Protein AF-A0A2C1L2A1-F1 (afdb_monomer)

Structure (mmCIF, N/CA/C/O backbone):
data_AF-A0A2C1L2A1-F1
#
_entry.id   AF-A0A2C1L2A1-F1
#
loop_
_atom_site.group_PDB
_atom_site.id
_atom_site.type_symbol
_atom_site.label_atom_id
_atom_site.label_alt_id
_atom_site.label_comp_id
_atom_site.label_asym_id
_atom_site.label_entity_id
_atom_site.label_seq_id
_atom_site.pdbx_PDB_ins_code
_atom_site.Cartn_x
_atom_site.Cartn_y
_atom_site.Cartn_z
_atom_site.occupancy
_atom_site.B_iso_or_equiv
_atom_site.auth_seq_id
_atom_site.auth_comp_id
_atom_site.auth_asym_id
_atom_site.auth_atom_id
_atom_site.pdbx_PDB_model_num
ATOM 1 N N . MET A 1 1 ? -58.075 -55.765 -33.669 1.00 41.03 1 MET A N 1
ATOM 2 C CA . MET A 1 1 ? -57.066 -55.955 -34.735 1.00 41.03 1 MET A CA 1
ATOM 3 C C . MET A 1 1 ? -56.556 -54.574 -35.142 1.00 41.03 1 MET A C 1
ATOM 5 O O . MET A 1 1 ? -57.381 -53.690 -35.295 1.00 41.03 1 MET A O 1
ATOM 9 N N . ARG A 1 2 ? -55.232 -54.427 -35.298 1.00 40.50 2 ARG A N 1
ATOM 10 C CA . ARG A 1 2 ? -54.460 -53.235 -35.724 1.00 40.50 2 ARG A CA 1
ATOM 11 C C . ARG A 1 2 ? -54.213 -52.116 -34.696 1.00 40.50 2 ARG A C 1
ATOM 13 O O . ARG A 1 2 ? -55.070 -51.312 -34.365 1.00 40.50 2 ARG A O 1
ATOM 20 N N . ARG A 1 3 ? -52.948 -52.111 -34.258 1.00 46.50 3 ARG A N 1
ATOM 21 C CA . ARG A 1 3 ? -52.195 -51.047 -33.589 1.00 46.50 3 ARG A CA 1
ATOM 22 C C . ARG A 1 3 ? -52.046 -49.844 -34.526 1.00 46.50 3 ARG A C 1
ATOM 24 O O . ARG A 1 3 ? -51.810 -50.060 -35.712 1.00 46.50 3 ARG A O 1
ATOM 31 N N . PHE A 1 4 ? -52.038 -48.631 -33.981 1.00 46.09 4 PHE A N 1
ATOM 32 C CA . PHE A 1 4 ? -51.316 -47.515 -34.588 1.00 46.09 4 PHE A CA 1
ATOM 33 C C . PHE A 1 4 ? -50.561 -46.731 -33.514 1.00 46.09 4 PHE A C 1
ATOM 35 O O . PHE A 1 4 ? -51.122 -46.309 -32.508 1.00 46.09 4 PHE A O 1
ATOM 42 N N . PHE A 1 5 ? -49.255 -46.633 -33.748 1.00 44.38 5 PHE A N 1
ATOM 43 C CA . PHE A 1 5 ? -48.274 -45.831 -33.033 1.00 44.38 5 PHE A CA 1
ATOM 44 C C . PHE A 1 5 ? -48.596 -44.341 -33.217 1.00 44.38 5 PHE A C 1
ATOM 46 O O . PHE A 1 5 ? -48.711 -43.882 -34.351 1.00 44.38 5 PHE A O 1
ATOM 53 N N . GLY A 1 6 ? -48.690 -43.595 -32.117 1.00 41.44 6 GLY A N 1
ATOM 54 C CA . GLY A 1 6 ? -48.701 -42.133 -32.109 1.00 41.44 6 GLY A CA 1
ATOM 55 C C . GLY A 1 6 ? -47.455 -41.629 -31.391 1.00 41.44 6 GLY A C 1
ATOM 56 O O . GLY A 1 6 ? -47.326 -41.798 -30.183 1.00 41.44 6 GLY A O 1
ATOM 57 N N . VAL A 1 7 ? -46.521 -41.078 -32.161 1.00 40.66 7 VAL A N 1
ATOM 58 C CA . VAL A 1 7 ? -45.236 -40.525 -31.721 1.00 40.66 7 VAL A CA 1
ATOM 59 C C . VAL A 1 7 ? -45.470 -39.268 -30.877 1.00 40.66 7 VAL A C 1
ATOM 61 O O . VAL A 1 7 ? -46.083 -38.311 -31.343 1.00 40.66 7 VAL A O 1
ATOM 64 N N . LEU A 1 8 ? -44.961 -39.265 -29.644 1.00 39.84 8 LEU A N 1
ATOM 65 C CA . LEU A 1 8 ? -44.928 -38.102 -28.758 1.00 39.84 8 LEU A CA 1
ATOM 66 C C . LEU A 1 8 ? -43.704 -37.241 -29.123 1.00 39.84 8 LEU A C 1
ATOM 68 O O . LEU A 1 8 ? -42.576 -37.585 -28.777 1.00 39.84 8 LEU A O 1
ATOM 72 N N . VAL A 1 9 ? -43.914 -36.140 -29.848 1.00 39.84 9 VAL A N 1
ATOM 73 C CA . VAL A 1 9 ? -42.874 -35.131 -30.111 1.00 39.84 9 VAL A CA 1
ATOM 74 C C . VAL A 1 9 ? -42.928 -34.088 -28.995 1.00 39.84 9 VAL A C 1
ATOM 76 O O . VAL A 1 9 ? -43.839 -33.265 -28.943 1.00 39.84 9 VAL A O 1
ATOM 79 N N . LEU A 1 10 ? -41.958 -34.145 -28.084 1.00 38.62 10 LEU A N 1
ATOM 80 C CA . LEU A 1 10 ? -41.779 -33.182 -27.000 1.00 38.62 10 LEU A CA 1
ATOM 81 C C . LEU A 1 10 ? -40.955 -31.988 -27.522 1.00 38.62 10 LEU A C 1
ATOM 83 O O . LEU A 1 10 ? -39.739 -32.085 -27.667 1.00 38.62 10 LEU A O 1
ATOM 87 N N . PHE A 1 11 ? -41.607 -30.862 -27.823 1.00 34.59 11 PHE A N 1
ATOM 88 C CA . PHE A 1 11 ? -40.923 -29.593 -28.099 1.00 34.59 11 PHE A CA 1
ATOM 89 C C . PHE A 1 11 ? -40.504 -28.940 -26.772 1.00 34.59 11 PHE A C 1
ATOM 91 O O . PHE A 1 11 ? -41.303 -28.283 -26.107 1.00 34.59 11 PHE A O 1
ATOM 98 N N . LEU A 1 12 ? -39.240 -29.117 -26.381 1.00 35.16 12 LEU A N 1
ATOM 99 C CA . LEU A 1 12 ? -38.591 -28.317 -25.338 1.00 35.16 12 LEU A CA 1
ATOM 100 C C . LEU A 1 12 ? -38.186 -26.961 -25.935 1.00 35.16 12 LEU A C 1
ATOM 102 O O . LEU A 1 12 ? -37.118 -26.816 -26.526 1.00 35.16 12 LEU A O 1
ATOM 106 N N . LEU A 1 13 ? -39.059 -25.963 -25.790 1.00 35.38 13 LEU A N 1
ATOM 107 C CA . LEU A 1 13 ? -38.718 -24.553 -25.983 1.00 35.38 13 LEU A CA 1
ATOM 108 C C . LEU A 1 13 ? -37.916 -24.078 -24.764 1.00 35.38 13 LEU A C 1
ATOM 110 O O . LEU A 1 13 ? -38.485 -23.668 -23.757 1.00 35.38 13 LEU A O 1
ATOM 114 N N . ILE A 1 14 ? -36.588 -24.156 -24.849 1.00 40.41 14 ILE A N 1
ATOM 115 C CA . ILE A 1 14 ? -35.696 -23.446 -23.927 1.00 40.41 14 ILE A CA 1
ATOM 116 C C . ILE A 1 14 ? -35.527 -22.028 -24.487 1.00 40.41 14 ILE A C 1
ATOM 118 O O . ILE A 1 14 ? -34.952 -21.888 -25.571 1.00 40.41 14 ILE A O 1
ATOM 122 N N . PRO A 1 15 ? -35.998 -20.964 -23.812 1.00 38.78 15 PRO A N 1
ATOM 123 C CA . PRO A 1 15 ? -35.600 -19.619 -24.186 1.00 38.78 15 PRO A CA 1
ATOM 124 C C . PRO A 1 15 ? -34.098 -19.469 -23.921 1.00 38.78 15 PRO A C 1
ATOM 126 O O . PRO A 1 15 ? -33.636 -19.521 -22.781 1.00 38.78 15 PRO A O 1
ATOM 129 N N . PHE A 1 16 ? -33.334 -19.296 -24.999 1.00 38.00 16 PHE A N 1
ATOM 130 C CA . PHE A 1 16 ? -31.969 -18.787 -24.956 1.00 38.00 16 PHE A CA 1
ATOM 131 C C . PHE A 1 16 ? -32.019 -17.375 -24.360 1.00 38.00 16 PHE A C 1
ATOM 133 O O . PHE A 1 16 ? -32.266 -16.398 -25.065 1.00 38.00 16 PHE A O 1
ATOM 140 N N . ILE A 1 17 ? -31.789 -17.256 -23.053 1.00 38.69 17 ILE A N 1
ATOM 141 C CA . ILE A 1 17 ? -31.357 -15.989 -22.471 1.00 38.69 17 ILE A CA 1
ATOM 142 C C . ILE A 1 17 ? -29.905 -15.822 -22.918 1.00 38.69 17 ILE A C 1
ATOM 144 O O . ILE A 1 17 ? -28.978 -16.343 -22.304 1.00 38.69 17 ILE A O 1
ATOM 148 N N . GLN A 1 18 ? -29.714 -15.141 -24.046 1.00 34.56 18 GLN A N 1
ATOM 149 C CA . GLN A 1 18 ? -28.438 -14.510 -24.346 1.00 34.56 18 GLN A CA 1
ATOM 150 C C . GLN A 1 18 ? -28.259 -13.384 -23.326 1.00 34.56 18 GLN A C 1
ATOM 152 O O . GLN A 1 18 ? -28.785 -12.286 -23.499 1.00 34.56 18 GLN A O 1
ATOM 157 N N . THR A 1 19 ? -27.545 -13.655 -22.234 1.00 38.12 19 THR A N 1
ATOM 158 C CA . THR A 1 19 ? -26.959 -12.579 -21.442 1.00 38.12 19 THR A CA 1
ATOM 159 C C . THR A 1 19 ? -25.885 -11.936 -22.309 1.00 38.12 19 THR A C 1
ATOM 161 O O . THR A 1 19 ? -24.806 -12.484 -22.529 1.00 38.12 19 THR A O 1
ATOM 164 N N . ASN A 1 20 ? -26.215 -10.771 -22.857 1.00 36.69 20 ASN A N 1
ATOM 165 C CA . ASN A 1 20 ? -25.234 -9.833 -23.374 1.00 36.69 20 ASN A CA 1
ATOM 166 C C . ASN A 1 20 ? -24.372 -9.351 -22.195 1.00 36.69 20 ASN A C 1
ATOM 168 O O . ASN A 1 20 ? -24.589 -8.267 -21.667 1.00 36.69 20 ASN A O 1
ATOM 172 N N . GLU A 1 21 ? -23.391 -10.147 -21.775 1.00 41.75 21 GLU A N 1
ATOM 173 C CA . GLU A 1 21 ? -22.240 -9.634 -21.030 1.00 41.75 21 GLU A CA 1
ATOM 174 C C . GLU A 1 21 ? -21.290 -8.971 -22.031 1.00 41.75 21 GLU A C 1
ATOM 176 O O . GLU A 1 21 ? -20.246 -9.499 -22.410 1.00 41.75 21 GLU A O 1
ATOM 181 N N . ILE A 1 22 ? -21.695 -7.796 -22.509 1.00 40.16 22 ILE A N 1
ATOM 182 C CA . ILE A 1 22 ? -20.770 -6.828 -23.083 1.00 40.16 22 ILE A CA 1
ATOM 183 C C . ILE A 1 22 ? -20.570 -5.762 -22.018 1.00 40.16 22 ILE A C 1
ATOM 185 O O . ILE A 1 22 ? -21.473 -4.986 -21.722 1.00 40.16 22 ILE A O 1
ATOM 189 N N . ALA A 1 23 ? -19.368 -5.805 -21.445 1.00 41.84 23 ALA A N 1
ATOM 190 C CA . ALA A 1 23 ? -18.681 -4.783 -20.674 1.00 41.84 23 ALA A CA 1
ATOM 191 C C . ALA A 1 23 ? -19.353 -3.399 -20.702 1.00 41.84 23 ALA A C 1
ATOM 193 O O . ALA A 1 23 ? -19.080 -2.571 -21.573 1.00 41.84 23 ALA A O 1
ATOM 194 N N . ALA A 1 24 ? -20.166 -3.125 -19.684 1.00 35.53 24 ALA A N 1
ATOM 195 C CA . ALA A 1 24 ? -20.262 -1.771 -19.183 1.00 35.53 24 ALA A CA 1
ATOM 196 C C . ALA A 1 24 ? -18.920 -1.483 -18.503 1.00 35.53 24 ALA A C 1
ATOM 198 O O . ALA A 1 24 ? -18.572 -2.117 -17.508 1.00 35.53 24 ALA A O 1
ATOM 199 N N . ALA A 1 25 ? -18.144 -0.554 -19.058 1.00 40.75 25 ALA A N 1
ATOM 200 C CA . ALA A 1 25 ? -17.244 0.223 -18.228 1.00 40.75 25 ALA A CA 1
ATOM 201 C C . ALA A 1 25 ? -18.138 0.856 -17.155 1.00 40.75 25 ALA A C 1
ATOM 203 O O . ALA A 1 25 ? -18.907 1.766 -17.465 1.00 40.75 25 ALA A O 1
ATOM 204 N N . GLU A 1 26 ? -18.145 0.285 -15.945 1.00 43.38 26 GLU A N 1
ATOM 205 C CA . GLU A 1 26 ? -18.787 0.910 -14.794 1.00 43.38 26 GLU A CA 1
ATOM 206 C C . GLU A 1 26 ? -18.233 2.328 -14.732 1.00 43.38 26 GLU A C 1
ATOM 208 O O . GLU A 1 26 ? -17.023 2.526 -14.606 1.00 43.38 26 GLU A O 1
ATOM 213 N N . ASN A 1 27 ? -19.108 3.310 -14.944 1.00 41.25 27 ASN A N 1
ATOM 214 C CA . ASN A 1 27 ? -18.756 4.709 -14.823 1.00 41.25 27 ASN A CA 1
ATOM 215 C C . ASN A 1 27 ? -18.218 4.895 -13.407 1.00 41.25 27 ASN A C 1
ATOM 217 O O . ASN A 1 27 ? -18.999 4.894 -12.457 1.00 41.25 27 ASN A O 1
ATOM 221 N N . ALA A 1 28 ? -16.897 5.013 -13.263 1.00 51.53 28 ALA A N 1
ATOM 222 C CA . ALA A 1 28 ? -16.310 5.499 -12.032 1.00 51.53 28 ALA A CA 1
ATOM 223 C C . ALA A 1 28 ? -16.967 6.857 -11.783 1.00 51.53 28 ALA A C 1
ATOM 225 O O . ALA A 1 28 ? -16.799 7.790 -12.576 1.00 51.53 28 ALA A O 1
ATOM 226 N N . HIS A 1 29 ? -17.807 6.934 -10.751 1.00 62.72 29 HIS A N 1
ATOM 227 C CA . HIS A 1 29 ? -18.266 8.220 -10.265 1.00 62.72 29 HIS A CA 1
ATOM 228 C C . HIS A 1 29 ? -17.011 9.058 -10.020 1.00 62.72 29 HIS A C 1
ATOM 230 O O . HIS A 1 29 ? -16.034 8.562 -9.463 1.00 62.72 29 HIS A O 1
ATOM 236 N N . GLY A 1 30 ? -17.009 10.300 -10.511 1.00 77.88 30 GLY A N 1
ATOM 237 C CA . GLY A 1 30 ? -15.916 11.219 -10.213 1.00 77.88 30 GLY A CA 1
ATOM 238 C C . GLY A 1 30 ? -15.751 11.401 -8.697 1.00 77.88 30 GLY A C 1
ATOM 239 O O . GLY A 1 30 ? -16.620 10.972 -7.931 1.00 77.88 30 GLY A O 1
ATOM 240 N N . PRO A 1 31 ? -14.677 12.073 -8.256 1.00 91.38 31 PRO A N 1
ATOM 241 C CA . PRO A 1 31 ? -14.387 12.240 -6.838 1.00 91.38 31 PRO A CA 1
ATOM 242 C C . PRO A 1 31 ? -15.598 12.747 -6.042 1.00 91.38 31 PRO A C 1
ATOM 244 O O . PRO A 1 31 ? -16.249 13.730 -6.409 1.00 91.38 31 PRO A O 1
ATOM 247 N N . ILE A 1 32 ? -15.897 12.076 -4.933 1.00 96.00 32 ILE A N 1
ATOM 248 C CA . ILE A 1 32 ? -17.005 12.388 -4.034 1.00 96.00 32 ILE A CA 1
ATOM 249 C C . ILE A 1 32 ? -16.544 13.500 -3.094 1.00 96.00 32 ILE A C 1
ATOM 251 O O . ILE A 1 32 ? -15.656 13.298 -2.266 1.00 96.00 32 ILE A O 1
ATOM 255 N N . TYR A 1 33 ? -17.143 14.685 -3.202 1.00 96.50 33 TYR A N 1
ATOM 256 C CA . TYR A 1 33 ? -16.867 15.782 -2.275 1.00 96.50 33 TYR A CA 1
ATOM 257 C C . TYR A 1 33 ? -17.410 15.457 -0.878 1.00 96.50 33 TYR A C 1
ATOM 259 O O . TYR A 1 33 ? -18.609 15.234 -0.713 1.00 96.50 33 TYR A O 1
ATOM 267 N N . LEU A 1 34 ? -16.532 15.452 0.128 1.00 97.12 34 LEU A N 1
ATOM 268 C CA . LEU A 1 34 ? -16.888 15.064 1.497 1.00 97.12 34 LEU A CA 1
ATOM 269 C C . LEU A 1 34 ? -17.518 16.210 2.293 1.00 97.12 34 LEU A C 1
ATOM 271 O O . LEU A 1 34 ? -18.362 15.978 3.149 1.00 97.12 34 LEU A O 1
ATOM 275 N N . GLY A 1 35 ? -17.118 17.456 2.026 1.00 96.50 35 GLY A N 1
ATOM 276 C CA . GLY A 1 35 ? -17.596 18.621 2.780 1.00 96.50 35 GLY A CA 1
ATOM 277 C C . GLY A 1 35 ? -16.989 18.792 4.179 1.00 96.50 35 GLY A C 1
ATOM 278 O O . GLY A 1 35 ? -17.312 19.767 4.855 1.00 96.50 35 GLY A O 1
ATOM 279 N N . PHE A 1 36 ? -16.101 17.896 4.614 1.00 96.50 36 PHE A N 1
ATOM 280 C CA . PHE A 1 36 ? -15.395 17.962 5.898 1.00 96.50 36 PHE A CA 1
ATOM 281 C C . PHE A 1 36 ? -14.044 17.240 5.826 1.00 96.50 36 PHE A C 1
ATOM 283 O O . PHE A 1 36 ? -13.827 16.433 4.925 1.00 96.50 36 PHE A O 1
ATOM 290 N N . GLU A 1 37 ? -13.156 17.527 6.779 1.00 96.56 37 GLU A N 1
ATOM 291 C CA . GLU A 1 37 ? -11.931 16.758 7.023 1.00 96.56 37 GLU A CA 1
ATOM 292 C C . GLU A 1 37 ? -12.260 15.493 7.823 1.00 96.56 37 GLU A C 1
ATOM 294 O O . GLU A 1 37 ? -12.781 15.611 8.940 1.00 96.56 37 GLU A O 1
ATOM 299 N N . PRO A 1 38 ? -12.015 14.289 7.280 1.00 96.88 38 PRO A N 1
ATOM 300 C CA . PRO A 1 38 ? -12.189 13.065 8.048 1.00 96.88 38 PRO A CA 1
ATOM 301 C C . PRO A 1 38 ? -11.108 12.959 9.126 1.00 96.88 38 PRO A C 1
ATOM 303 O O . PRO A 1 38 ? -9.924 13.020 8.802 1.00 96.88 38 PRO A O 1
ATOM 306 N N . ALA A 1 39 ? -11.510 12.760 10.382 1.00 96.19 39 ALA A N 1
ATOM 307 C CA . ALA A 1 39 ? -10.571 12.445 11.463 1.00 96.19 39 ALA A CA 1
ATOM 308 C C . ALA A 1 39 ? -10.034 11.022 11.317 1.00 96.19 39 ALA A C 1
ATOM 310 O O . ALA A 1 39 ? -8.841 10.767 11.468 1.00 96.19 39 ALA A O 1
ATOM 311 N N . ASP A 1 40 ? -10.929 10.100 10.970 1.00 97.62 40 ASP A N 1
ATOM 312 C CA . ASP A 1 40 ? -10.597 8.698 10.819 1.00 97.62 40 ASP A CA 1
ATOM 313 C C . ASP A 1 40 ? -11.521 8.006 9.812 1.00 97.62 40 ASP A C 1
ATOM 315 O O . ASP A 1 40 ? -12.569 8.540 9.414 1.00 97.62 40 ASP A O 1
ATOM 319 N N . SER A 1 41 ? -11.089 6.836 9.350 1.00 98.06 41 SER A N 1
ATOM 320 C CA . SER A 1 41 ? -11.755 6.094 8.290 1.00 98.06 41 SER A CA 1
ATOM 321 C C . SER A 1 41 ? -11.452 4.603 8.351 1.00 98.06 41 SER A C 1
ATOM 323 O O . SER A 1 41 ? -10.285 4.231 8.448 1.00 98.06 41 SER A O 1
ATOM 325 N N . VAL A 1 42 ? -12.467 3.765 8.140 1.00 98.12 42 VAL A N 1
ATOM 326 C CA . VAL A 1 42 ? -12.299 2.310 8.016 1.00 98.12 42 VAL A CA 1
ATOM 327 C C . VAL A 1 42 ? -13.101 1.767 6.836 1.00 98.12 42 VAL A C 1
ATOM 329 O O . VAL A 1 42 ? -14.203 2.236 6.536 1.00 98.12 42 VAL A O 1
ATOM 332 N N . LEU A 1 43 ? -12.530 0.794 6.128 1.00 97.44 43 LEU A N 1
ATOM 333 C CA . LEU A 1 43 ? -13.170 0.151 4.986 1.00 97.44 43 LEU A CA 1
ATOM 334 C C . LEU A 1 43 ? -14.027 -1.030 5.447 1.00 97.44 43 LEU A C 1
ATOM 336 O O . LEU A 1 43 ? -13.591 -1.843 6.258 1.00 97.44 43 LEU A O 1
ATOM 340 N N . ASP A 1 44 ? -15.216 -1.175 4.869 1.00 97.56 44 ASP A N 1
ATOM 341 C CA . ASP A 1 44 ? -15.995 -2.394 5.034 1.00 97.56 44 ASP A CA 1
ATOM 342 C C . ASP A 1 44 ? -15.301 -3.581 4.330 1.00 97.56 44 ASP A C 1
ATOM 344 O O . ASP A 1 44 ? -14.983 -3.490 3.133 1.00 97.56 44 ASP A O 1
ATOM 348 N N . PRO A 1 45 ? -15.081 -4.720 5.012 1.00 94.06 45 PRO A N 1
ATOM 349 C CA . PRO A 1 45 ? -14.376 -5.854 4.419 1.00 94.06 45 PRO A CA 1
ATOM 350 C C . PRO A 1 45 ? -15.146 -6.492 3.253 1.00 94.06 45 PRO A C 1
ATOM 352 O O . PRO A 1 45 ? -14.529 -7.017 2.326 1.00 94.06 45 PRO A O 1
ATOM 355 N N . ASN A 1 46 ? -16.480 -6.403 3.248 1.00 94.50 46 ASN A N 1
ATOM 356 C CA . ASN A 1 46 ? -17.361 -7.191 2.383 1.00 94.50 46 ASN A CA 1
ATOM 357 C C . ASN A 1 46 ? -18.183 -6.352 1.387 1.00 94.50 46 ASN A C 1
ATOM 359 O O . ASN A 1 46 ? -18.676 -6.884 0.393 1.00 94.50 46 ASN A O 1
ATOM 363 N N . ARG A 1 47 ? -18.358 -5.047 1.622 1.00 96.19 47 ARG A N 1
ATOM 364 C CA . ARG A 1 47 ? -19.237 -4.159 0.830 1.00 96.19 47 ARG A CA 1
ATOM 365 C C . ARG A 1 47 ? -18.499 -2.923 0.346 1.00 96.19 47 ARG A C 1
ATOM 367 O O . ARG A 1 47 ? -17.544 -2.521 0.992 1.00 96.19 47 ARG A O 1
ATOM 374 N N . PRO A 1 48 ? -18.851 -2.310 -0.796 1.00 96.88 48 PRO A N 1
ATOM 375 C CA . PRO A 1 48 ? -18.144 -1.142 -1.335 1.00 96.88 48 PRO A CA 1
ATOM 376 C C . PRO A 1 48 ? -18.408 0.137 -0.529 1.00 96.88 48 PRO A C 1
ATOM 378 O O . PRO A 1 48 ? -18.810 1.149 -1.085 1.00 96.88 48 PRO A O 1
ATOM 381 N N . ILE A 1 49 ? -18.212 0.076 0.786 1.00 98.25 49 ILE A N 1
ATOM 382 C CA . ILE A 1 49 ? -18.523 1.107 1.760 1.00 98.25 49 ILE A CA 1
ATOM 383 C C . ILE A 1 49 ? -17.240 1.473 2.499 1.00 98.25 49 ILE A C 1
ATOM 385 O O . ILE A 1 49 ? -16.492 0.602 2.938 1.00 98.25 49 ILE A O 1
ATOM 389 N N . ILE A 1 50 ? -17.009 2.770 2.648 1.00 98.62 50 ILE A N 1
ATOM 390 C CA . ILE A 1 50 ? -16.058 3.325 3.605 1.00 98.62 50 ILE A CA 1
ATOM 391 C C . ILE A 1 50 ? -16.840 4.087 4.672 1.00 98.62 50 ILE A C 1
ATOM 393 O O . ILE A 1 50 ? -17.812 4.787 4.364 1.00 98.62 50 ILE A O 1
ATOM 397 N N . TYR A 1 51 ? -16.429 3.930 5.923 1.00 98.75 51 TYR A N 1
ATOM 398 C CA . TYR A 1 51 ? -16.989 4.660 7.048 1.00 98.75 51 TYR A CA 1
ATOM 399 C C . TYR A 1 51 ? -16.037 5.770 7.457 1.00 98.75 51 TYR A C 1
ATOM 401 O O . TYR A 1 51 ? -14.834 5.538 7.543 1.00 98.75 51 TYR A O 1
ATOM 409 N N . LEU A 1 52 ? -16.574 6.966 7.690 1.00 98.62 52 LEU A N 1
ATOM 410 C CA . LEU A 1 52 ? -15.814 8.155 8.066 1.00 98.62 52 LEU A CA 1
ATOM 411 C C . LEU A 1 52 ? -16.427 8.808 9.300 1.00 98.62 52 LEU A C 1
ATOM 413 O O . LEU A 1 52 ? -17.647 8.788 9.486 1.00 98.62 52 LEU A O 1
ATOM 417 N N . ILE A 1 53 ? -15.586 9.485 10.070 1.00 98.25 53 ILE A N 1
ATOM 418 C CA . ILE A 1 53 ? -16.004 10.400 11.133 1.00 98.25 53 ILE A CA 1
ATOM 419 C C . ILE A 1 53 ? -15.292 11.739 10.976 1.00 98.25 53 ILE A C 1
ATOM 421 O O . ILE A 1 53 ? -14.247 11.844 10.333 1.00 98.25 53 ILE A O 1
ATOM 425 N N . ARG A 1 54 ? -15.876 12.775 11.571 1.00 95.62 54 ARG A N 1
ATOM 426 C CA . ARG A 1 54 ? -15.275 14.104 11.677 1.00 95.62 54 ARG A CA 1
ATOM 427 C C . ARG A 1 54 ? -14.781 14.298 13.104 1.00 95.62 54 ARG A C 1
ATOM 429 O O . ARG A 1 54 ? -15.479 13.897 14.030 1.00 95.62 54 ARG A O 1
ATOM 436 N N . GLU A 1 55 ? -13.643 14.962 13.264 1.00 88.75 55 GLU A N 1
ATOM 437 C CA . GLU A 1 55 ? -13.092 15.283 14.582 1.00 88.75 55 GLU A CA 1
ATOM 438 C C . GLU A 1 55 ? -14.110 16.044 15.438 1.00 88.75 55 GLU A C 1
ATOM 440 O O . GLU A 1 55 ? -14.720 17.015 14.973 1.00 88.75 55 GLU A O 1
ATOM 445 N N . GLY A 1 56 ? -14.340 15.559 16.662 1.00 84.75 56 GLY A N 1
ATOM 446 C CA . GLY A 1 56 ? -15.312 16.132 17.597 1.00 84.75 56 GLY A CA 1
ATOM 447 C C . GLY A 1 56 ? -16.772 16.036 17.131 1.00 84.75 56 GLY A C 1
ATOM 448 O O . GLY A 1 56 ? -17.649 16.666 17.718 1.00 84.75 56 GLY A O 1
ATOM 449 N N . GLY A 1 57 ? -17.052 15.289 16.061 1.00 93.94 57 GLY A N 1
ATOM 450 C CA . GLY A 1 57 ? -18.390 15.125 15.510 1.00 93.94 57 GLY A CA 1
ATOM 451 C C . GLY A 1 57 ? -19.181 14.016 16.201 1.00 93.94 57 GLY A C 1
ATOM 452 O O . GLY A 1 57 ? -18.626 13.029 16.667 1.00 93.94 57 GLY A O 1
ATOM 453 N N . GLU A 1 58 ? -20.505 14.143 16.184 1.00 97.25 58 GLU A N 1
ATOM 454 C CA . GLU A 1 58 ? -21.457 13.158 16.724 1.00 97.25 58 GLU A CA 1
ATOM 455 C C . GLU A 1 58 ? -22.116 12.346 15.596 1.00 97.25 58 GLU A C 1
ATOM 457 O O . GLU A 1 58 ? -23.290 11.980 15.658 1.00 97.25 58 GLU A O 1
ATOM 462 N N . LYS A 1 59 ? -21.399 12.138 14.485 1.00 98.06 59 LYS A N 1
ATOM 463 C CA . LYS A 1 59 ? -21.928 11.458 13.298 1.00 98.06 59 LYS A CA 1
ATOM 464 C C . LYS A 1 59 ? -20.917 10.508 12.687 1.00 98.06 59 LYS A C 1
ATOM 466 O O . LYS A 1 59 ? -19.762 10.874 12.484 1.00 98.06 59 LYS A O 1
ATOM 471 N N . VAL A 1 60 ? -21.418 9.345 12.286 1.00 98.50 60 VAL A N 1
ATOM 472 C CA . VAL A 1 60 ? -20.727 8.406 11.399 1.00 98.50 60 VAL A CA 1
ATOM 473 C C . VAL A 1 60 ? -21.307 8.544 10.005 1.00 98.50 60 VAL A C 1
ATOM 475 O O . VAL A 1 60 ? -22.527 8.527 9.837 1.00 98.50 60 VAL A O 1
ATOM 478 N N . TYR A 1 61 ? -20.440 8.643 9.009 1.00 98.69 61 TYR A N 1
ATOM 479 C CA . TYR A 1 61 ? -20.803 8.660 7.600 1.00 98.69 61 TYR A CA 1
ATOM 480 C C . TYR A 1 61 ? -20.513 7.285 7.007 1.00 98.69 61 TYR A C 1
ATOM 482 O O . TYR A 1 61 ? -19.435 6.742 7.214 1.00 98.69 61 TYR A O 1
ATOM 490 N N . SER A 1 62 ? -21.461 6.728 6.262 1.00 98.62 62 SER A N 1
ATOM 491 C CA . SER A 1 62 ? -21.257 5.561 5.404 1.00 98.62 62 SER A CA 1
ATOM 492 C C . SER A 1 62 ? -21.317 6.038 3.967 1.00 98.62 62 SER A C 1
ATOM 494 O O . SER A 1 62 ? -22.307 6.655 3.573 1.00 98.62 62 SER A O 1
ATOM 496 N N . ILE A 1 63 ? -20.261 5.789 3.199 1.00 98.50 63 ILE A N 1
ATOM 497 C CA . ILE A 1 63 ? -20.184 6.205 1.802 1.00 98.50 63 ILE A CA 1
ATOM 498 C C . ILE A 1 63 ? -19.947 4.975 0.949 1.00 98.50 63 ILE A C 1
ATOM 500 O O . ILE A 1 63 ? -18.932 4.297 1.104 1.00 98.50 63 ILE A O 1
ATOM 504 N N . ASN A 1 64 ? -20.856 4.708 0.015 1.00 97.81 64 ASN A N 1
ATOM 505 C CA . ASN A 1 64 ? -20.584 3.754 -1.041 1.00 97.81 64 ASN A CA 1
ATOM 506 C C . ASN A 1 64 ? -19.586 4.384 -2.019 1.00 97.81 64 ASN A C 1
ATOM 508 O O . ASN A 1 64 ? -19.944 5.271 -2.793 1.00 97.81 64 ASN A O 1
ATOM 512 N N . TYR A 1 65 ? -18.332 3.940 -1.991 1.00 95.56 65 TYR A N 1
ATOM 513 C CA . TYR A 1 65 ? -17.262 4.569 -2.770 1.00 95.56 65 TYR A CA 1
ATOM 514 C C . TYR A 1 65 ? -17.366 4.300 -4.281 1.00 95.56 65 TYR A C 1
ATOM 516 O O . TYR A 1 65 ? -16.641 4.914 -5.056 1.00 95.56 65 TYR A O 1
ATOM 524 N N . LYS A 1 66 ? -18.260 3.398 -4.715 1.00 92.38 66 LYS A N 1
ATOM 525 C CA . LYS A 1 66 ? -18.544 3.153 -6.138 1.00 92.38 66 LYS A CA 1
ATOM 526 C C . LYS A 1 66 ? -19.695 4.009 -6.661 1.00 92.38 66 LYS A C 1
ATOM 528 O O . LYS A 1 66 ? -19.632 4.457 -7.800 1.00 92.38 66 LYS A O 1
ATOM 533 N N . THR A 1 67 ? -20.739 4.228 -5.857 1.00 93.44 67 THR A N 1
ATOM 534 C CA . THR A 1 67 ? -21.958 4.952 -6.283 1.00 93.44 67 THR A CA 1
ATOM 535 C C . THR A 1 67 ? -22.026 6.398 -5.790 1.00 93.44 67 THR A C 1
ATOM 537 O O . THR A 1 67 ? -22.842 7.177 -6.278 1.00 93.44 67 THR A O 1
ATOM 540 N N . GLY A 1 68 ? -21.214 6.762 -4.796 1.00 93.94 68 GLY A N 1
ATOM 541 C CA . GLY A 1 68 ? -21.275 8.054 -4.113 1.00 93.94 68 GLY A CA 1
ATOM 542 C C . GLY A 1 68 ? -22.432 8.205 -3.124 1.00 93.94 68 GLY A C 1
ATOM 543 O O . GLY A 1 68 ? -22.586 9.277 -2.540 1.00 93.94 68 GLY A O 1
ATOM 544 N N . GLU A 1 69 ? -23.247 7.166 -2.909 1.00 96.56 69 GLU A N 1
ATOM 545 C CA . GLU A 1 69 ? -24.334 7.202 -1.925 1.00 96.56 69 GLU A CA 1
ATOM 546 C C . GLU A 1 69 ? -23.770 7.413 -0.514 1.00 96.56 69 GLU A C 1
ATOM 548 O O . GLU A 1 69 ? -22.968 6.610 -0.039 1.00 96.56 69 GLU A O 1
ATOM 553 N N . MET A 1 70 ? -24.215 8.473 0.164 1.00 97.62 70 MET A N 1
ATOM 554 C CA . MET A 1 70 ? -23.796 8.825 1.520 1.00 97.62 70 MET A CA 1
ATOM 555 C C . MET A 1 70 ? -24.975 8.727 2.495 1.00 97.62 70 MET A C 1
ATOM 557 O O . MET A 1 70 ? -26.045 9.286 2.254 1.00 97.62 70 MET A O 1
ATOM 561 N N . LYS A 1 71 ? -24.761 8.045 3.621 1.00 98.31 71 LYS A N 1
ATOM 562 C CA . LYS A 1 71 ? -25.697 7.919 4.749 1.00 98.31 71 LYS A CA 1
ATOM 563 C C . LYS A 1 71 ? -25.030 8.378 6.035 1.00 98.31 71 LYS A C 1
ATOM 565 O O . LYS A 1 71 ? -23.807 8.351 6.139 1.00 98.31 71 LYS A O 1
ATOM 570 N N . THR A 1 72 ? -25.832 8.734 7.037 1.00 98.56 72 THR A N 1
ATOM 571 C CA . THR A 1 72 ? -25.325 9.107 8.364 1.00 98.56 72 THR A CA 1
ATOM 572 C C . THR A 1 72 ? -26.071 8.420 9.500 1.00 98.56 72 THR A C 1
ATOM 574 O O . THR A 1 72 ? -27.289 8.260 9.421 1.00 98.56 72 THR A O 1
ATOM 577 N N . VAL A 1 73 ? -25.354 8.116 10.580 1.00 98.56 73 VAL A N 1
ATOM 578 C CA . VAL A 1 73 ? -25.894 7.731 11.895 1.00 98.56 73 VAL A CA 1
ATOM 579 C C . VAL A 1 73 ? -25.437 8.755 12.927 1.00 98.56 73 VAL A C 1
ATOM 581 O O . VAL A 1 73 ? -24.268 9.137 12.922 1.00 98.56 73 VAL A O 1
ATOM 584 N N . ASN A 1 74 ? -26.347 9.193 13.800 1.00 98.44 74 ASN A N 1
ATOM 585 C CA . ASN A 1 74 ? -26.008 10.060 14.929 1.00 98.44 74 ASN A CA 1
ATOM 586 C C . ASN A 1 74 ? -25.501 9.221 16.109 1.00 98.44 74 ASN A C 1
ATOM 588 O O . ASN A 1 74 ? -26.031 8.142 16.385 1.00 98.44 74 ASN A O 1
ATOM 592 N N . LEU A 1 75 ? -24.508 9.754 16.807 1.00 98.50 75 LEU A N 1
ATOM 593 C CA . LEU A 1 75 ? -23.930 9.218 18.030 1.00 98.50 75 LEU A CA 1
ATOM 594 C C . LEU A 1 75 ? -24.375 10.074 19.227 1.00 98.50 75 LEU A C 1
ATOM 596 O O . LEU A 1 75 ? -24.671 11.253 19.036 1.00 98.50 75 LEU A O 1
ATOM 600 N N . PRO A 1 76 ? -24.433 9.522 20.451 1.00 98.06 76 PRO A N 1
ATOM 601 C CA . PRO A 1 76 ? -24.778 10.318 21.630 1.00 98.06 76 PRO A CA 1
ATOM 602 C C . PRO A 1 76 ? -23.697 11.311 22.067 1.00 98.06 76 PRO A C 1
ATOM 604 O O . PRO A 1 76 ? -24.029 12.282 22.740 1.00 98.06 76 PRO A O 1
ATOM 607 N N . TYR A 1 77 ? -22.431 11.056 21.720 1.00 98.31 77 TYR A N 1
ATOM 608 C CA . TYR A 1 77 ? -21.289 11.883 22.105 1.00 98.31 77 TYR A CA 1
ATOM 609 C C . TYR A 1 77 ? -20.281 12.041 20.950 1.00 98.31 77 TYR A C 1
ATOM 611 O O . TYR A 1 77 ? -20.296 11.253 19.991 1.00 98.31 77 TYR A O 1
ATOM 619 N N . PRO A 1 78 ? -19.378 13.036 21.025 1.00 98.00 78 PRO A N 1
ATOM 620 C CA . PRO A 1 78 ? -18.312 13.221 20.048 1.00 98.00 78 PRO A CA 1
ATOM 621 C C . PRO A 1 78 ? -17.394 12.002 19.917 1.00 98.00 78 PRO A C 1
ATOM 623 O O . PRO A 1 78 ? -17.132 11.299 20.892 1.00 98.00 78 PRO A O 1
ATOM 626 N N . THR A 1 79 ? -16.863 11.772 18.717 1.00 97.12 79 THR A N 1
ATOM 627 C CA . THR A 1 79 ? -15.916 10.685 18.428 1.00 97.12 79 THR A CA 1
ATOM 628 C C . THR A 1 79 ? -14.711 11.181 17.633 1.00 97.12 79 THR A C 1
ATOM 630 O O . THR A 1 79 ? -14.807 12.157 16.885 1.00 97.12 79 THR A O 1
ATOM 633 N N . THR A 1 80 ? -13.572 10.504 17.781 1.00 96.00 80 THR A N 1
ATOM 634 C CA . THR A 1 80 ? -12.360 10.753 16.978 1.00 96.00 80 THR A CA 1
ATOM 635 C C . THR A 1 80 ? -11.745 9.489 16.387 1.00 96.00 80 THR A C 1
ATOM 637 O O . THR A 1 80 ? -10.900 9.618 15.506 1.00 96.00 80 THR A O 1
ATOM 640 N N . LYS A 1 81 ? -12.200 8.290 16.785 1.00 97.25 81 LYS A N 1
ATOM 641 C CA . LYS A 1 81 ? -11.705 7.003 16.275 1.00 97.25 81 LYS A CA 1
ATOM 642 C C . LYS A 1 81 ? -12.817 5.991 16.044 1.00 97.25 81 LYS A C 1
ATOM 644 O O . LYS A 1 81 ? -13.770 5.916 16.829 1.00 97.25 81 LYS A O 1
ATOM 649 N N . LEU A 1 82 ? -12.669 5.208 14.976 1.00 97.81 82 LEU A N 1
ATOM 650 C CA . LEU A 1 82 ? -13.520 4.058 14.700 1.00 97.81 82 LEU A CA 1
ATOM 651 C C . LEU A 1 82 ? -12.711 2.855 14.229 1.00 97.81 82 LEU A C 1
ATOM 653 O O . LEU A 1 82 ? -11.763 2.986 13.468 1.00 97.81 82 LEU A O 1
ATOM 657 N N . GLU A 1 83 ? -13.189 1.677 14.600 1.00 98.06 83 GLU A N 1
ATOM 658 C CA . GLU A 1 83 ? -12.702 0.402 14.097 1.00 98.06 83 GLU A CA 1
ATOM 659 C C . GLU A 1 83 ? -13.849 -0.449 13.561 1.00 98.06 83 GLU A C 1
ATOM 661 O O . GLU A 1 83 ? -15.023 -0.225 13.884 1.00 98.06 83 GLU A O 1
ATOM 666 N N . ILE A 1 84 ? -13.508 -1.440 12.737 1.00 97.38 84 ILE A N 1
ATOM 667 C CA . ILE A 1 84 ? -14.468 -2.432 12.254 1.00 97.38 84 ILE A CA 1
ATOM 668 C C . ILE A 1 84 ? -14.162 -3.806 12.838 1.00 97.38 84 ILE A C 1
ATOM 670 O O . ILE A 1 84 ? -13.053 -4.323 12.739 1.00 97.38 84 ILE A O 1
ATOM 674 N N . TYR A 1 85 ? -15.182 -4.428 13.418 1.00 97.25 85 TYR A N 1
ATOM 675 C CA . TYR A 1 85 ? -15.121 -5.804 13.884 1.00 97.25 85 TYR A CA 1
ATOM 676 C C . TYR A 1 85 ? -16.349 -6.552 13.383 1.00 97.25 85 TYR A C 1
ATOM 678 O O . TYR A 1 85 ? -17.483 -6.244 13.758 1.00 97.25 85 TYR A O 1
ATOM 686 N N . GLN A 1 86 ? -16.125 -7.541 12.514 1.00 95.12 86 GLN A N 1
ATOM 687 C CA . GLN A 1 86 ? -17.197 -8.256 11.819 1.00 95.12 86 GLN A CA 1
ATOM 688 C C . GLN A 1 86 ? -18.145 -7.261 11.115 1.00 95.12 86 GLN A C 1
ATOM 690 O O . GLN A 1 86 ? -17.692 -6.419 10.345 1.00 95.12 86 GLN A O 1
ATOM 695 N N . ASN A 1 87 ? -19.450 -7.324 11.398 1.00 96.25 87 ASN A N 1
ATOM 696 C CA . ASN A 1 87 ? -20.455 -6.413 10.846 1.00 96.25 87 ASN A CA 1
ATOM 697 C C . ASN A 1 87 ? -20.774 -5.245 11.800 1.00 96.25 87 ASN A C 1
ATOM 699 O O . ASN A 1 87 ? -21.879 -4.693 11.743 1.00 96.25 87 ASN A O 1
ATOM 703 N N . LYS A 1 88 ? -19.850 -4.853 12.682 1.00 98.19 88 LYS A N 1
ATOM 704 C CA . LYS A 1 88 ? -20.037 -3.757 13.642 1.00 98.19 88 LYS A CA 1
ATOM 705 C C . LYS A 1 88 ? -18.934 -2.711 13.499 1.00 98.19 88 LYS A C 1
ATOM 707 O O . LYS A 1 88 ? -17.763 -3.062 13.384 1.00 98.19 88 LYS A O 1
ATOM 712 N N . LEU A 1 89 ? -19.310 -1.436 13.565 1.00 98.69 89 LEU A N 1
ATOM 713 C CA . LEU A 1 89 ? -18.361 -0.368 13.874 1.00 98.69 89 LEU A CA 1
ATOM 714 C C . LEU A 1 89 ? -18.280 -0.209 15.381 1.00 98.69 89 LEU A C 1
ATOM 716 O O . LEU A 1 89 ? -19.313 -0.198 16.055 1.00 98.69 89 LEU A O 1
ATOM 720 N N . VAL A 1 90 ? -17.064 -0.042 15.874 1.00 98.75 90 VAL A N 1
ATOM 721 C CA . VAL A 1 90 ? -16.747 0.222 17.272 1.00 98.75 90 VAL A CA 1
ATOM 722 C C . VAL A 1 90 ? -16.147 1.616 17.325 1.00 98.75 90 VAL A C 1
ATOM 724 O O . VAL A 1 90 ? -15.166 1.880 16.641 1.00 98.75 90 VAL A O 1
ATOM 727 N N . LEU A 1 91 ? -16.759 2.524 18.079 1.00 98.50 91 LEU A N 1
ATOM 728 C CA . LEU A 1 91 ? -16.355 3.927 18.118 1.00 98.50 91 LEU A CA 1
ATOM 729 C C . LEU A 1 91 ? -16.149 4.386 19.548 1.00 98.50 91 LEU A C 1
ATOM 731 O O . LEU A 1 91 ? -16.966 4.083 20.420 1.00 98.50 91 LEU A O 1
ATOM 735 N N . ILE A 1 92 ? -15.117 5.192 19.765 1.00 97.88 92 ILE A N 1
ATOM 736 C CA . ILE A 1 92 ? -14.947 5.889 21.040 1.00 97.88 92 ILE A CA 1
ATOM 737 C C . ILE A 1 92 ? -15.939 7.045 21.163 1.00 97.88 92 ILE A C 1
ATOM 739 O O . ILE A 1 92 ? -16.358 7.645 20.166 1.00 97.88 92 ILE A O 1
ATOM 743 N N . GLN A 1 93 ? -16.331 7.351 22.392 1.00 98.12 93 GLN A N 1
ATOM 744 C CA . GLN A 1 93 ? -17.261 8.418 22.732 1.00 98.12 93 GLN A CA 1
ATOM 745 C C . GLN A 1 93 ? -16.679 9.254 23.872 1.00 98.12 93 GLN A C 1
ATOM 747 O O . GLN A 1 93 ? -16.510 8.765 24.992 1.00 98.12 93 GLN A O 1
ATOM 752 N N . HIS A 1 94 ? -16.393 10.519 23.571 1.00 97.62 94 HIS A N 1
ATOM 753 C CA . HIS A 1 94 ? -15.760 11.463 24.489 1.00 97.62 94 HIS A CA 1
ATOM 754 C C . HIS A 1 94 ? -16.783 12.045 25.461 1.00 97.62 94 HIS A C 1
ATOM 756 O O . HIS A 1 94 ? -17.718 12.734 25.050 1.00 97.62 94 HIS A O 1
ATOM 762 N N . LYS A 1 95 ? -16.597 11.785 26.760 1.00 97.81 95 LYS A N 1
ATOM 763 C CA . LYS A 1 95 ? -17.397 12.386 27.847 1.00 97.81 95 LYS A CA 1
ATOM 764 C C . LYS A 1 95 ? -16.628 13.425 28.661 1.00 97.81 95 LYS A C 1
ATOM 766 O O . LYS A 1 95 ? -17.195 14.051 29.554 1.00 97.81 95 LYS A O 1
ATOM 771 N N . MET A 1 96 ? -15.354 13.607 28.349 1.00 96.81 96 MET A N 1
ATOM 772 C CA . MET A 1 96 ? -14.457 14.575 28.959 1.00 96.81 96 MET A CA 1
ATOM 773 C C . MET A 1 96 ? -13.402 15.011 27.940 1.00 96.81 96 MET A C 1
ATOM 775 O O . MET A 1 96 ? -13.311 14.438 26.857 1.00 96.81 96 MET A O 1
ATOM 779 N N . SER A 1 97 ? -12.640 16.047 28.280 1.00 95.69 97 SER A N 1
ATOM 780 C CA . SER A 1 97 ? -11.475 16.471 27.501 1.00 95.69 97 SER A CA 1
ATOM 781 C C . SER A 1 97 ? -10.218 15.757 27.987 1.00 95.69 97 SER A C 1
ATOM 783 O O . SER A 1 97 ? -10.071 15.524 29.187 1.00 95.69 97 SER A O 1
ATOM 785 N N . HIS A 1 98 ? -9.287 15.519 27.067 1.00 95.62 98 HIS A N 1
ATOM 786 C CA . HIS A 1 98 ? -7.965 14.984 27.369 1.00 95.62 98 HIS A CA 1
ATOM 787 C C . HIS A 1 98 ? -7.109 15.985 28.160 1.00 95.62 98 HIS A C 1
ATOM 789 O O . HIS A 1 98 ? -6.977 17.146 27.763 1.00 95.62 98 HIS A O 1
ATOM 795 N N . ASP A 1 99 ? -6.505 15.536 29.261 1.00 96.12 99 ASP A N 1
ATOM 796 C CA . ASP A 1 99 ? -5.560 16.312 30.065 1.00 96.12 99 ASP A CA 1
ATOM 797 C C . ASP A 1 99 ? -4.465 15.408 30.651 1.00 96.12 99 ASP A C 1
ATOM 799 O O . ASP A 1 99 ? -4.701 14.539 31.496 1.00 96.12 99 ASP A O 1
ATOM 803 N N . ARG A 1 100 ? -3.220 15.669 30.246 1.00 95.88 100 ARG A N 1
ATOM 804 C CA . ARG A 1 100 ? -2.033 14.936 30.705 1.00 95.88 100 ARG A CA 1
ATOM 805 C C . ARG A 1 100 ? -1.792 15.001 32.215 1.00 95.88 100 ARG A C 1
ATOM 807 O O . ARG A 1 100 ? -1.063 14.170 32.752 1.00 95.88 100 ARG A O 1
ATOM 814 N N . PHE A 1 101 ? -2.337 16.018 32.883 1.00 96.25 101 PHE A N 1
ATOM 815 C CA . PHE A 1 101 ? -2.198 16.244 34.322 1.00 96.25 101 PHE A CA 1
ATOM 816 C C . PHE A 1 101 ? -3.450 15.852 35.115 1.00 96.25 101 PHE A C 1
ATOM 818 O O . PHE A 1 101 ? -3.472 16.006 36.338 1.00 96.25 101 PHE A O 1
ATOM 825 N N . ASN A 1 102 ? -4.476 15.329 34.445 1.00 96.25 102 ASN A N 1
ATOM 826 C CA . ASN A 1 102 ? -5.617 14.720 35.101 1.00 96.25 102 ASN A CA 1
ATOM 827 C C . ASN A 1 102 ? -5.312 13.244 35.387 1.00 96.25 102 ASN A C 1
ATOM 829 O O . ASN A 1 102 ? -5.215 12.445 34.461 1.00 96.25 102 ASN A O 1
ATOM 833 N N . PHE A 1 103 ? -5.189 12.887 36.666 1.00 94.25 103 PHE A N 1
ATOM 834 C CA . PHE A 1 103 ? -4.894 11.526 37.140 1.00 94.25 103 PHE A CA 1
ATOM 835 C C . PHE A 1 103 ? -6.142 10.792 37.684 1.00 94.25 103 PHE A C 1
ATOM 837 O O . PHE A 1 103 ? -6.024 9.891 38.512 1.00 94.25 103 PHE A O 1
ATOM 844 N N . GLY A 1 104 ? -7.345 11.207 37.260 1.00 84.69 104 GLY A N 1
ATOM 845 C CA . GLY A 1 104 ? -8.618 10.520 37.521 1.00 84.69 104 GLY A CA 1
ATOM 846 C C . GLY A 1 104 ? -9.674 11.374 38.245 1.00 84.69 104 GLY A C 1
ATOM 847 O O . GLY A 1 104 ? -9.374 12.423 38.811 1.00 84.69 104 GLY A O 1
ATOM 848 N N . SER A 1 105 ? -10.947 10.961 38.287 1.00 93.31 105 SER A N 1
ATOM 849 C CA . SER A 1 105 ? -11.566 9.791 37.633 1.00 93.31 105 SER A CA 1
ATOM 850 C C . SER A 1 105 ? -11.805 10.013 36.135 1.00 93.31 105 SER A C 1
ATOM 852 O O . SER A 1 105 ? -12.188 11.110 35.729 1.00 93.31 105 SER A O 1
ATOM 854 N N . TYR A 1 106 ? -11.625 8.966 35.327 1.00 97.00 106 TYR A N 1
ATOM 855 C CA . TYR A 1 106 ? -11.856 9.015 33.881 1.00 97.00 106 TYR A CA 1
ATOM 856 C C . TYR A 1 106 ? -13.246 8.518 33.498 1.00 97.00 106 TYR A C 1
ATOM 858 O O . TYR A 1 106 ? -13.762 7.572 34.093 1.00 97.00 106 TYR A O 1
ATOM 866 N N . VAL A 1 107 ? -13.844 9.157 32.493 1.00 97.81 107 VAL A N 1
ATOM 867 C CA . VAL A 1 107 ? -15.170 8.815 31.979 1.00 97.81 107 VAL A CA 1
ATOM 868 C C . VAL A 1 107 ? -15.187 8.853 30.455 1.00 97.81 107 VAL A C 1
ATOM 870 O O . VAL A 1 107 ? -14.784 9.830 29.828 1.00 97.81 107 VAL A O 1
ATOM 873 N N . GLY A 1 108 ? -15.748 7.808 29.860 1.00 98.25 108 GLY A N 1
ATOM 874 C CA . GLY A 1 108 ? -15.902 7.677 28.417 1.00 98.25 108 GLY A CA 1
ATOM 875 C C . GLY A 1 108 ? -17.014 6.697 28.076 1.00 98.25 108 GLY A C 1
ATOM 876 O O . GLY A 1 108 ? -17.709 6.179 28.954 1.00 98.25 108 GLY A O 1
ATOM 877 N N . ALA A 1 109 ? -17.212 6.446 26.787 1.00 98.56 109 ALA A N 1
ATOM 878 C CA . ALA A 1 109 ? -18.100 5.388 26.323 1.00 98.56 109 ALA A CA 1
ATOM 879 C C . ALA A 1 109 ? -17.608 4.767 25.012 1.00 98.56 109 ALA A C 1
ATOM 881 O O . ALA A 1 109 ? -16.754 5.321 24.318 1.00 98.56 109 ALA A O 1
ATOM 882 N N . ILE A 1 110 ? -18.195 3.625 24.661 1.00 98.69 110 ILE A N 1
ATOM 883 C CA . ILE A 1 110 ? -18.045 2.969 23.364 1.00 98.69 110 ILE A CA 1
ATOM 884 C C . ILE A 1 110 ? -19.416 2.876 22.704 1.00 98.69 110 ILE A C 1
ATOM 886 O O . ILE A 1 110 ? -20.370 2.363 23.295 1.00 98.69 110 ILE A O 1
ATOM 890 N N . ALA A 1 111 ? -19.514 3.347 21.463 1.00 98.62 111 ALA A N 1
ATOM 891 C CA . ALA A 1 111 ? -20.688 3.176 20.621 1.00 98.62 111 ALA A CA 1
ATOM 892 C C . ALA A 1 111 ? -20.474 2.033 19.627 1.00 98.62 111 ALA A C 1
ATOM 894 O O . ALA A 1 111 ? -19.421 1.919 19.003 1.00 98.62 111 ALA A O 1
ATOM 895 N N . ILE A 1 112 ? -21.501 1.202 19.461 1.00 98.62 112 ILE A N 1
ATOM 896 C CA . ILE A 1 112 ? -21.534 0.114 18.489 1.00 98.62 112 ILE A CA 1
ATOM 897 C C . ILE A 1 112 ? -22.590 0.441 17.439 1.00 98.62 112 ILE A C 1
ATOM 899 O O . ILE A 1 112 ? -23.765 0.608 17.770 1.00 98.62 112 ILE A O 1
ATOM 903 N N . VAL A 1 113 ? -22.185 0.512 16.174 1.00 98.75 113 VAL A N 1
ATOM 904 C CA . VAL A 1 113 ? -23.097 0.707 15.038 1.00 98.75 113 VAL A CA 1
ATOM 905 C C . VAL A 1 113 ? -23.156 -0.584 14.235 1.00 98.75 113 VAL A C 1
ATOM 907 O O . VAL A 1 113 ? -22.136 -1.106 13.791 1.00 98.75 113 VAL A O 1
ATOM 910 N N . ASP A 1 114 ? -24.362 -1.101 14.035 1.00 98.44 114 ASP A N 1
ATOM 911 C CA . ASP A 1 114 ? -24.602 -2.239 13.161 1.00 98.44 114 ASP A CA 1
ATOM 912 C C . ASP A 1 114 ? -24.431 -1.815 11.705 1.00 98.44 114 ASP A C 1
ATOM 914 O O . ASP A 1 114 ? -25.112 -0.909 11.230 1.00 98.44 114 ASP A O 1
ATOM 918 N N . THR A 1 115 ? -23.509 -2.449 10.991 1.00 98.00 115 THR A N 1
ATOM 919 C CA . THR A 1 115 ? -23.152 -2.026 9.636 1.00 98.00 115 THR A CA 1
ATOM 920 C C . THR A 1 115 ? -24.139 -2.531 8.575 1.00 98.00 115 THR A C 1
ATOM 922 O O . THR A 1 115 ? -24.204 -1.961 7.487 1.00 98.00 115 THR A O 1
ATOM 925 N N . ASP A 1 116 ? -24.919 -3.579 8.856 1.00 96.94 116 ASP A N 1
ATOM 926 C CA . ASP A 1 116 ? -25.926 -4.144 7.943 1.00 96.94 116 ASP A CA 1
ATOM 927 C C . ASP A 1 116 ? -27.169 -3.273 7.857 1.00 96.94 116 ASP A C 1
ATOM 929 O O . ASP A 1 116 ? -27.666 -2.971 6.771 1.00 96.94 116 ASP A O 1
ATOM 933 N N . THR A 1 117 ? -27.631 -2.803 9.005 1.00 97.75 117 THR A N 1
ATOM 934 C CA . THR A 1 117 ? -28.763 -1.883 9.106 1.00 97.75 117 THR A CA 1
ATOM 935 C C . THR A 1 117 ? -28.340 -0.417 9.080 1.00 97.75 117 THR A C 1
ATOM 937 O O . THR A 1 117 ? -29.190 0.449 8.866 1.00 97.75 117 THR A O 1
ATOM 940 N N . PHE A 1 118 ? -27.046 -0.148 9.287 1.00 98.12 118 PHE A N 1
ATOM 941 C CA . PHE A 1 118 ? -26.460 1.171 9.521 1.00 98.12 118 PHE A CA 1
ATOM 942 C C . PHE A 1 118 ? -27.241 1.956 10.581 1.00 98.12 118 PHE A C 1
ATOM 944 O O . PHE A 1 118 ? -27.782 3.032 10.325 1.00 98.12 118 PHE A O 1
ATOM 951 N N . LYS A 1 119 ? -27.345 1.366 11.778 1.00 98.44 119 LYS A N 1
ATOM 952 C CA . LYS A 1 119 ? -28.035 1.929 12.948 1.00 98.44 119 LYS A CA 1
ATOM 953 C C . LYS A 1 119 ? -27.189 1.770 14.202 1.00 98.44 119 LYS A C 1
ATOM 955 O O . LYS A 1 119 ? -26.469 0.785 14.345 1.00 98.44 119 LYS A O 1
ATOM 960 N N . LEU A 1 120 ? -27.308 2.729 15.118 1.00 98.69 120 LEU A N 1
ATOM 961 C CA . LEU A 1 120 ? -26.746 2.603 16.460 1.00 98.69 120 LEU A CA 1
ATOM 962 C C . LEU A 1 120 ? -27.392 1.395 17.155 1.00 98.69 120 LEU A C 1
ATOM 964 O O . LEU A 1 120 ? -28.611 1.353 17.307 1.00 98.69 120 LEU A O 1
ATOM 968 N N . ASP A 1 121 ? -26.569 0.420 17.523 1.00 98.12 121 ASP A N 1
ATOM 969 C CA . ASP A 1 121 ? -26.982 -0.831 18.161 1.00 98.12 121 ASP A CA 1
ATOM 970 C C . ASP A 1 121 ? -27.007 -0.657 19.682 1.00 98.12 121 ASP A C 1
ATOM 972 O O . ASP A 1 121 ? -28.032 -0.851 20.334 1.00 98.12 121 ASP A O 1
ATOM 976 N N . ARG A 1 122 ? -25.885 -0.199 20.250 1.00 97.75 122 ARG A N 1
ATOM 977 C CA . ARG A 1 122 ? -25.760 0.060 21.688 1.00 97.75 122 ARG A CA 1
ATOM 978 C C . ARG A 1 122 ? -24.646 1.048 22.010 1.00 97.75 122 ARG A C 1
ATOM 980 O O . ARG A 1 122 ? -23.731 1.245 21.213 1.00 97.75 122 ARG A O 1
ATOM 987 N N . VAL A 1 123 ? -24.705 1.597 23.219 1.00 98.56 123 VAL A N 1
ATOM 988 C CA . VAL A 1 123 ? -23.639 2.389 23.842 1.00 98.56 123 VAL A CA 1
ATOM 989 C C . VAL A 1 123 ? -23.449 1.889 25.266 1.00 98.56 123 VAL A C 1
ATOM 991 O O . VAL A 1 123 ? -24.436 1.582 25.936 1.00 98.56 123 VAL A O 1
ATOM 994 N N . PHE A 1 124 ? -22.204 1.780 25.714 1.00 98.50 124 PHE A N 1
ATOM 995 C CA . PHE A 1 124 ? -21.882 1.453 27.100 1.00 98.50 124 PHE A CA 1
ATOM 996 C C . PHE A 1 124 ? -20.739 2.327 27.603 1.00 98.50 124 PHE A C 1
ATOM 998 O O . PHE A 1 124 ? -19.866 2.730 26.832 1.00 98.50 124 PHE A O 1
ATOM 1005 N N . ASP A 1 125 ? -20.786 2.631 28.893 1.00 98.44 125 ASP A N 1
ATOM 1006 C CA . ASP A 1 125 ? -19.805 3.479 29.559 1.00 98.44 125 ASP A CA 1
ATOM 1007 C C . ASP A 1 125 ? -18.552 2.678 29.901 1.00 98.44 125 ASP A C 1
ATOM 1009 O O . ASP A 1 125 ? -18.626 1.476 30.163 1.00 98.44 125 ASP A O 1
ATOM 1013 N N . ILE A 1 126 ? -17.408 3.358 29.893 1.00 98.00 126 ILE A N 1
ATOM 1014 C CA . ILE A 1 126 ? -16.113 2.792 30.268 1.00 98.00 126 ILE A CA 1
ATOM 1015 C C . ILE A 1 126 ? -15.412 3.709 31.271 1.00 98.00 126 ILE A C 1
ATOM 1017 O O . ILE A 1 126 ? -15.542 4.935 31.210 1.00 98.00 126 ILE A O 1
ATOM 1021 N N . GLU A 1 127 ? -14.637 3.112 32.174 1.00 96.38 127 GLU A N 1
ATOM 1022 C CA . GLU A 1 127 ? -13.809 3.817 33.161 1.00 96.38 127 GLU A CA 1
ATOM 1023 C C . GLU A 1 127 ? -12.448 4.186 32.545 1.00 96.38 127 GLU A C 1
ATOM 1025 O O . GLU A 1 127 ? -11.378 3.759 32.982 1.00 96.38 127 GLU A O 1
ATOM 1030 N N . ALA A 1 128 ? -12.504 4.932 31.444 1.00 96.50 128 ALA A N 1
ATOM 1031 C CA . ALA A 1 128 ? -11.354 5.398 30.682 1.00 96.50 128 ALA A CA 1
ATOM 1032 C C . ALA A 1 128 ? -11.692 6.723 29.992 1.00 96.50 128 ALA A C 1
ATOM 1034 O O . ALA A 1 128 ? -12.857 6.985 29.699 1.00 96.50 128 ALA A O 1
ATOM 1035 N N . ASP A 1 129 ? -10.672 7.527 29.708 1.00 97.81 129 ASP A N 1
ATOM 1036 C CA . ASP A 1 129 ? -10.749 8.668 28.799 1.00 97.81 129 ASP A CA 1
ATOM 1037 C C . ASP A 1 129 ? -10.199 8.184 27.449 1.00 97.81 129 ASP A C 1
ATOM 1039 O O . ASP A 1 129 ? -8.983 8.170 27.269 1.00 97.81 129 ASP A O 1
ATOM 1043 N N . PRO A 1 130 ? -11.033 7.649 26.541 1.00 97.69 130 PRO A N 1
ATOM 1044 C CA . PRO A 1 130 ? -10.541 6.912 25.384 1.00 97.69 130 PRO A CA 1
ATOM 1045 C C . PRO A 1 130 ? -9.870 7.837 24.364 1.00 97.69 130 PRO A C 1
ATOM 1047 O O . PRO A 1 130 ? -10.487 8.792 23.902 1.00 97.69 130 PRO A O 1
ATOM 1050 N N . PHE A 1 131 ? -8.649 7.508 23.942 1.00 97.44 131 PHE A N 1
ATOM 1051 C CA . PHE A 1 131 ? -7.944 8.228 22.877 1.00 97.44 131 PHE A CA 1
ATOM 1052 C C . PHE A 1 131 ? -7.943 7.475 21.547 1.00 97.44 131 PHE A C 1
ATOM 1054 O O . PHE A 1 131 ? -8.379 8.008 20.526 1.00 97.44 131 PHE A O 1
ATOM 1061 N N . ASP A 1 132 ? -7.473 6.227 21.560 1.00 97.94 132 ASP A N 1
ATOM 1062 C CA . ASP A 1 132 ? -7.409 5.358 20.388 1.00 97.94 132 ASP A CA 1
ATOM 1063 C C . ASP A 1 132 ? -7.838 3.931 20.738 1.00 97.94 132 ASP A C 1
ATOM 1065 O O . ASP A 1 132 ? -7.872 3.545 21.914 1.00 97.94 132 ASP A O 1
ATOM 1069 N N . ILE A 1 133 ? -8.211 3.156 19.718 1.00 98.38 133 ILE A N 1
ATOM 1070 C CA . ILE A 1 133 ? -8.747 1.805 19.891 1.00 98.38 133 ILE A CA 1
ATOM 1071 C C . ILE A 1 133 ? -8.205 0.805 18.880 1.00 98.38 133 ILE A C 1
ATOM 1073 O O . ILE A 1 133 ? -7.960 1.131 17.728 1.00 98.38 133 ILE A O 1
ATOM 1077 N N . ALA A 1 134 ? -8.089 -0.446 19.318 1.00 98.38 134 ALA A N 1
ATOM 1078 C CA . ALA A 1 134 ? -7.882 -1.596 18.447 1.00 98.38 134 ALA A CA 1
ATOM 1079 C C . ALA A 1 134 ? -8.781 -2.749 18.903 1.00 98.38 134 ALA A C 1
ATOM 1081 O O . ALA A 1 134 ? -9.055 -2.893 20.094 1.00 98.38 134 ALA A O 1
ATOM 1082 N N . VAL A 1 135 ? -9.235 -3.586 17.972 1.00 98.44 135 VAL A N 1
ATOM 1083 C CA . VAL A 1 135 ? -10.067 -4.757 18.285 1.00 98.44 135 VAL A CA 1
ATOM 1084 C C . VAL A 1 135 ? -9.346 -6.020 17.832 1.00 98.44 135 VAL A C 1
ATOM 1086 O O . VAL A 1 135 ? -8.896 -6.092 16.690 1.00 98.44 135 VAL A O 1
ATOM 1089 N N . ASP A 1 136 ? -9.231 -7.015 18.714 1.00 97.75 136 ASP A N 1
ATOM 1090 C CA . ASP A 1 136 ? -8.671 -8.308 18.325 1.00 97.75 136 ASP A CA 1
ATOM 1091 C C . ASP A 1 136 ? -9.669 -9.179 17.547 1.00 97.75 136 ASP A C 1
ATOM 1093 O O . ASP A 1 136 ? -10.879 -8.940 17.497 1.00 97.75 136 ASP A O 1
ATOM 1097 N N . LYS A 1 137 ? -9.156 -10.257 16.952 1.00 96.44 137 LYS A N 1
ATOM 1098 C CA . LYS A 1 137 ? -9.969 -11.238 16.218 1.00 96.44 137 LYS A CA 1
ATOM 1099 C C . LYS A 1 137 ? -11.039 -11.929 17.082 1.00 96.44 137 LYS A C 1
ATOM 1101 O O . LYS A 1 137 ? -12.024 -12.441 16.547 1.00 96.44 137 LYS A O 1
ATOM 1106 N N . ASP A 1 138 ? -10.865 -11.949 18.403 1.00 97.56 138 ASP A N 1
ATOM 1107 C CA . ASP A 1 138 ? -11.751 -12.617 19.360 1.00 97.56 138 ASP A CA 1
ATOM 1108 C C . ASP A 1 138 ? -12.829 -11.667 19.933 1.00 97.56 138 ASP A C 1
ATOM 1110 O O . ASP A 1 138 ? -13.696 -12.110 20.689 1.00 97.56 138 ASP A O 1
ATOM 1114 N N . GLY A 1 139 ? -12.836 -10.393 19.518 1.00 98.00 139 GLY A N 1
ATOM 1115 C CA . GLY A 1 139 ? -13.844 -9.402 19.895 1.00 98.00 139 GLY A CA 1
ATOM 1116 C C . GLY A 1 139 ? -13.543 -8.678 21.204 1.00 98.00 139 GLY A C 1
ATOM 1117 O O . GLY A 1 139 ? -14.472 -8.233 21.884 1.00 98.00 139 GLY A O 1
ATOM 1118 N N . TYR A 1 140 ? -12.270 -8.556 21.572 1.00 98.62 140 TYR A N 1
ATOM 1119 C CA . TYR A 1 140 ? -11.833 -7.714 22.679 1.00 98.62 140 TYR A CA 1
ATOM 1120 C C . TYR A 1 140 ? -11.306 -6.384 22.158 1.00 98.62 140 TYR A C 1
ATOM 1122 O O . TYR A 1 140 ? -10.479 -6.322 21.251 1.00 98.62 140 TYR A O 1
ATOM 1130 N N . LEU A 1 141 ? -11.825 -5.316 22.747 1.00 98.69 141 LEU A N 1
ATOM 1131 C CA . LEU A 1 141 ? -11.458 -3.939 22.479 1.00 98.69 141 LEU A CA 1
ATOM 1132 C C . LEU A 1 141 ? -10.341 -3.523 23.426 1.00 98.69 141 LEU A C 1
ATOM 1134 O O . LEU A 1 141 ? -10.494 -3.656 24.636 1.00 98.69 141 LEU A O 1
ATOM 1138 N N . TYR A 1 142 ? -9.282 -2.945 22.883 1.00 98.56 142 TYR A N 1
ATOM 1139 C CA . TYR A 1 142 ? -8.196 -2.325 23.625 1.00 98.56 142 TYR A CA 1
ATOM 1140 C C . TYR A 1 142 ? -8.271 -0.817 23.451 1.00 98.56 142 TYR A C 1
ATOM 1142 O O . TYR A 1 142 ? -8.472 -0.338 22.337 1.00 98.56 142 TYR A O 1
ATOM 1150 N N . VAL A 1 143 ? -8.131 -0.087 24.551 1.00 98.44 143 VAL A N 1
ATOM 1151 C CA . VAL A 1 143 ? -8.339 1.360 24.623 1.00 98.44 143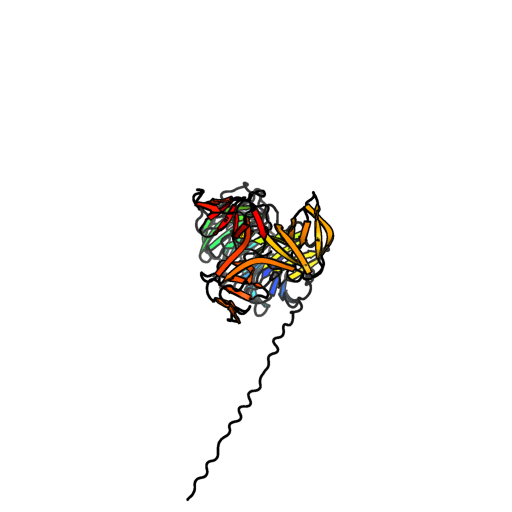 VAL A CA 1
ATOM 1152 C C . VAL A 1 143 ? -7.095 2.006 25.219 1.00 98.44 143 VAL A C 1
ATOM 1154 O O . VAL A 1 143 ? -6.674 1.642 26.323 1.00 98.44 143 VAL A O 1
ATOM 1157 N N . THR A 1 144 ? -6.518 2.970 24.503 1.00 97.56 144 THR A N 1
ATOM 1158 C CA . THR A 1 144 ? -5.475 3.849 25.047 1.00 97.56 144 THR A CA 1
ATOM 1159 C C . THR A 1 144 ? -6.101 5.063 25.723 1.00 97.56 144 THR A C 1
ATOM 1161 O O . THR A 1 144 ? -7.192 5.499 25.352 1.00 97.56 144 THR A O 1
ATOM 1164 N N . GLN A 1 145 ? -5.429 5.591 26.745 1.00 95.88 145 GLN A N 1
ATOM 1165 C CA . GLN A 1 145 ? -5.931 6.719 27.529 1.00 95.88 145 GLN A CA 1
ATOM 1166 C C . GLN A 1 145 ? -5.513 8.057 26.907 1.00 95.88 145 GLN A C 1
ATOM 1168 O O . GLN A 1 145 ? -4.388 8.209 26.427 1.00 95.88 145 GLN A O 1
ATOM 1173 N N . GLY A 1 146 ? -6.413 9.035 26.947 1.00 96.44 146 GLY A N 1
ATOM 1174 C CA . GLY A 1 146 ? -6.185 10.413 26.520 1.00 96.44 146 GLY A CA 1
ATOM 1175 C C . GLY A 1 146 ? -5.734 11.343 27.644 1.00 96.44 146 GLY A C 1
ATOM 1176 O O . GLY A 1 146 ? -5.149 12.388 27.366 1.00 96.44 146 GLY A O 1
ATOM 1177 N N . SER A 1 147 ? -5.939 10.945 28.899 1.00 97.12 147 SER A N 1
ATOM 1178 C CA . SER A 1 147 ? -5.532 11.674 30.105 1.00 97.12 147 SER A CA 1
ATOM 1179 C C . SER A 1 147 ? -4.574 10.842 30.955 1.00 97.12 147 SER A C 1
ATOM 1181 O O . SER A 1 147 ? -4.534 9.624 30.813 1.00 97.12 147 SER A O 1
ATOM 1183 N N . GLY A 1 148 ? -3.838 11.506 31.851 1.00 95.25 148 GLY A N 1
ATOM 1184 C CA . GLY A 1 148 ? -2.892 10.865 32.774 1.00 95.25 148 GLY A CA 1
ATOM 1185 C C . GLY A 1 148 ? -1.575 10.473 32.111 1.00 95.25 148 GLY A C 1
ATOM 1186 O O . GLY A 1 148 ? -1.546 9.707 31.162 1.00 95.25 148 GLY A O 1
ATOM 1187 N N . GLN A 1 149 ? -0.450 10.996 32.601 1.00 93.44 149 GLN A N 1
ATOM 1188 C CA . GLN A 1 149 ? 0.835 10.896 31.897 1.00 93.44 149 GLN A CA 1
ATOM 1189 C C . GLN A 1 149 ? 1.266 9.462 31.524 1.00 93.44 149 GLN A C 1
ATOM 1191 O O . GLN A 1 149 ? 1.807 9.263 30.436 1.00 93.44 149 GLN A O 1
ATOM 1196 N N . TRP A 1 150 ? 1.061 8.496 32.422 1.00 93.31 150 TRP A N 1
ATOM 1197 C CA . TRP A 1 150 ? 1.470 7.102 32.260 1.00 93.31 150 TRP A CA 1
ATOM 1198 C C . TRP A 1 150 ? 0.344 6.186 32.709 1.00 93.31 150 TRP A C 1
ATOM 1200 O O . TRP A 1 150 ? 0.149 5.988 33.905 1.00 93.31 150 TRP A O 1
ATOM 1210 N N . GLU A 1 151 ? -0.362 5.607 31.748 1.00 93.00 151 GLU A N 1
ATOM 1211 C CA . GLU A 1 151 ? -1.548 4.803 32.014 1.00 93.00 151 GLU A CA 1
ATOM 1212 C C . GLU A 1 151 ? -1.446 3.419 31.385 1.00 93.00 151 GLU A C 1
ATOM 1214 O O . GLU A 1 151 ? -0.691 3.194 30.442 1.00 93.00 151 GLU A O 1
ATOM 1219 N N . THR A 1 152 ? -2.222 2.471 31.904 1.00 93.19 152 THR A N 1
ATOM 1220 C CA . THR A 1 152 ? -2.283 1.115 31.343 1.00 93.19 152 THR A CA 1
ATOM 1221 C C . THR A 1 152 ? -3.364 1.030 30.265 1.00 93.19 152 THR A C 1
ATOM 1223 O O . THR A 1 152 ? -4.467 1.554 30.441 1.00 93.19 152 THR A O 1
ATOM 1226 N N . ILE A 1 153 ? -3.069 0.329 29.164 1.00 96.75 153 ILE A N 1
ATOM 1227 C CA . ILE A 1 153 ? -4.078 -0.035 28.156 1.00 96.75 153 ILE A CA 1
ATOM 1228 C C . ILE A 1 153 ? -5.241 -0.762 28.845 1.00 96.75 153 ILE A C 1
ATOM 1230 O O . ILE A 1 153 ? -5.043 -1.748 29.556 1.00 96.75 153 ILE A O 1
ATOM 1234 N N . LYS A 1 154 ? -6.469 -0.298 28.614 1.00 97.06 154 LYS A N 1
ATOM 1235 C CA . LYS A 1 154 ? -7.683 -0.949 29.123 1.00 97.06 154 LYS A CA 1
ATOM 1236 C C . LYS A 1 154 ? -8.227 -1.923 28.085 1.00 97.06 154 LYS A C 1
ATOM 1238 O O . LYS A 1 154 ? -8.131 -1.657 26.890 1.00 97.06 154 LYS A O 1
ATOM 1243 N N . ALA A 1 155 ? -8.822 -3.028 28.529 1.00 98.12 155 ALA A N 1
ATOM 1244 C CA . ALA A 1 155 ? -9.425 -4.018 27.642 1.00 98.12 155 ALA A CA 1
ATOM 1245 C C . ALA A 1 155 ? -10.885 -4.282 28.017 1.00 98.12 155 ALA A C 1
ATOM 1247 O O . ALA A 1 155 ? -11.206 -4.408 29.194 1.00 98.12 155 ALA A O 1
ATOM 1248 N N . TYR A 1 156 ? -11.761 -4.411 27.025 1.00 98.56 156 TYR A N 1
ATOM 1249 C CA . TYR A 1 156 ? -13.193 -4.641 27.213 1.00 98.56 156 TYR A CA 1
ATOM 1250 C C . TYR A 1 156 ? -13.686 -5.734 26.271 1.00 98.56 156 TYR A C 1
ATOM 1252 O O . TYR A 1 156 ? -13.269 -5.823 25.117 1.00 98.56 156 TYR A O 1
ATOM 1260 N N . SER A 1 157 ? -14.617 -6.558 26.735 1.00 98.12 157 SER A N 1
ATOM 1261 C CA . SER A 1 157 ? -15.297 -7.533 25.884 1.00 98.12 157 SER A CA 1
ATOM 1262 C C . SER A 1 157 ? -16.385 -6.840 25.061 1.00 98.12 157 SER A C 1
ATOM 1264 O O . SER A 1 157 ? -17.344 -6.287 25.604 1.00 98.12 157 SER A O 1
ATOM 1266 N N . LEU A 1 158 ? -16.315 -6.925 23.728 1.00 97.81 158 LEU A N 1
ATOM 1267 C CA . LEU A 1 158 ? -17.396 -6.445 22.860 1.00 97.81 158 LEU A CA 1
ATOM 1268 C C . LEU A 1 158 ? -18.628 -7.354 22.894 1.00 97.81 158 LEU A C 1
ATOM 1270 O O . LEU A 1 158 ? -19.606 -7.085 22.202 1.00 97.81 158 LEU A O 1
ATOM 1274 N N . LYS A 1 159 ? -18.657 -8.418 23.692 1.00 96.44 159 LYS A N 1
ATOM 1275 C CA . LYS A 1 159 ? -19.877 -9.208 23.868 1.00 96.44 159 LYS A CA 1
ATOM 1276 C C . LYS A 1 159 ? -20.842 -8.521 24.833 1.00 96.44 159 LYS A C 1
ATOM 1278 O O . LYS A 1 159 ? -22.014 -8.340 24.505 1.00 96.44 159 LYS A O 1
ATOM 1283 N N . ASP A 1 160 ? -20.341 -8.095 25.983 1.00 96.38 160 ASP A N 1
ATOM 1284 C CA . ASP A 1 160 ? -21.116 -7.632 27.143 1.00 96.38 160 ASP A CA 1
ATOM 1285 C C . ASP A 1 160 ? -20.684 -6.255 27.675 1.00 96.38 160 ASP A C 1
ATOM 1287 O O . ASP A 1 160 ? -21.327 -5.732 28.583 1.00 96.38 160 ASP A O 1
ATOM 1291 N N . GLY A 1 161 ? -19.644 -5.648 27.096 1.00 96.94 161 GLY A N 1
ATOM 1292 C CA . GLY A 1 161 ? -19.140 -4.325 27.472 1.00 96.94 161 GLY A CA 1
ATOM 1293 C C . GLY A 1 161 ? -18.358 -4.305 28.786 1.00 96.94 161 GLY A C 1
ATOM 1294 O O . GLY A 1 161 ? -18.033 -3.227 29.270 1.00 96.94 161 GLY A O 1
ATOM 1295 N N . GLN A 1 162 ? -18.070 -5.468 29.378 1.00 97.69 162 GLN A N 1
ATOM 1296 C CA . GLN A 1 162 ? -17.361 -5.551 30.654 1.00 97.69 162 GLN A CA 1
ATOM 1297 C C . GLN A 1 162 ? -15.851 -5.386 30.461 1.00 97.69 162 GLN A C 1
ATOM 1299 O O . GLN A 1 162 ? -15.286 -5.915 29.496 1.00 97.69 162 GLN A O 1
ATOM 1304 N N . GLU A 1 163 ? -15.200 -4.678 31.389 1.00 97.69 163 GLU A N 1
ATOM 1305 C CA . GLU A 1 163 ? -13.736 -4.606 31.449 1.00 97.69 163 GLU A CA 1
ATOM 1306 C C . GLU A 1 163 ? -13.167 -6.007 31.711 1.00 97.69 163 GLU A C 1
ATOM 1308 O O . GLU A 1 163 ? -13.660 -6.751 32.562 1.00 97.69 163 GLU A O 1
ATOM 1313 N N . VAL A 1 164 ? -12.119 -6.372 30.974 1.00 97.56 164 VAL A N 1
ATOM 1314 C CA . VAL A 1 164 ? -11.295 -7.541 31.271 1.00 97.56 164 VAL A CA 1
ATOM 1315 C C . VAL A 1 164 ? -10.216 -7.091 32.255 1.00 97.56 164 VAL A C 1
ATOM 1317 O O . VAL A 1 164 ? -9.358 -6.289 31.871 1.00 97.56 164 VAL A O 1
ATOM 1320 N N . PRO A 1 165 ? -10.222 -7.590 33.506 1.00 94.38 165 PRO A N 1
ATOM 1321 C CA . PRO A 1 165 ? -9.242 -7.173 34.495 1.00 94.38 165 PRO A CA 1
ATOM 1322 C C . PRO A 1 165 ? -7.827 -7.516 34.034 1.00 94.38 165 PRO A C 1
ATOM 1324 O O . PRO A 1 165 ? -7.534 -8.661 33.683 1.00 94.38 165 PRO A O 1
ATOM 1327 N N . ASN A 1 166 ? -6.949 -6.522 34.068 1.00 93.31 166 ASN A N 1
ATOM 1328 C CA . ASN A 1 166 ? -5.534 -6.661 33.763 1.00 93.31 166 ASN A CA 1
ATOM 1329 C C . ASN A 1 166 ? -4.710 -6.107 34.924 1.00 93.31 166 ASN A C 1
ATOM 1331 O O . ASN A 1 166 ? -5.140 -5.174 35.600 1.00 93.31 166 ASN A O 1
ATOM 1335 N N . ALA A 1 167 ? -3.541 -6.696 35.182 1.00 85.94 167 ALA A N 1
ATOM 1336 C CA . ALA A 1 167 ? -2.673 -6.191 36.237 1.00 85.94 167 ALA A CA 1
ATOM 1337 C C . ALA A 1 167 ? -2.091 -4.828 35.837 1.00 85.94 167 ALA A C 1
ATOM 1339 O O . ALA A 1 167 ? -1.634 -4.642 34.706 1.00 85.94 167 ALA A O 1
ATOM 1340 N N . GLU A 1 168 ? -2.098 -3.890 36.783 1.00 83.06 168 GLU A N 1
ATOM 1341 C CA . GLU A 1 168 ? -1.506 -2.567 36.600 1.00 83.06 168 GLU A CA 1
ATOM 1342 C C . GLU A 1 168 ? -0.022 -2.682 36.217 1.00 83.06 168 GLU A C 1
ATOM 1344 O O . GLU A 1 168 ? 0.709 -3.537 36.723 1.00 83.06 168 GLU A O 1
ATOM 1349 N N . GLY A 1 169 ? 0.431 -1.820 35.304 1.00 81.06 169 GLY A N 1
ATOM 1350 C CA . GLY A 1 169 ? 1.841 -1.722 34.925 1.00 81.06 169 GLY A CA 1
ATOM 1351 C C . GLY A 1 169 ? 2.319 -2.685 33.830 1.00 81.06 169 GLY A C 1
ATOM 1352 O O . GLY A 1 169 ? 3.435 -2.521 33.341 1.00 81.06 169 GLY A O 1
ATOM 1353 N N . LEU A 1 170 ? 1.514 -3.670 33.407 1.00 82.50 170 LEU A N 1
ATOM 1354 C CA . LEU A 1 170 ? 1.917 -4.631 32.361 1.00 82.50 170 LEU A CA 1
ATOM 1355 C C . LEU A 1 170 ? 1.970 -4.025 30.950 1.00 82.50 170 LEU A C 1
ATOM 1357 O O . LEU A 1 170 ? 2.744 -4.479 30.106 1.00 82.50 170 LEU A O 1
ATOM 1361 N N . ALA A 1 171 ? 1.144 -3.014 30.692 1.00 89.62 171 ALA A N 1
ATOM 1362 C CA . ALA A 1 171 ? 1.068 -2.322 29.410 1.00 89.62 171 ALA A CA 1
ATOM 1363 C C . ALA A 1 171 ? 0.960 -0.810 29.617 1.00 89.62 171 ALA A C 1
ATOM 1365 O O . ALA A 1 171 ? 0.029 -0.170 29.128 1.00 89.62 171 ALA A O 1
ATOM 1366 N N . THR A 1 172 ? 1.886 -0.261 30.406 1.00 92.88 172 THR A N 1
ATOM 1367 C CA . THR A 1 172 ? 1.986 1.183 30.607 1.00 92.88 172 THR A CA 1
ATOM 1368 C C . THR A 1 172 ? 2.415 1.854 29.313 1.00 92.88 172 THR A C 1
ATOM 1370 O O . THR A 1 172 ? 3.438 1.500 28.726 1.00 92.88 172 THR A O 1
ATOM 1373 N N . ILE A 1 173 ? 1.643 2.847 28.906 1.00 94.38 173 ILE A N 1
ATOM 1374 C CA . ILE A 1 173 ? 1.869 3.682 27.736 1.00 94.38 173 ILE A CA 1
ATOM 1375 C C . ILE A 1 173 ? 1.798 5.150 28.150 1.00 94.38 173 ILE A C 1
ATOM 1377 O O . ILE A 1 173 ? 1.232 5.499 29.189 1.00 94.38 173 ILE A O 1
ATOM 1381 N N . TYR A 1 174 ? 2.382 6.020 27.335 1.00 95.31 174 TYR A N 1
ATOM 1382 C CA . TYR A 1 174 ? 2.198 7.456 27.506 1.00 95.31 174 TYR A CA 1
ATOM 1383 C C . TYR A 1 174 ? 0.783 7.855 27.067 1.00 95.31 174 TYR A C 1
ATOM 1385 O O . TYR A 1 174 ? 0.242 7.232 26.143 1.00 95.31 174 TYR A O 1
ATOM 1393 N N . TYR A 1 175 ? 0.193 8.886 27.683 1.00 94.38 175 TYR A N 1
ATOM 1394 C CA . TYR A 1 175 ? -1.108 9.400 27.228 1.00 94.38 175 TYR A CA 1
ATOM 1395 C C . TYR A 1 175 ? -1.087 9.718 25.733 1.00 94.38 175 TYR A C 1
ATOM 1397 O O . TYR A 1 175 ? -0.055 10.086 25.165 1.00 94.38 175 TYR A O 1
ATOM 1405 N N . GLN A 1 176 ? -2.243 9.545 25.100 1.00 95.75 176 GLN A N 1
ATOM 1406 C CA . GLN A 1 176 ? -2.434 9.761 23.670 1.00 95.75 176 GLN A CA 1
ATOM 1407 C C . GLN A 1 176 ? -1.516 8.915 22.776 1.00 95.75 176 GLN A C 1
ATOM 1409 O O . GLN A 1 176 ? -1.180 9.299 21.661 1.00 95.75 176 GLN A O 1
ATOM 1414 N N . SER A 1 177 ? -1.090 7.735 23.234 1.00 96.62 177 SER A N 1
ATOM 1415 C CA . SER A 1 177 ? -0.441 6.788 22.326 1.00 96.62 177 SER A CA 1
ATOM 1416 C C . SER A 1 177 ? -1.470 6.205 21.352 1.00 96.62 177 SER A C 1
ATOM 1418 O O . SER A 1 177 ? -2.567 5.810 21.763 1.00 96.62 177 SER A O 1
ATOM 1420 N N . THR A 1 178 ? -1.115 6.118 20.069 1.00 97.38 178 THR A N 1
ATOM 1421 C CA . THR A 1 178 ? -1.941 5.406 19.076 1.00 97.38 178 THR A CA 1
ATOM 1422 C C . THR A 1 178 ? -1.713 3.904 19.180 1.00 97.38 178 THR A C 1
ATOM 1424 O O . THR A 1 178 ? -0.681 3.477 19.702 1.00 97.38 178 THR A O 1
ATOM 1427 N N . ILE A 1 179 ? -2.674 3.098 18.725 1.00 98.12 179 ILE A N 1
ATOM 1428 C CA . ILE A 1 179 ? -2.708 1.646 18.958 1.00 98.12 179 ILE A CA 1
ATOM 1429 C C . ILE A 1 179 ? -3.038 0.868 17.684 1.00 98.12 179 ILE A C 1
ATOM 1431 O O . ILE A 1 179 ? -3.886 1.271 16.896 1.00 98.12 179 ILE A O 1
ATOM 1435 N N . TYR A 1 180 ? -2.369 -0.269 17.485 1.00 98.25 180 TYR A N 1
ATOM 1436 C CA . TYR A 1 180 ? -2.540 -1.126 16.311 1.00 98.25 180 TYR A CA 1
ATOM 1437 C C . TYR A 1 180 ? -2.507 -2.596 16.721 1.00 98.25 180 TYR A C 1
ATOM 1439 O O . TYR A 1 180 ? -1.573 -3.032 17.395 1.00 98.25 180 TYR A O 1
ATOM 1447 N N . TYR A 1 181 ? -3.487 -3.383 16.281 1.00 98.31 181 TYR A N 1
ATOM 1448 C CA . TYR A 1 181 ? -3.507 -4.827 16.515 1.00 98.31 181 TYR A CA 1
ATOM 1449 C C . TYR A 1 181 ? -2.892 -5.596 15.340 1.00 98.31 181 TYR A C 1
ATOM 1451 O O . TYR A 1 181 ? -3.195 -5.353 14.173 1.00 98.31 181 TYR A O 1
ATOM 1459 N N . ASN A 1 182 ? -2.033 -6.559 15.662 1.00 98.25 182 ASN A N 1
ATOM 1460 C CA . ASN A 1 182 ? -1.462 -7.520 14.734 1.00 98.25 182 ASN A CA 1
ATOM 1461 C C . ASN A 1 182 ? -2.082 -8.897 14.978 1.00 98.25 182 ASN A C 1
ATOM 1463 O O . ASN A 1 182 ? -1.746 -9.590 15.944 1.00 98.25 182 ASN A O 1
ATOM 1467 N N . GLU A 1 183 ? -2.955 -9.303 14.060 1.00 96.31 183 GLU A N 1
ATOM 1468 C CA . GLU A 1 183 ? -3.654 -10.586 14.128 1.00 96.31 183 GLU A CA 1
ATOM 1469 C C . GLU A 1 183 ? -2.708 -11.788 14.014 1.00 96.31 183 GLU A C 1
ATOM 1471 O O . GLU A 1 183 ? -2.910 -12.801 14.684 1.00 96.31 183 GLU A O 1
ATOM 1476 N N . MET A 1 184 ? -1.644 -11.679 13.210 1.00 96.69 184 MET A N 1
ATOM 1477 C CA . MET A 1 184 ? -0.722 -12.791 12.965 1.00 96.69 184 MET A CA 1
ATOM 1478 C C . MET A 1 184 ? 0.005 -13.237 14.238 1.00 96.69 184 MET A C 1
ATOM 1480 O O . MET A 1 184 ? 0.241 -14.434 14.422 1.00 96.69 184 MET A O 1
ATOM 1484 N N . TYR A 1 185 ? 0.344 -12.296 15.121 1.00 96.88 185 TYR A N 1
ATOM 1485 C CA . TYR A 1 185 ? 1.111 -12.579 16.337 1.00 96.88 185 TYR A CA 1
ATOM 1486 C C . TYR A 1 185 ? 0.332 -12.387 17.641 1.00 96.88 185 TYR A C 1
ATOM 1488 O O . TYR A 1 185 ? 0.889 -12.668 18.698 1.00 96.88 185 TYR A O 1
ATOM 1496 N N . ASN A 1 186 ? -0.936 -11.959 17.585 1.00 96.75 186 ASN A N 1
ATOM 1497 C CA . ASN A 1 186 ? -1.723 -11.545 18.754 1.00 96.75 186 ASN A CA 1
ATOM 1498 C C . ASN A 1 186 ? -0.970 -10.514 19.603 1.00 96.75 186 ASN A C 1
ATOM 1500 O O . ASN A 1 186 ? -0.752 -10.692 20.804 1.00 96.75 186 ASN A O 1
ATOM 1504 N N . LYS A 1 187 ? -0.535 -9.442 18.942 1.00 97.75 187 LYS A N 1
ATOM 1505 C CA . LYS A 1 187 ? 0.196 -8.348 19.577 1.00 97.75 187 LYS A CA 1
ATOM 1506 C C . LYS A 1 187 ? -0.473 -7.023 19.311 1.00 97.75 187 LYS A C 1
ATOM 1508 O O . LYS A 1 187 ? -1.071 -6.814 18.260 1.00 97.75 187 LYS A O 1
ATOM 1513 N N . ILE A 1 188 ? -0.315 -6.129 20.265 1.00 98.19 188 ILE A N 1
ATOM 1514 C CA . ILE A 1 188 ? -0.660 -4.727 20.138 1.00 98.19 188 ILE A CA 1
ATOM 1515 C C . ILE A 1 188 ? 0.634 -3.944 20.038 1.00 98.19 188 ILE A C 1
ATOM 1517 O O . ILE A 1 188 ? 1.554 -4.179 20.814 1.00 98.19 188 ILE A O 1
ATOM 1521 N N . TYR A 1 189 ? 0.684 -3.005 19.109 1.00 98.25 189 TYR A N 1
ATOM 1522 C CA . TYR A 1 189 ? 1.762 -2.040 19.000 1.00 98.25 189 TYR A CA 1
ATOM 1523 C C . TYR A 1 189 ? 1.211 -0.662 19.329 1.00 98.25 189 TYR A C 1
ATOM 1525 O O . TYR A 1 189 ? 0.135 -0.304 18.846 1.00 98.25 189 TYR A O 1
ATOM 1533 N N . THR A 1 190 ? 1.940 0.108 20.128 1.00 97.75 190 THR A N 1
ATOM 1534 C CA . THR A 1 190 ? 1.594 1.501 20.415 1.00 97.75 190 THR A CA 1
ATOM 1535 C C . THR A 1 190 ? 2.749 2.426 20.112 1.00 97.75 190 THR A C 1
ATOM 1537 O O . THR A 1 190 ? 3.899 2.023 20.259 1.00 97.75 190 THR A O 1
ATOM 1540 N N . ILE A 1 191 ? 2.453 3.661 19.708 1.00 96.69 191 ILE A N 1
ATOM 1541 C CA . ILE A 1 191 ? 3.464 4.695 19.470 1.00 96.69 191 ILE A CA 1
ATOM 1542 C C . ILE A 1 191 ? 3.090 6.001 20.159 1.00 96.69 191 ILE A C 1
ATOM 1544 O O . ILE A 1 191 ? 1.934 6.426 20.113 1.00 96.69 191 ILE A O 1
ATOM 1548 N N . THR A 1 192 ? 4.075 6.638 20.790 1.00 94.62 192 THR A N 1
ATOM 1549 C CA . THR A 1 192 ? 3.865 7.888 21.527 1.00 94.62 192 THR A CA 1
ATOM 1550 C C . THR A 1 192 ? 3.617 9.070 20.585 1.00 94.62 192 THR A C 1
ATOM 1552 O O . THR A 1 192 ? 4.259 9.219 19.539 1.00 94.62 192 THR A O 1
ATOM 1555 N N . GLU A 1 193 ? 2.674 9.942 20.951 1.00 89.81 193 GLU A N 1
ATOM 1556 C CA . GLU A 1 193 ? 2.296 11.094 20.127 1.00 89.81 193 GLU A CA 1
ATOM 1557 C C . GLU A 1 193 ? 3.069 12.371 20.490 1.00 89.81 193 GLU A C 1
ATOM 1559 O O . GLU A 1 193 ? 3.713 12.970 19.616 1.00 89.81 193 GLU A O 1
ATOM 1564 N N . GLU A 1 194 ? 3.056 12.747 21.774 1.00 85.50 194 GLU A N 1
ATOM 1565 C CA . GLU A 1 194 ? 3.527 14.052 22.270 1.00 85.50 194 GLU A CA 1
ATOM 1566 C C . GLU A 1 194 ? 4.958 14.057 22.854 1.00 85.50 194 GLU A C 1
ATOM 1568 O O . GLU A 1 194 ? 5.410 15.074 23.385 1.00 85.50 194 GLU A O 1
ATOM 1573 N N . VAL A 1 195 ? 5.705 12.952 22.744 1.00 86.69 195 VAL A N 1
ATOM 1574 C CA . VAL A 1 195 ? 7.080 12.833 23.276 1.00 86.69 195 VAL A CA 1
ATOM 1575 C C . VAL A 1 195 ? 8.100 12.696 22.149 1.00 86.69 195 VAL A C 1
ATOM 1577 O O . VAL A 1 195 ? 7.829 12.106 21.104 1.00 86.69 195 VAL A O 1
ATOM 1580 N N . SER A 1 196 ? 9.288 13.268 22.361 1.00 87.62 196 SER A N 1
ATOM 1581 C CA . SER A 1 196 ? 10.452 13.104 21.493 1.00 87.62 196 SER A CA 1
ATOM 1582 C C . SER A 1 196 ? 11.678 12.704 22.332 1.00 87.62 196 SER A C 1
ATOM 1584 O O . SER A 1 196 ? 11.974 13.415 23.295 1.00 87.62 196 SER A O 1
ATOM 1586 N N . PRO A 1 197 ? 12.435 11.657 21.950 1.00 90.31 197 PRO A N 1
ATOM 1587 C CA . PRO A 1 197 ? 12.174 10.764 20.815 1.00 90.31 197 PRO A CA 1
ATOM 1588 C C . PRO A 1 197 ? 10.870 9.966 20.987 1.00 90.31 197 PRO A C 1
ATOM 1590 O O . PRO A 1 197 ? 10.378 9.802 22.100 1.00 90.31 197 PRO A O 1
ATOM 1593 N N . ARG A 1 198 ? 10.272 9.560 19.860 1.00 92.44 198 ARG A N 1
ATOM 1594 C CA . ARG A 1 198 ? 9.062 8.730 19.860 1.00 92.44 198 ARG A CA 1
ATOM 1595 C C . ARG A 1 198 ? 9.439 7.272 20.041 1.00 92.44 198 ARG A C 1
ATOM 1597 O O . ARG A 1 198 ? 10.379 6.813 19.395 1.00 92.44 198 ARG A O 1
ATOM 1604 N N . ASP A 1 199 ? 8.622 6.567 20.811 1.00 90.94 199 ASP A N 1
ATOM 1605 C CA . ASP A 1 199 ? 8.817 5.158 21.132 1.00 90.94 199 ASP A CA 1
ATOM 1606 C C . ASP A 1 199 ? 7.697 4.310 20.592 1.00 90.94 199 ASP A C 1
ATOM 1608 O O . ASP A 1 199 ? 6.546 4.743 20.554 1.00 90.94 199 ASP A O 1
ATOM 1612 N N . THR A 1 200 ? 8.058 3.095 20.184 1.00 95.12 200 THR A N 1
ATOM 1613 C CA . THR A 1 200 ? 7.095 2.058 19.834 1.00 95.12 200 THR A CA 1
ATOM 1614 C C . THR A 1 200 ? 7.230 0.908 20.815 1.00 95.12 200 THR A C 1
ATOM 1616 O O . THR A 1 200 ? 8.297 0.311 20.927 1.00 95.12 200 THR A O 1
ATOM 1619 N N . THR A 1 201 ? 6.143 0.566 21.492 1.00 96.19 201 THR A N 1
ATOM 1620 C CA . THR A 1 201 ? 6.084 -0.578 22.405 1.00 96.19 201 THR A CA 1
ATOM 1621 C C . THR A 1 201 ? 5.204 -1.668 21.814 1.00 96.19 201 THR A C 1
ATOM 1623 O O . THR A 1 201 ? 4.250 -1.395 21.083 1.00 96.19 201 THR A O 1
ATOM 1626 N N . ALA A 1 202 ? 5.529 -2.918 22.126 1.00 97.56 202 ALA A N 1
ATOM 1627 C CA . ALA A 1 202 ? 4.729 -4.081 21.784 1.00 97.56 202 ALA A CA 1
ATOM 1628 C C . ALA A 1 202 ? 4.169 -4.714 23.057 1.00 97.56 202 ALA A C 1
ATOM 1630 O O . ALA A 1 202 ? 4.866 -4.810 24.068 1.00 97.56 202 ALA A O 1
ATOM 1631 N N . HIS A 1 203 ? 2.929 -5.187 22.985 1.00 97.31 203 HIS A N 1
ATOM 1632 C CA . HIS A 1 203 ? 2.224 -5.847 24.073 1.00 97.31 203 HIS A CA 1
ATOM 1633 C C . HIS A 1 203 ? 1.633 -7.166 23.578 1.00 97.31 203 HIS A C 1
ATOM 1635 O O . HIS A 1 203 ? 0.855 -7.196 22.622 1.00 97.31 203 HIS A O 1
ATOM 1641 N N . GLU A 1 204 ? 2.011 -8.271 24.211 1.00 96.88 204 GLU A N 1
ATOM 1642 C CA . GLU A 1 204 ? 1.451 -9.590 23.916 1.00 96.88 204 GLU A CA 1
ATOM 1643 C C . GLU A 1 204 ? 0.064 -9.710 24.536 1.00 96.88 204 GLU A C 1
ATOM 1645 O O . GLU A 1 204 ? -0.121 -9.388 25.714 1.00 96.88 204 GLU A O 1
ATOM 1650 N N . VAL A 1 205 ? -0.905 -10.194 23.756 1.00 97.19 205 VAL A N 1
ATOM 1651 C CA . VAL A 1 205 ? -2.294 -10.281 24.205 1.00 97.19 205 VAL A CA 1
ATOM 1652 C C . VAL A 1 205 ? -2.933 -11.633 23.927 1.00 97.19 205 VAL A C 1
ATOM 1654 O O . VAL A 1 205 ? -2.594 -12.338 22.978 1.00 97.19 205 VAL A O 1
ATOM 1657 N N . ASN A 1 206 ? -3.897 -11.996 24.767 1.00 96.31 206 ASN A N 1
ATOM 1658 C CA . ASN A 1 206 ? -4.728 -13.178 24.586 1.00 96.31 206 ASN A CA 1
ATOM 1659 C C . ASN A 1 206 ? -6.131 -12.904 25.127 1.00 96.31 206 ASN A C 1
ATOM 1661 O O . ASN A 1 206 ? -6.331 -12.903 26.341 1.00 96.31 206 ASN A O 1
ATOM 1665 N N . LYS A 1 207 ? -7.100 -12.700 24.226 1.00 95.06 207 LYS A N 1
ATOM 1666 C CA . LYS A 1 207 ? -8.527 -12.562 24.557 1.00 95.06 207 LYS A CA 1
ATOM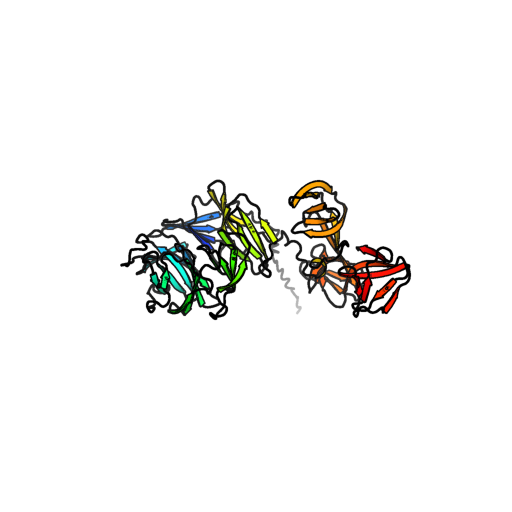 1667 C C . LYS A 1 207 ? -8.794 -11.489 25.621 1.00 95.06 207 LYS A C 1
ATOM 1669 O O . LYS A 1 207 ? -9.355 -11.771 26.679 1.00 95.06 207 LYS A O 1
ATOM 1674 N N . GLY A 1 208 ? -8.317 -10.271 25.368 1.00 95.75 208 GLY A N 1
ATOM 1675 C CA . GLY A 1 208 ? -8.426 -9.140 26.297 1.00 95.75 208 GLY A CA 1
ATOM 1676 C C . GLY A 1 208 ? -7.416 -9.134 27.452 1.00 95.75 208 GLY A C 1
ATOM 1677 O O . GLY A 1 208 ? -7.250 -8.100 28.094 1.00 95.75 208 GLY A O 1
ATOM 1678 N N . THR A 1 209 ? -6.701 -10.234 27.714 1.00 96.94 209 THR A N 1
ATOM 1679 C CA . THR A 1 209 ? -5.626 -10.259 28.718 1.00 96.94 209 THR A CA 1
ATOM 1680 C C . THR A 1 209 ? -4.308 -9.770 28.117 1.00 96.94 209 THR A C 1
ATOM 1682 O O . THR A 1 209 ? -3.851 -10.299 27.105 1.00 96.94 209 THR A O 1
ATOM 1685 N N . LEU A 1 210 ? -3.690 -8.785 28.765 1.00 95.62 210 LEU A N 1
ATOM 1686 C CA . LEU A 1 210 ? -2.340 -8.283 28.532 1.00 95.62 210 LEU A CA 1
ATOM 1687 C C . LEU A 1 210 ? -1.347 -9.211 29.244 1.00 95.62 210 LEU A C 1
ATOM 1689 O O . LEU A 1 210 ? -1.426 -9.407 30.456 1.00 95.62 210 LEU A O 1
ATOM 1693 N N . ILE A 1 211 ? -0.432 -9.812 28.490 1.00 94.25 211 ILE A N 1
ATOM 1694 C CA . ILE A 1 211 ? 0.502 -10.827 28.997 1.00 94.25 211 ILE A CA 1
ATOM 1695 C C . ILE A 1 211 ? 1.836 -10.189 29.371 1.00 94.25 211 ILE A C 1
ATOM 1697 O O . ILE A 1 211 ? 2.366 -10.419 30.457 1.00 94.25 211 ILE A O 1
ATOM 1701 N N . SER A 1 212 ? 2.403 -9.421 28.447 1.00 92.62 212 SER A N 1
ATOM 1702 C CA . SER A 1 212 ? 3.719 -8.809 28.591 1.00 92.62 212 SER A CA 1
ATOM 1703 C C . SER A 1 212 ? 3.816 -7.560 27.717 1.00 92.62 212 SER A C 1
ATOM 1705 O O . SER A 1 212 ? 3.030 -7.393 26.784 1.00 92.62 212 SER A O 1
ATOM 1707 N N . GLY A 1 213 ? 4.775 -6.687 28.021 1.00 93.94 213 GLY A N 1
ATOM 1708 C CA . GLY A 1 213 ? 5.081 -5.496 27.238 1.00 93.94 213 GLY A CA 1
ATOM 1709 C C . GLY A 1 213 ? 6.587 -5.284 27.123 1.00 93.94 213 GLY A C 1
ATOM 1710 O O . GLY A 1 213 ? 7.339 -5.621 28.041 1.00 93.94 213 GLY A O 1
ATOM 1711 N N . TYR A 1 214 ? 7.043 -4.745 25.997 1.00 95.12 214 TYR A N 1
ATOM 1712 C CA . TYR A 1 214 ? 8.434 -4.336 25.813 1.00 95.12 214 TYR A CA 1
ATOM 1713 C C . TYR A 1 214 ? 8.563 -3.189 24.814 1.00 95.12 214 TYR A C 1
ATOM 1715 O O . TYR A 1 214 ? 7.761 -3.046 23.896 1.00 95.12 214 TYR A O 1
ATOM 1723 N N . ASP A 1 215 ? 9.612 -2.396 24.996 1.00 93.94 215 ASP A N 1
ATOM 1724 C CA . ASP A 1 215 ? 9.980 -1.313 24.089 1.00 93.94 215 ASP A CA 1
ATOM 1725 C C . ASP A 1 215 ? 10.783 -1.833 22.888 1.00 93.94 215 ASP A C 1
ATOM 1727 O O . ASP A 1 215 ? 11.445 -2.882 22.951 1.00 93.94 215 ASP A O 1
ATOM 1731 N N . SER A 1 216 ? 10.721 -1.079 21.797 1.00 91.25 216 SER A N 1
ATOM 1732 C CA . SER A 1 216 ? 11.644 -1.176 20.677 1.00 91.25 216 SER A CA 1
ATOM 1733 C C . SER A 1 216 ? 13.093 -1.009 21.147 1.00 91.25 216 SER A C 1
ATOM 1735 O O . SER A 1 216 ? 13.390 -0.340 22.134 1.00 91.25 216 SER A O 1
ATOM 1737 N N . SER A 1 217 ? 14.036 -1.613 20.423 1.00 89.94 217 SER A N 1
ATOM 1738 C CA . SER A 1 217 ? 15.463 -1.507 20.775 1.00 89.94 217 SER A CA 1
ATOM 1739 C C . SER A 1 217 ? 16.103 -0.180 20.336 1.00 89.94 217 SER A C 1
ATOM 1741 O O . SER A 1 217 ? 17.312 -0.029 20.473 1.00 89.94 217 SER A O 1
ATOM 1743 N N . TYR A 1 218 ? 15.317 0.753 19.787 1.00 85.00 218 TYR A N 1
ATOM 1744 C CA . TYR A 1 218 ? 15.786 1.848 18.930 1.00 85.00 218 TYR A CA 1
ATOM 1745 C C . TYR A 1 218 ? 15.360 3.239 19.425 1.00 85.00 218 TYR A C 1
ATOM 1747 O O . TYR A 1 218 ? 15.041 4.112 18.616 1.00 85.00 218 TYR A O 1
ATOM 1755 N N . HIS A 1 219 ? 15.336 3.453 20.741 1.00 85.62 219 HIS A N 1
ATOM 1756 C CA . HIS A 1 219 ? 14.907 4.711 21.363 1.00 85.62 219 HIS A CA 1
ATOM 1757 C C . HIS A 1 219 ? 15.690 5.927 20.825 1.00 85.62 219 HIS A C 1
ATOM 1759 O O . HIS A 1 219 ? 16.807 6.215 21.255 1.00 85.62 219 HIS A O 1
ATOM 1765 N N . GLY A 1 220 ? 15.092 6.652 19.875 1.00 87.38 220 GLY A N 1
ATOM 1766 C CA . GLY A 1 220 ? 15.696 7.815 19.216 1.00 87.38 220 GLY A CA 1
ATOM 1767 C C . GLY A 1 220 ? 16.666 7.522 18.065 1.00 87.38 220 GLY A C 1
ATOM 1768 O O . GLY A 1 220 ? 17.153 8.476 17.457 1.00 87.38 220 GLY A O 1
ATOM 1769 N N . ASP A 1 221 ? 16.905 6.257 17.711 1.00 91.38 221 ASP A N 1
ATOM 1770 C CA . ASP A 1 221 ? 17.806 5.893 16.603 1.00 91.38 221 ASP A CA 1
ATOM 1771 C C . ASP A 1 221 ? 17.210 6.256 15.236 1.00 91.38 221 ASP A C 1
ATOM 1773 O O . ASP A 1 221 ? 17.929 6.603 14.295 1.00 91.38 221 ASP A O 1
ATOM 1777 N N . TYR A 1 222 ? 15.880 6.209 15.132 1.00 92.25 222 TYR A N 1
ATOM 1778 C CA . TYR A 1 222 ? 15.141 6.541 13.920 1.00 92.25 222 TYR A CA 1
ATOM 1779 C C . TYR A 1 222 ? 14.160 7.681 14.173 1.00 92.25 222 TYR A C 1
ATOM 1781 O O . TYR A 1 222 ? 13.483 7.746 15.198 1.00 92.25 222 TYR A O 1
ATOM 1789 N N . PHE A 1 223 ? 14.026 8.574 13.192 1.00 92.25 223 PHE A N 1
ATOM 1790 C CA . PHE A 1 223 ? 12.961 9.568 13.221 1.00 92.25 223 PHE A CA 1
ATOM 1791 C C . PHE A 1 223 ? 11.620 8.880 12.941 1.00 92.25 223 PHE A C 1
ATOM 1793 O O . PHE A 1 223 ? 11.360 8.448 11.816 1.00 92.25 223 PHE A O 1
ATOM 1800 N N . LEU A 1 224 ? 10.757 8.808 13.952 1.00 95.31 224 LEU A N 1
ATOM 1801 C CA . LEU A 1 224 ? 9.407 8.262 13.837 1.00 95.31 224 LEU A CA 1
ATOM 1802 C C . LEU A 1 224 ? 8.357 9.376 13.890 1.00 95.31 224 LEU A C 1
ATOM 1804 O O . LEU A 1 224 ? 8.503 10.383 14.586 1.00 95.31 224 LEU A O 1
ATOM 1808 N N . THR A 1 225 ? 7.278 9.192 13.137 1.00 95.44 225 THR A N 1
ATOM 1809 C CA . THR A 1 225 ? 6.012 9.935 13.267 1.00 95.44 225 THR A CA 1
ATOM 1810 C C . THR A 1 225 ? 5.057 9.194 14.207 1.00 95.44 225 THR A C 1
ATOM 1812 O O . THR A 1 225 ? 5.316 8.045 14.538 1.00 95.44 225 THR A O 1
ATOM 1815 N N . ASN A 1 226 ? 3.951 9.815 14.613 1.00 93.94 226 ASN A N 1
ATOM 1816 C CA . ASN A 1 226 ? 2.933 9.241 15.510 1.00 93.94 226 ASN A CA 1
ATOM 1817 C C . ASN A 1 226 ? 1.947 8.274 14.819 1.00 93.94 226 ASN A C 1
ATOM 1819 O O . ASN A 1 226 ? 0.962 7.870 15.430 1.00 93.94 226 ASN A O 1
ATOM 1823 N N . GLN A 1 227 ? 2.162 7.936 13.545 1.00 95.38 227 GLN A N 1
ATOM 1824 C CA . GLN A 1 227 ? 1.246 7.107 12.760 1.00 95.38 227 GLN A CA 1
ATOM 1825 C C . GLN A 1 227 ? 1.989 5.918 12.153 1.00 95.38 227 GLN A C 1
ATOM 1827 O O . GLN A 1 227 ? 3.076 6.059 11.574 1.00 95.38 227 GLN A O 1
ATOM 1832 N N . LEU A 1 228 ? 1.373 4.747 12.282 1.00 96.31 228 LEU A N 1
ATOM 1833 C CA . LEU A 1 228 ? 1.875 3.474 11.791 1.00 96.31 228 LEU A CA 1
ATOM 1834 C C . LEU A 1 228 ? 0.828 2.816 10.888 1.00 96.31 228 LEU A C 1
ATOM 1836 O O . LEU A 1 228 ? -0.355 3.149 10.917 1.00 96.31 228 LEU A O 1
ATOM 1840 N N . LYS A 1 229 ? 1.261 1.830 10.105 1.00 97.88 229 LYS A N 1
ATOM 1841 C CA . LYS A 1 229 ? 0.362 0.891 9.444 1.00 97.88 229 LYS A CA 1
ATOM 1842 C C . LYS A 1 229 ? 0.975 -0.491 9.375 1.00 97.88 229 LYS A C 1
ATOM 1844 O O . LYS A 1 229 ? 2.103 -0.657 8.909 1.00 97.88 229 LYS A O 1
ATOM 1849 N N . ILE A 1 230 ? 0.221 -1.485 9.822 1.00 98.44 230 ILE A N 1
ATOM 1850 C CA . ILE A 1 230 ? 0.624 -2.888 9.754 1.00 98.44 230 ILE A CA 1
ATOM 1851 C C . ILE A 1 230 ? 0.164 -3.461 8.412 1.00 98.44 230 ILE A C 1
ATOM 1853 O O . ILE A 1 230 ? -0.918 -3.140 7.914 1.00 98.44 230 ILE A O 1
ATOM 1857 N N . THR A 1 231 ? 1.007 -4.276 7.781 1.00 98.12 231 THR A N 1
ATOM 1858 C CA . THR A 1 231 ? 0.632 -4.948 6.535 1.00 98.12 231 THR A CA 1
ATOM 1859 C C . THR A 1 231 ? -0.473 -5.980 6.772 1.00 98.12 231 THR A C 1
ATOM 1861 O O . THR A 1 231 ? -0.514 -6.582 7.840 1.00 98.12 231 THR A O 1
ATOM 1864 N N . PRO A 1 232 ? -1.342 -6.263 5.782 1.00 96.25 232 PRO A N 1
ATOM 1865 C CA . PRO A 1 232 ? -2.413 -7.251 5.945 1.00 96.25 232 PRO A CA 1
ATOM 1866 C C . PRO A 1 232 ? -1.944 -8.668 6.302 1.00 96.25 232 PRO A C 1
ATOM 1868 O O . PRO A 1 232 ? -2.717 -9.449 6.837 1.00 96.25 232 PRO A O 1
ATOM 1871 N N . ASP A 1 233 ? -0.694 -9.017 5.989 1.00 97.06 233 ASP A N 1
ATOM 1872 C CA . ASP A 1 233 ? -0.081 -10.286 6.393 1.00 97.06 233 ASP A CA 1
ATOM 1873 C C . ASP A 1 233 ? 0.567 -10.234 7.787 1.00 97.06 233 ASP A C 1
ATOM 1875 O O . ASP A 1 233 ? 1.131 -11.228 8.216 1.00 97.06 233 ASP A O 1
ATOM 1879 N N . GLY A 1 234 ? 0.527 -9.097 8.488 1.00 97.81 234 GLY A N 1
ATOM 1880 C CA . GLY A 1 234 ? 1.073 -8.925 9.835 1.00 97.81 234 GLY A CA 1
ATOM 1881 C C . GLY A 1 234 ? 2.602 -8.940 9.926 1.00 97.81 234 GLY A C 1
ATOM 1882 O O . GLY A 1 234 ? 3.139 -8.919 11.031 1.00 97.81 234 GLY A O 1
ATOM 1883 N N . LEU A 1 235 ? 3.324 -8.977 8.802 1.00 97.81 235 LEU A N 1
ATOM 1884 C CA . LEU A 1 235 ? 4.778 -9.182 8.801 1.00 97.81 235 LEU A CA 1
ATOM 1885 C C . LEU A 1 235 ? 5.600 -7.897 8.924 1.00 97.81 235 LEU A C 1
ATOM 1887 O O . LEU A 1 235 ? 6.796 -7.965 9.210 1.00 97.81 235 LEU A O 1
ATOM 1891 N N . ARG A 1 236 ? 5.007 -6.731 8.647 1.00 98.31 236 ARG A N 1
ATOM 1892 C CA . ARG A 1 236 ? 5.724 -5.451 8.619 1.00 98.31 236 ARG A CA 1
ATOM 1893 C C . ARG A 1 236 ? 4.891 -4.325 9.212 1.00 98.31 236 ARG A C 1
ATOM 1895 O O . ARG A 1 236 ? 3.668 -4.303 9.077 1.00 98.31 236 ARG A O 1
ATOM 1902 N N . MET A 1 237 ? 5.589 -3.350 9.776 1.00 98.44 237 MET A N 1
ATOM 1903 C CA . MET A 1 237 ? 5.029 -2.106 10.290 1.00 98.44 237 MET A CA 1
ATOM 1904 C C . MET A 1 237 ? 5.684 -0.924 9.585 1.00 98.44 237 MET A C 1
ATOM 1906 O O . MET A 1 237 ? 6.901 -0.760 9.634 1.00 98.44 237 MET A O 1
ATOM 1910 N N . TYR A 1 238 ? 4.873 -0.109 8.923 1.00 98.50 238 TYR A N 1
ATOM 1911 C CA . TYR A 1 238 ? 5.303 1.084 8.206 1.00 98.50 238 TYR A CA 1
ATOM 1912 C C . TYR A 1 238 ? 5.027 2.300 9.075 1.00 98.50 238 TYR A C 1
ATOM 1914 O O . TYR A 1 238 ? 3.874 2.559 9.406 1.00 98.50 238 TYR A O 1
ATOM 1922 N N . ASN A 1 239 ? 6.060 3.062 9.418 1.00 98.19 239 ASN A N 1
ATOM 1923 C CA . ASN A 1 239 ? 5.882 4.382 10.002 1.00 98.19 239 ASN A CA 1
ATOM 1924 C C . ASN A 1 239 ? 5.736 5.424 8.892 1.00 98.19 239 ASN A C 1
ATOM 1926 O O . ASN A 1 239 ? 6.390 5.353 7.848 1.00 98.19 239 ASN A O 1
ATOM 1930 N N . ASN A 1 240 ? 4.905 6.434 9.122 1.00 97.94 240 ASN A N 1
ATOM 1931 C CA . ASN A 1 240 ? 4.719 7.539 8.184 1.00 97.94 240 ASN A CA 1
ATOM 1932 C C . ASN A 1 240 ? 5.993 8.389 7.963 1.00 97.94 240 ASN A C 1
ATOM 1934 O O . ASN A 1 240 ? 6.044 9.212 7.050 1.00 97.94 240 ASN A O 1
ATOM 1938 N N . SER A 1 241 ? 7.074 8.162 8.717 1.00 97.56 241 SER A N 1
ATOM 1939 C CA . SER A 1 241 ? 8.401 8.710 8.415 1.00 97.56 241 SER A CA 1
ATOM 1940 C C . SER A 1 241 ? 9.104 8.057 7.220 1.00 97.56 241 SER A C 1
ATOM 1942 O O . SER A 1 241 ? 10.078 8.632 6.744 1.00 97.56 241 SER A O 1
ATOM 1944 N N . GLY A 1 242 ? 8.625 6.899 6.751 1.00 97.94 242 GLY A N 1
ATOM 1945 C CA . GLY A 1 242 ? 9.266 6.081 5.715 1.00 97.94 242 GLY A CA 1
ATOM 1946 C C . GLY A 1 242 ? 10.018 4.865 6.259 1.00 97.94 242 GLY A C 1
ATOM 1947 O O . GLY A 1 242 ? 10.357 3.970 5.483 1.00 97.94 242 GLY A O 1
ATOM 1948 N N . ILE A 1 243 ? 10.233 4.806 7.577 1.00 98.00 243 ILE A N 1
ATOM 1949 C CA . ILE A 1 243 ? 10.901 3.692 8.256 1.00 98.00 243 ILE A CA 1
ATOM 1950 C C . ILE A 1 243 ? 9.969 2.483 8.329 1.00 98.00 243 ILE A C 1
ATOM 1952 O O . ILE A 1 243 ? 8.796 2.605 8.695 1.00 98.00 243 ILE A O 1
ATOM 1956 N N . VAL A 1 244 ? 10.504 1.309 7.998 1.00 98.12 244 VAL A N 1
ATOM 1957 C CA . VAL A 1 244 ? 9.772 0.041 8.004 1.00 98.12 244 VAL A CA 1
ATOM 1958 C C . VAL A 1 244 ? 10.460 -0.948 8.929 1.00 98.12 244 VAL A C 1
ATOM 1960 O O . VAL A 1 244 ? 11.667 -1.173 8.823 1.00 98.12 244 VAL A O 1
ATOM 1963 N N . PHE A 1 245 ? 9.670 -1.579 9.793 1.00 98.31 245 PHE A N 1
ATOM 1964 C CA . PHE A 1 245 ? 10.118 -2.614 10.716 1.00 98.31 245 PHE A CA 1
ATOM 1965 C C . PHE A 1 245 ? 9.571 -3.988 10.319 1.00 98.31 245 PHE A C 1
ATOM 1967 O O . PHE A 1 245 ? 8.443 -4.097 9.824 1.00 98.31 245 PHE A O 1
ATOM 1974 N N . LEU A 1 246 ? 10.360 -5.038 10.549 1.00 97.81 246 LEU A N 1
ATOM 1975 C CA . LEU A 1 246 ? 9.892 -6.421 10.570 1.00 97.81 246 LEU A CA 1
ATOM 1976 C C . LEU A 1 246 ? 9.169 -6.691 11.887 1.00 97.81 246 LEU A C 1
ATOM 1978 O O . LEU A 1 246 ? 9.609 -6.251 12.948 1.00 97.81 246 LEU A O 1
ATOM 1982 N N . LEU A 1 247 ? 8.067 -7.431 11.804 1.00 98.12 247 LEU A N 1
ATOM 1983 C CA . LEU A 1 247 ? 7.320 -7.890 12.966 1.00 98.12 247 LEU A CA 1
ATOM 1984 C C . LEU A 1 247 ? 7.480 -9.401 13.134 1.00 98.12 247 LEU A C 1
ATOM 1986 O O . LEU A 1 247 ? 7.450 -10.158 12.156 1.00 98.12 247 LEU A O 1
ATOM 1990 N N . ALA A 1 248 ? 7.594 -9.845 14.382 1.00 95.38 248 ALA A N 1
ATOM 1991 C CA . ALA A 1 248 ? 7.781 -11.251 14.719 1.00 95.38 248 ALA A CA 1
ATOM 1992 C C . ALA A 1 248 ? 7.016 -11.655 15.980 1.00 95.38 248 ALA A C 1
ATOM 1994 O O . ALA A 1 248 ? 6.701 -10.843 16.851 1.00 95.38 248 ALA A O 1
ATOM 1995 N N . SER A 1 249 ? 6.781 -12.959 16.133 1.00 93.56 249 SER A N 1
ATOM 1996 C CA . SER A 1 249 ? 6.138 -13.506 17.330 1.00 93.56 249 SER A CA 1
ATOM 1997 C C . SER A 1 249 ? 7.003 -13.367 18.585 1.00 93.56 249 SER A C 1
ATOM 1999 O O . SER A 1 249 ? 6.468 -13.183 19.669 1.00 93.56 249 SER A O 1
ATOM 2001 N N . LEU A 1 250 ? 8.333 -13.415 18.462 1.00 91.44 250 LEU A N 1
ATOM 2002 C CA . LEU A 1 250 ? 9.265 -13.335 19.591 1.00 91.44 250 LEU A CA 1
ATOM 2003 C C . LEU A 1 250 ? 9.966 -11.979 19.631 1.00 91.44 250 LEU A C 1
ATOM 2005 O O . LEU A 1 250 ? 10.437 -11.509 18.599 1.00 91.44 250 LEU A O 1
ATOM 2009 N N . ARG A 1 251 ? 10.137 -11.421 20.836 1.00 94.12 251 ARG A N 1
ATOM 2010 C CA . ARG A 1 251 ? 10.808 -10.130 21.074 1.00 94.12 251 ARG A CA 1
ATOM 2011 C C . ARG A 1 251 ? 12.141 -9.964 20.336 1.00 94.12 251 ARG A C 1
ATOM 2013 O O . ARG A 1 251 ? 12.420 -8.883 19.845 1.00 94.12 251 ARG A O 1
ATOM 2020 N N . TYR A 1 252 ? 12.965 -11.013 20.266 1.00 89.69 252 TYR A N 1
ATOM 2021 C CA . TYR A 1 252 ? 14.318 -10.932 19.694 1.00 89.69 252 TYR A CA 1
ATOM 2022 C C . TYR A 1 252 ? 14.357 -10.549 18.201 1.00 89.69 252 TYR A C 1
ATOM 2024 O O . TYR A 1 252 ? 15.377 -10.048 17.748 1.00 89.69 252 TYR A O 1
ATOM 2032 N N . GLY A 1 253 ? 13.276 -10.771 17.448 1.00 90.56 253 GLY A N 1
ATOM 2033 C CA . GLY A 1 253 ? 13.183 -10.385 16.032 1.00 90.56 253 GLY A CA 1
ATOM 2034 C C . GLY A 1 253 ? 12.001 -9.467 15.731 1.00 90.56 253 GLY A C 1
ATOM 2035 O O . GLY A 1 253 ? 11.610 -9.341 14.575 1.00 90.56 253 GLY A O 1
ATOM 2036 N N . ASP A 1 254 ? 11.369 -8.906 16.762 1.00 97.25 254 ASP A N 1
ATOM 2037 C CA . ASP A 1 254 ? 10.197 -8.050 16.608 1.00 97.25 254 ASP A CA 1
ATOM 2038 C C . ASP A 1 254 ? 10.603 -6.576 16.603 1.00 97.25 254 ASP A C 1
ATOM 2040 O O . ASP A 1 254 ? 11.536 -6.179 17.302 1.00 97.25 254 ASP A O 1
ATOM 2044 N N . MET A 1 255 ? 9.890 -5.771 15.817 1.00 96.94 255 MET A N 1
ATOM 2045 C CA . MET A 1 255 ? 10.218 -4.367 15.551 1.00 96.94 255 MET A CA 1
ATOM 2046 C C . MET A 1 255 ? 11.666 -4.156 15.069 1.00 96.94 255 MET A C 1
ATOM 2048 O O . MET A 1 255 ? 12.261 -3.116 15.340 1.00 96.94 255 MET A O 1
ATOM 2052 N N . GLU A 1 256 ? 12.247 -5.124 14.351 1.00 96.25 256 GLU A N 1
ATOM 2053 C CA . GLU A 1 256 ? 13.600 -5.011 13.790 1.00 96.25 256 GLU A CA 1
ATOM 2054 C C . GLU A 1 256 ? 13.586 -4.045 12.602 1.00 96.25 256 GLU A C 1
ATOM 2056 O O . GLU A 1 256 ? 12.728 -4.151 11.722 1.00 96.25 256 GLU A O 1
ATOM 2061 N N . PHE A 1 257 ? 14.524 -3.096 12.550 1.00 96.38 257 PHE A N 1
ATOM 2062 C CA . PHE A 1 257 ? 14.632 -2.206 11.396 1.00 96.38 257 PHE A CA 1
ATOM 2063 C C . PHE A 1 257 ? 14.853 -3.018 10.116 1.00 96.38 257 PHE A C 1
ATOM 2065 O O . PHE A 1 257 ? 15.758 -3.845 10.037 1.00 96.38 257 PHE A O 1
ATOM 2072 N N . HIS A 1 258 ? 14.051 -2.742 9.090 1.00 95.62 258 HIS A N 1
ATOM 2073 C CA . HIS A 1 258 ? 14.152 -3.431 7.812 1.00 95.62 258 HIS A CA 1
ATOM 2074 C C . HIS A 1 258 ? 14.767 -2.534 6.740 1.00 95.62 258 HIS A C 1
ATOM 2076 O O . HIS A 1 258 ? 15.788 -2.877 6.146 1.00 95.62 258 HIS A O 1
ATOM 2082 N N . TYR A 1 259 ? 14.124 -1.401 6.462 1.00 96.00 259 TYR A N 1
ATOM 2083 C CA . TYR A 1 259 ? 14.575 -0.441 5.460 1.00 96.00 259 TYR A CA 1
ATOM 2084 C C . TYR A 1 259 ? 13.899 0.922 5.653 1.00 96.00 259 TYR A C 1
ATOM 2086 O O . TYR A 1 259 ? 12.934 1.066 6.405 1.00 96.00 259 TYR A O 1
ATOM 2094 N N . ASP A 1 260 ? 14.407 1.916 4.925 1.00 96.75 260 ASP A N 1
ATOM 2095 C CA . ASP A 1 260 ? 13.852 3.265 4.834 1.00 96.75 260 ASP A CA 1
ATOM 2096 C C . ASP A 1 260 ? 13.444 3.556 3.381 1.00 96.75 260 ASP A C 1
ATOM 2098 O O . ASP A 1 260 ? 14.221 3.346 2.447 1.00 96.75 260 ASP A O 1
ATOM 2102 N N . LEU A 1 261 ? 12.216 4.038 3.186 1.00 95.50 261 LEU A N 1
ATOM 2103 C CA . LEU A 1 261 ? 11.711 4.501 1.890 1.00 95.50 261 LEU A CA 1
ATOM 2104 C C . LEU A 1 261 ? 12.309 5.855 1.456 1.00 95.50 261 LEU A C 1
ATOM 2106 O O . LEU A 1 261 ? 12.094 6.281 0.319 1.00 95.50 261 LEU A O 1
ATOM 2110 N N . GLY A 1 262 ? 13.020 6.552 2.346 1.00 95.50 262 GLY A N 1
ATOM 2111 C CA . GLY A 1 262 ? 13.737 7.801 2.082 1.00 95.50 262 GLY A CA 1
ATOM 2112 C C . GLY A 1 262 ? 12.840 9.031 1.927 1.00 95.50 262 GLY A C 1
ATOM 2113 O O . GLY A 1 262 ? 13.310 10.084 1.491 1.00 95.50 262 GLY A O 1
ATOM 2114 N N . LYS A 1 263 ? 11.545 8.913 2.243 1.00 96.06 263 LYS A N 1
ATOM 2115 C CA . LYS A 1 263 ? 10.560 10.003 2.211 1.00 96.06 263 LYS A CA 1
ATOM 2116 C C . LYS A 1 263 ? 9.517 9.813 3.304 1.00 96.06 263 LYS A C 1
ATOM 2118 O O . LYS A 1 263 ? 9.337 8.711 3.808 1.00 96.06 263 LYS A O 1
ATOM 2123 N N . LYS A 1 264 ? 8.778 10.884 3.588 1.00 97.44 264 LYS A N 1
ATOM 2124 C CA . LYS A 1 264 ? 7.643 10.881 4.512 1.00 97.44 264 LYS A CA 1
ATOM 2125 C C . LYS A 1 264 ? 6.328 10.683 3.767 1.00 97.44 264 LYS A C 1
ATOM 2127 O O . LYS A 1 264 ? 6.173 11.124 2.625 1.00 97.44 264 LYS A O 1
ATOM 2132 N N . TYR A 1 265 ? 5.371 10.075 4.450 1.00 98.25 265 TYR A N 1
ATOM 2133 C CA . TYR A 1 265 ? 4.064 9.734 3.908 1.00 98.25 265 TYR A CA 1
ATOM 2134 C C .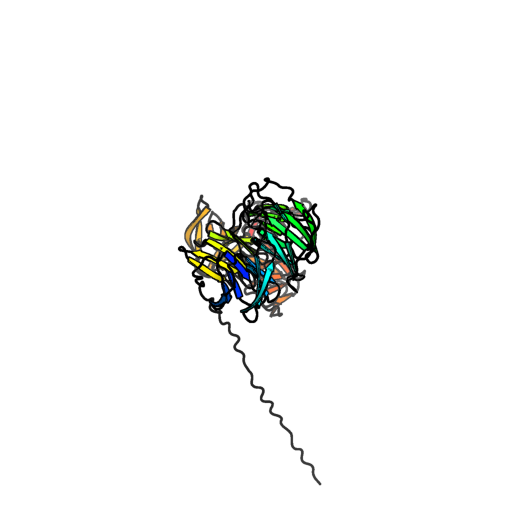 TYR A 1 265 ? 2.955 10.076 4.906 1.00 98.25 265 TYR A C 1
ATOM 2136 O O . TYR A 1 265 ? 3.183 10.125 6.109 1.00 98.25 265 TYR A O 1
ATOM 2144 N N . ASN A 1 266 ? 1.751 10.338 4.402 1.00 98.06 266 ASN A N 1
ATOM 2145 C CA . ASN A 1 266 ? 0.556 10.543 5.221 1.00 98.06 266 ASN A CA 1
ATOM 2146 C C . ASN A 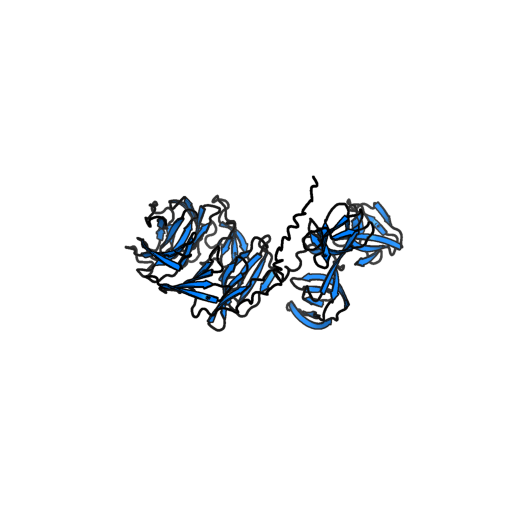1 266 ? -0.138 9.219 5.572 1.00 98.06 266 ASN A C 1
ATOM 2148 O O . ASN A 1 266 ? -0.805 9.139 6.599 1.00 98.06 266 ASN A O 1
ATOM 2152 N N . ASP A 1 267 ? -0.027 8.205 4.709 1.00 98.38 267 ASP A N 1
ATOM 2153 C CA . ASP A 1 267 ? -0.632 6.885 4.900 1.00 98.38 267 ASP A CA 1
ATOM 2154 C C . ASP A 1 267 ? -0.073 5.878 3.877 1.00 98.38 267 ASP A C 1
ATOM 2156 O O . ASP A 1 267 ? 0.548 6.260 2.876 1.00 98.38 267 ASP A O 1
ATOM 2160 N N . TYR A 1 268 ? -0.373 4.597 4.082 1.00 98.50 268 TYR A N 1
ATOM 2161 C CA . TYR A 1 268 ? -0.049 3.501 3.173 1.00 98.50 268 TYR A CA 1
ATOM 2162 C C . TYR A 1 268 ? -1.288 2.677 2.812 1.00 98.50 268 TYR A C 1
ATOM 2164 O O . TYR A 1 268 ? -2.262 2.625 3.551 1.00 98.50 268 TYR A O 1
ATOM 2172 N N . ALA A 1 269 ? -1.261 1.964 1.694 1.00 97.94 269 ALA A N 1
ATOM 2173 C CA . ALA A 1 269 ? -2.187 0.866 1.438 1.00 97.94 269 ALA A CA 1
ATOM 2174 C C . ALA A 1 269 ? -1.486 -0.262 0.686 1.00 97.94 269 ALA A C 1
ATOM 2176 O O . ALA A 1 269 ? -0.487 -0.049 -0.003 1.00 97.94 269 ALA A O 1
ATOM 2177 N N . PHE A 1 270 ? -2.014 -1.476 0.811 1.00 97.38 270 PHE A N 1
ATOM 2178 C CA . PHE A 1 270 ? -1.314 -2.678 0.374 1.00 97.38 270 PHE A CA 1
ATOM 2179 C C . PHE A 1 270 ? -2.184 -3.511 -0.557 1.00 97.38 270 PHE A C 1
ATOM 2181 O O . PHE A 1 270 ? -3.298 -3.895 -0.214 1.00 97.38 270 PHE A O 1
ATOM 2188 N N . ASN A 1 271 ? -1.628 -3.853 -1.714 1.00 95.50 271 ASN A N 1
ATOM 2189 C CA . ASN A 1 271 ? -2.143 -4.909 -2.569 1.00 95.50 271 ASN A CA 1
ATOM 2190 C C . ASN A 1 271 ? -1.094 -6.018 -2.626 1.00 95.50 271 ASN A C 1
ATOM 2192 O O . ASN A 1 271 ? -0.243 -6.055 -3.519 1.00 95.50 271 ASN A O 1
ATOM 2196 N N . ILE A 1 272 ? -1.146 -6.913 -1.640 1.00 92.00 272 ILE A N 1
ATOM 2197 C CA . ILE A 1 272 ? -0.186 -8.016 -1.517 1.00 92.00 272 ILE A CA 1
ATOM 2198 C C . ILE A 1 272 ? -0.285 -8.958 -2.726 1.00 92.00 272 ILE A C 1
ATOM 2200 O O . ILE A 1 272 ? 0.740 -9.414 -3.231 1.00 92.00 272 ILE A O 1
ATOM 2204 N N . LYS A 1 273 ? -1.500 -9.192 -3.245 1.00 89.75 273 LYS A N 1
ATOM 2205 C CA . LYS A 1 273 ? -1.751 -10.096 -4.378 1.00 89.75 273 LYS A CA 1
ATOM 2206 C C . LYS A 1 273 ? -0.986 -9.681 -5.637 1.00 89.75 273 LYS A C 1
ATOM 2208 O O . LYS A 1 273 ? -0.388 -10.537 -6.281 1.00 89.75 273 LYS A O 1
ATOM 2213 N N . ASP A 1 274 ? -0.955 -8.384 -5.942 1.00 89.06 274 ASP A N 1
ATOM 2214 C CA . ASP A 1 274 ? -0.216 -7.855 -7.098 1.00 89.06 274 ASP A CA 1
ATOM 2215 C C . ASP A 1 274 ? 1.169 -7.303 -6.717 1.00 89.06 274 ASP A C 1
ATOM 2217 O O . ASP A 1 274 ? 1.833 -6.633 -7.512 1.00 89.06 274 ASP A O 1
ATOM 2221 N N . SER A 1 275 ? 1.627 -7.589 -5.494 1.00 92.88 275 SER A N 1
ATOM 2222 C CA . SER A 1 275 ? 2.901 -7.133 -4.945 1.00 92.88 275 SER A CA 1
ATOM 2223 C C . SER A 1 275 ? 3.087 -5.611 -5.068 1.00 92.88 275 SER A C 1
ATOM 2225 O O . SER A 1 275 ? 4.074 -5.134 -5.647 1.00 92.88 275 SER A O 1
ATOM 2227 N N . ARG A 1 276 ? 2.142 -4.829 -4.531 1.00 95.50 276 ARG A N 1
ATOM 2228 C CA . ARG A 1 276 ? 2.185 -3.357 -4.514 1.00 95.50 276 ARG A CA 1
ATOM 2229 C C . ARG A 1 276 ? 1.996 -2.770 -3.120 1.00 95.50 276 ARG A C 1
ATOM 2231 O O . ARG A 1 276 ? 1.131 -3.205 -2.362 1.00 95.50 276 ARG A O 1
ATOM 2238 N N . ILE A 1 277 ? 2.769 -1.725 -2.850 1.00 97.62 277 ILE A N 1
ATOM 2239 C CA . ILE A 1 277 ? 2.579 -0.782 -1.747 1.00 97.62 277 ILE A CA 1
ATOM 2240 C C . ILE A 1 277 ? 2.242 0.565 -2.379 1.00 97.62 277 ILE A C 1
ATOM 2242 O O . ILE A 1 277 ? 2.933 1.004 -3.298 1.00 97.62 277 ILE A O 1
ATOM 2246 N N . TYR A 1 278 ? 1.204 1.213 -1.878 1.00 97.81 278 TYR A N 1
ATOM 2247 C CA . TYR A 1 278 ? 0.848 2.586 -2.206 1.00 97.81 278 TYR A CA 1
ATOM 2248 C C . TYR A 1 278 ? 1.187 3.449 -0.998 1.00 97.81 278 TYR A C 1
ATOM 2250 O O . TYR A 1 278 ? 0.786 3.110 0.111 1.00 97.81 278 TYR A O 1
ATOM 2258 N N . ALA A 1 279 ? 1.922 4.535 -1.199 1.00 98.31 279 ALA A N 1
ATOM 2259 C CA . ALA A 1 279 ? 2.374 5.419 -0.135 1.00 98.31 279 ALA A CA 1
ATOM 2260 C C . ALA A 1 279 ? 1.974 6.863 -0.473 1.00 98.31 279 ALA A C 1
ATOM 2262 O O . ALA A 1 279 ? 2.410 7.419 -1.484 1.00 98.31 279 ALA A O 1
ATOM 2263 N N . ALA A 1 280 ? 1.106 7.464 0.340 1.00 98.12 280 ALA A N 1
ATOM 2264 C CA . ALA A 1 280 ? 0.589 8.813 0.124 1.00 98.12 280 ALA A CA 1
ATOM 2265 C C . ALA A 1 280 ? 1.665 9.841 0.469 1.00 98.12 280 ALA A C 1
ATOM 2267 O O . ALA A 1 280 ? 1.916 10.102 1.641 1.00 98.12 280 ALA A O 1
ATOM 2268 N N . ASN A 1 281 ? 2.331 10.402 -0.535 1.00 96.94 281 ASN A N 1
ATOM 2269 C CA . ASN A 1 281 ? 3.460 11.298 -0.314 1.00 96.94 281 ASN A CA 1
ATOM 2270 C C . ASN A 1 281 ? 2.981 12.613 0.329 1.00 96.94 281 ASN A C 1
ATOM 2272 O O . ASN A 1 281 ? 1.982 13.193 -0.109 1.00 96.94 281 ASN A O 1
ATOM 2276 N N . VAL A 1 282 ? 3.687 13.085 1.364 1.00 96.50 282 VAL A N 1
ATOM 2277 C CA . VAL A 1 282 ? 3.347 14.342 2.060 1.00 96.50 282 VAL A CA 1
ATOM 2278 C C . VAL A 1 282 ? 3.375 15.560 1.132 1.00 96.50 282 VAL A C 1
ATOM 2280 O O . VAL A 1 282 ? 2.595 16.488 1.335 1.00 96.50 282 VAL A O 1
ATOM 2283 N N . ASP A 1 283 ? 4.203 15.516 0.085 1.00 93.38 283 ASP A N 1
ATOM 2284 C CA . ASP A 1 283 ? 4.358 16.578 -0.915 1.00 93.38 283 ASP A CA 1
ATOM 2285 C C . ASP A 1 283 ? 3.332 16.480 -2.065 1.00 93.38 283 ASP A C 1
ATOM 2287 O O . ASP A 1 283 ? 3.339 17.303 -2.982 1.00 93.38 283 ASP A O 1
ATOM 2291 N N . GLY A 1 284 ? 2.441 15.483 -2.028 1.00 92.25 284 GLY A N 1
ATOM 2292 C CA . GLY A 1 284 ? 1.387 15.268 -3.017 1.00 92.25 284 GLY A CA 1
ATOM 2293 C C . GLY A 1 284 ? 1.591 14.036 -3.901 1.00 92.25 284 GLY A C 1
ATOM 2294 O O . GLY A 1 284 ? 2.705 13.570 -4.153 1.00 92.25 284 GLY A O 1
ATOM 2295 N N . GLY A 1 285 ? 0.474 13.504 -4.401 1.00 92.69 285 GLY A N 1
ATOM 2296 C CA . GLY A 1 285 ? 0.451 12.255 -5.162 1.00 92.69 285 GLY A CA 1
ATOM 2297 C C . GLY A 1 285 ? 0.675 11.001 -4.309 1.00 92.69 285 GLY A C 1
ATOM 2298 O O . GLY A 1 285 ? 0.619 11.024 -3.079 1.00 92.69 285 GLY A O 1
ATOM 2299 N N . ILE A 1 286 ? 0.873 9.871 -4.989 1.00 97.00 286 ILE A N 1
ATOM 2300 C CA . ILE A 1 286 ? 1.022 8.549 -4.366 1.00 97.00 286 ILE A CA 1
ATOM 2301 C C . ILE A 1 286 ? 2.219 7.844 -5.002 1.00 97.00 286 ILE A C 1
ATOM 2303 O O . ILE A 1 286 ? 2.235 7.614 -6.213 1.00 97.00 286 ILE A O 1
ATOM 2307 N N . ASP A 1 287 ? 3.218 7.497 -4.198 1.00 96.75 287 ASP A N 1
ATOM 2308 C CA . ASP A 1 287 ? 4.348 6.678 -4.629 1.00 96.75 287 ASP A CA 1
ATOM 2309 C C . ASP A 1 287 ? 3.956 5.198 -4.579 1.00 96.75 287 ASP A C 1
ATOM 2311 O O . ASP A 1 287 ? 3.278 4.743 -3.657 1.00 96.75 287 ASP A O 1
ATOM 2315 N N . VAL A 1 288 ? 4.364 4.440 -5.593 1.00 96.19 288 VAL A N 1
ATOM 2316 C CA . VAL A 1 288 ? 4.054 3.018 -5.720 1.00 96.19 288 VAL A CA 1
ATOM 2317 C C . VAL A 1 288 ? 5.347 2.227 -5.670 1.00 96.19 288 VAL A C 1
ATOM 2319 O O . VAL A 1 288 ? 6.239 2.422 -6.498 1.00 96.19 288 VAL A O 1
ATOM 2322 N N . TYR A 1 289 ? 5.416 1.302 -4.722 1.00 96.19 289 TYR A N 1
ATOM 2323 C CA . TYR A 1 289 ? 6.545 0.403 -4.522 1.00 96.19 289 TYR A CA 1
ATOM 2324 C C . TYR A 1 289 ? 6.127 -1.041 -4.774 1.00 96.19 289 TYR A C 1
ATOM 2326 O O . TYR A 1 289 ? 4.949 -1.408 -4.699 1.00 96.19 289 TYR A O 1
ATOM 2334 N N . SER A 1 290 ? 7.102 -1.886 -5.069 1.00 94.44 290 SER A N 1
ATOM 2335 C CA . SER A 1 290 ? 6.903 -3.327 -5.074 1.00 94.44 290 SER A CA 1
ATOM 2336 C C . SER A 1 290 ? 6.845 -3.849 -3.643 1.00 94.44 290 SER A C 1
ATOM 2338 O O . SER A 1 290 ? 7.740 -3.592 -2.849 1.00 94.44 290 SER A O 1
ATOM 2340 N N . TYR A 1 291 ? 5.820 -4.630 -3.310 1.00 94.56 291 TYR A N 1
ATOM 2341 C CA . TYR A 1 291 ? 5.701 -5.223 -1.974 1.00 94.56 291 TYR A CA 1
ATOM 2342 C C . TYR A 1 291 ? 6.831 -6.217 -1.661 1.00 94.56 291 TYR A C 1
ATOM 2344 O O . TYR A 1 291 ? 7.295 -6.299 -0.532 1.00 94.56 291 TYR A O 1
ATOM 2352 N N . LYS A 1 292 ? 7.290 -6.975 -2.666 1.00 89.06 292 LYS A N 1
ATOM 2353 C CA . LYS A 1 292 ? 8.247 -8.074 -2.479 1.00 89.06 292 LYS A CA 1
ATOM 2354 C C . LYS A 1 292 ? 9.685 -7.613 -2.235 1.00 89.06 292 LYS A C 1
ATOM 2356 O O . LYS A 1 292 ? 10.386 -8.227 -1.439 1.00 89.06 292 LYS A O 1
ATOM 2361 N N . ASN A 1 293 ? 10.144 -6.620 -2.991 1.00 88.31 293 ASN A N 1
ATOM 2362 C CA . ASN A 1 293 ? 11.533 -6.152 -2.960 1.00 88.31 293 ASN A CA 1
ATOM 2363 C C . ASN A 1 293 ? 11.667 -4.667 -2.612 1.00 88.31 293 ASN A C 1
ATOM 2365 O O . ASN A 1 293 ? 12.786 -4.184 -2.514 1.00 88.31 293 ASN A O 1
ATOM 2369 N N . HIS A 1 294 ? 10.550 -3.971 -2.383 1.00 91.06 294 HIS A N 1
ATOM 2370 C CA . HIS A 1 294 ? 10.504 -2.582 -1.912 1.00 91.06 294 HIS A CA 1
ATOM 2371 C C . HIS A 1 294 ? 11.054 -1.555 -2.912 1.00 91.06 294 HIS A C 1
ATOM 2373 O O . HIS A 1 294 ? 11.186 -0.379 -2.585 1.00 91.06 294 HIS A O 1
ATOM 2379 N N . ASP A 1 295 ? 11.300 -1.974 -4.156 1.00 90.38 295 ASP A N 1
ATOM 2380 C CA . ASP A 1 295 ? 11.730 -1.078 -5.221 1.00 90.38 295 ASP A CA 1
ATOM 2381 C C . ASP A 1 295 ? 10.643 -0.051 -5.527 1.00 90.38 295 ASP A C 1
ATOM 2383 O O . ASP A 1 295 ? 9.465 -0.393 -5.689 1.00 90.38 295 ASP A O 1
ATOM 2387 N N . PHE A 1 296 ? 11.053 1.207 -5.677 1.00 92.31 296 PHE A N 1
ATOM 2388 C CA . PHE A 1 296 ? 10.206 2.237 -6.260 1.00 92.31 296 PHE A CA 1
ATOM 2389 C C . PHE A 1 296 ? 9.846 1.858 -7.699 1.00 92.31 296 PHE A C 1
ATOM 2391 O O . PHE A 1 296 ? 10.719 1.560 -8.515 1.00 92.31 296 PHE A O 1
ATOM 2398 N N . LEU A 1 297 ? 8.558 1.905 -8.027 1.00 86.31 297 LEU A N 1
ATOM 2399 C CA . LEU A 1 297 ? 8.062 1.565 -9.357 1.00 86.31 297 LEU A CA 1
ATOM 2400 C C . LEU A 1 297 ? 7.722 2.824 -10.147 1.00 86.31 297 LEU A C 1
ATOM 2402 O O . LEU A 1 297 ? 8.230 3.039 -11.248 1.00 86.31 297 LEU A O 1
ATOM 2406 N N . TYR A 1 298 ? 6.834 3.648 -9.598 1.00 87.50 298 TYR A N 1
ATOM 2407 C CA . TYR A 1 298 ? 6.386 4.899 -10.200 1.00 87.50 298 TYR A CA 1
ATOM 2408 C C . TYR A 1 298 ? 5.631 5.746 -9.171 1.00 87.50 298 TYR A C 1
ATOM 2410 O O . TYR A 1 298 ? 5.263 5.262 -8.107 1.00 87.50 298 TYR A O 1
ATOM 2418 N N . SER A 1 299 ? 5.344 7.000 -9.522 1.00 89.06 299 SER A N 1
ATOM 2419 C CA . SER A 1 299 ? 4.441 7.863 -8.753 1.00 89.06 299 SER A CA 1
ATOM 2420 C C . SER A 1 299 ? 3.200 8.194 -9.570 1.00 89.06 299 SER A C 1
ATOM 2422 O O . SER A 1 299 ? 3.290 8.543 -10.753 1.00 89.06 299 SER A O 1
ATOM 2424 N N . ILE A 1 300 ? 2.047 8.159 -8.919 1.00 89.00 300 ILE A N 1
ATOM 2425 C CA . ILE A 1 300 ? 0.798 8.741 -9.398 1.00 89.00 300 ILE A CA 1
ATOM 2426 C C . ILE A 1 300 ? 0.863 10.220 -9.028 1.00 89.00 300 ILE A C 1
ATOM 2428 O O . ILE A 1 300 ? 0.555 10.620 -7.905 1.00 89.00 300 ILE A O 1
ATOM 2432 N N . LYS A 1 301 ? 1.379 11.031 -9.956 1.00 79.25 301 LYS A N 1
ATOM 2433 C CA . LYS A 1 301 ? 1.557 12.467 -9.729 1.00 79.25 301 LYS A CA 1
ATOM 2434 C C . LYS A 1 301 ? 0.201 13.164 -9.675 1.00 79.25 301 LYS A C 1
ATOM 2436 O O . LYS A 1 301 ? -0.590 13.032 -10.604 1.00 79.25 301 LYS A O 1
ATOM 2441 N N . SER A 1 302 ? -0.015 13.945 -8.625 1.00 79.69 302 SER A N 1
ATOM 2442 C CA . SER A 1 302 ? -1.161 14.835 -8.461 1.00 79.69 302 SER A CA 1
ATOM 2443 C C . SER A 1 302 ? -0.740 16.032 -7.611 1.00 79.69 302 SER A C 1
ATOM 2445 O O . SER A 1 302 ? 0.144 15.899 -6.768 1.00 79.69 302 SER A O 1
ATOM 2447 N N . SER A 1 303 ? -1.360 17.192 -7.831 1.00 83.50 303 SER A N 1
ATOM 2448 C CA . SER A 1 303 ? -1.275 18.328 -6.902 1.00 83.50 303 SER A CA 1
ATOM 2449 C C . SER A 1 303 ? -2.080 18.097 -5.622 1.00 83.50 303 SER A C 1
ATOM 2451 O O . SER A 1 303 ? -1.910 18.834 -4.655 1.00 83.50 303 SER A O 1
ATOM 2453 N N . ALA A 1 304 ? -2.961 17.093 -5.610 1.00 91.38 304 ALA A N 1
ATOM 2454 C CA . ALA A 1 304 ? -3.720 16.714 -4.433 1.00 91.38 304 ALA A CA 1
ATOM 2455 C C . ALA A 1 304 ? -2.824 16.061 -3.370 1.00 91.38 304 ALA A C 1
ATOM 2457 O O . ALA A 1 304 ? -2.009 15.177 -3.665 1.00 91.38 304 ALA A O 1
ATOM 2458 N N . ILE A 1 305 ? -3.033 16.458 -2.115 1.00 96.75 305 ILE A N 1
ATOM 2459 C CA . ILE A 1 305 ? -2.361 15.869 -0.955 1.00 96.75 305 ILE A CA 1
ATOM 2460 C C . ILE A 1 305 ? -3.241 14.735 -0.442 1.00 96.75 305 ILE A C 1
ATOM 2462 O O . ILE A 1 305 ? -4.280 14.970 0.176 1.00 96.75 305 ILE A O 1
ATOM 2466 N N . THR A 1 306 ? -2.830 13.498 -0.704 1.00 97.38 306 THR A N 1
ATOM 2467 C CA . THR A 1 306 ? -3.550 12.322 -0.204 1.00 97.38 306 THR A CA 1
ATOM 2468 C C . THR A 1 306 ? -3.289 12.167 1.290 1.00 97.38 306 THR A C 1
ATOM 2470 O O . THR A 1 306 ? -2.134 12.154 1.705 1.00 97.38 306 THR A O 1
ATOM 2473 N N . LYS A 1 307 ? -4.350 12.078 2.097 1.00 97.50 307 LYS A N 1
ATOM 2474 C CA . LYS A 1 307 ? -4.288 11.998 3.564 1.00 97.50 307 LYS A CA 1
ATOM 2475 C C . LYS A 1 307 ? -4.476 10.586 4.099 1.00 97.50 307 LYS A C 1
ATOM 2477 O O . LYS A 1 307 ? -3.822 10.232 5.069 1.00 97.50 307 LYS A O 1
ATOM 2482 N N . LYS A 1 308 ? -5.354 9.799 3.472 1.00 97.81 308 LYS A N 1
ATOM 2483 C CA . LYS A 1 308 ? -5.625 8.405 3.844 1.00 97.81 308 LYS A CA 1
ATOM 2484 C C . LYS A 1 308 ? -5.746 7.537 2.595 1.00 97.81 308 LYS A C 1
ATOM 2486 O O . LYS A 1 308 ? -6.244 7.996 1.560 1.00 97.81 308 LYS A O 1
ATOM 2491 N N . LEU A 1 309 ? -5.306 6.291 2.707 1.00 97.81 309 LEU A N 1
ATOM 2492 C CA . LEU A 1 309 ? -5.339 5.273 1.666 1.00 97.81 309 LEU A CA 1
ATOM 2493 C C . LEU A 1 309 ? -5.948 3.977 2.204 1.00 97.81 309 LEU A C 1
ATOM 2495 O O . LEU A 1 309 ? -5.556 3.466 3.254 1.00 97.81 309 LEU A O 1
ATOM 2499 N N . HIS A 1 310 ? -6.835 3.386 1.409 1.00 97.62 310 HIS A N 1
ATOM 2500 C CA . HIS A 1 310 ? -7.355 2.035 1.615 1.00 97.62 310 HIS A CA 1
ATOM 2501 C C . HIS A 1 310 ? -7.233 1.236 0.321 1.00 97.62 310 HIS A C 1
ATOM 2503 O O . HIS A 1 310 ? -7.241 1.802 -0.773 1.00 97.62 310 HIS A O 1
ATOM 2509 N N . TYR A 1 311 ? -7.124 -0.086 0.426 1.00 95.69 311 TYR A N 1
ATOM 2510 C CA . TYR A 1 311 ? -7.087 -0.961 -0.743 1.00 95.69 311 TYR A CA 1
ATOM 2511 C C . TYR A 1 311 ? -7.956 -2.197 -0.529 1.00 95.69 311 TYR A C 1
ATOM 2513 O O . TYR A 1 311 ? -7.880 -2.831 0.522 1.00 95.69 311 TYR A O 1
ATOM 2521 N N . ARG A 1 312 ? -8.735 -2.570 -1.552 1.00 92.19 312 ARG A N 1
ATOM 2522 C CA . ARG A 1 312 ? -9.465 -3.848 -1.577 1.00 92.19 312 ARG A CA 1
ATOM 2523 C C . ARG A 1 312 ? -9.585 -4.437 -2.977 1.00 92.19 312 ARG A C 1
ATOM 2525 O O . ARG A 1 312 ? -8.939 -5.426 -3.301 1.00 92.19 312 ARG A O 1
ATOM 2532 N N . ASP A 1 313 ? -10.404 -3.808 -3.806 1.00 89.56 313 ASP A N 1
ATOM 2533 C CA . ASP A 1 313 ? -10.667 -4.149 -5.210 1.00 89.56 313 ASP A CA 1
ATOM 2534 C C . ASP A 1 313 ? -10.269 -2.993 -6.142 1.00 89.56 313 ASP A C 1
ATOM 2536 O O . ASP A 1 313 ? -10.794 -2.829 -7.239 1.00 89.56 313 ASP A O 1
ATOM 2540 N N . GLY A 1 314 ? -9.373 -2.150 -5.647 1.00 92.62 314 GLY A N 1
ATOM 2541 C CA . GLY A 1 314 ? -8.968 -0.869 -6.195 1.00 92.62 314 GLY A CA 1
ATOM 2542 C C . GLY A 1 314 ? -8.434 -0.004 -5.060 1.00 92.62 314 GLY A C 1
ATOM 2543 O O . GLY A 1 314 ? -8.563 -0.359 -3.882 1.00 92.62 314 GLY A O 1
ATOM 2544 N N . LEU A 1 315 ? -7.798 1.107 -5.415 1.00 95.19 315 LEU A N 1
ATOM 2545 C CA . LEU A 1 315 ? -7.305 2.059 -4.429 1.00 95.19 315 LEU A CA 1
ATOM 2546 C C . LEU A 1 315 ? -8.419 3.047 -4.092 1.00 95.19 315 LEU A C 1
ATOM 2548 O O . LEU A 1 315 ? -9.012 3.638 -4.992 1.00 95.19 315 LEU A O 1
ATOM 2552 N N . ILE A 1 316 ? -8.665 3.237 -2.804 1.00 97.31 316 ILE A N 1
ATOM 2553 C CA . ILE A 1 316 ? -9.529 4.287 -2.284 1.00 97.31 316 ILE A CA 1
ATOM 2554 C C . ILE A 1 316 ? -8.620 5.339 -1.653 1.00 97.31 316 ILE A C 1
ATOM 2556 O O . ILE A 1 316 ? -7.795 5.014 -0.795 1.00 97.31 316 ILE A O 1
ATOM 2560 N N . SER A 1 317 ? -8.764 6.593 -2.067 1.00 97.12 317 SER A N 1
ATOM 2561 C CA . SER A 1 317 ? -7.971 7.708 -1.547 1.00 97.12 317 SER A CA 1
ATOM 2562 C C . SER A 1 317 ? -8.864 8.811 -1.005 1.00 97.12 317 SER A C 1
ATOM 2564 O O . SER A 1 317 ? -9.804 9.233 -1.676 1.00 97.12 317 SER A O 1
ATOM 2566 N N . ILE A 1 318 ? -8.521 9.313 0.179 1.00 98.19 318 ILE A N 1
ATOM 2567 C CA . ILE A 1 318 ? -9.077 10.549 0.731 1.00 98.19 318 ILE A CA 1
ATOM 2568 C C . ILE A 1 318 ? -8.001 11.617 0.590 1.00 98.19 318 ILE A C 1
ATOM 2570 O O . ILE A 1 318 ? -6.900 11.460 1.128 1.00 98.19 318 ILE A O 1
ATOM 2574 N N . TYR A 1 319 ? -8.294 12.692 -0.135 1.00 97.50 319 TYR A N 1
ATOM 2575 C CA . TYR A 1 319 ? -7.304 13.717 -0.454 1.00 97.50 319 TYR A CA 1
ATOM 2576 C C . TYR A 1 319 ? -7.842 15.137 -0.310 1.00 97.50 319 TYR A C 1
ATOM 2578 O O . TYR A 1 319 ? -9.043 15.390 -0.406 1.00 97.50 319 TYR A O 1
ATOM 2586 N N . LEU A 1 320 ? -6.911 16.063 -0.094 1.00 97.06 320 LEU A N 1
ATOM 2587 C CA . LEU A 1 320 ? -7.138 17.498 -0.046 1.00 97.06 320 LEU A CA 1
ATOM 2588 C C . LEU A 1 320 ? -6.720 18.129 -1.377 1.00 97.06 320 LEU A C 1
ATOM 2590 O O . LEU A 1 320 ? -5.567 18.012 -1.798 1.00 97.06 320 LEU A O 1
ATOM 2594 N N . GLU A 1 321 ? -7.643 18.841 -2.013 1.00 95.25 321 GLU A N 1
ATOM 2595 C CA . GLU A 1 321 ? -7.386 19.627 -3.218 1.00 95.25 321 GLU A CA 1
ATOM 2596 C C . GLU A 1 321 ? -8.181 20.935 -3.156 1.00 95.25 321 GLU A C 1
ATOM 2598 O O . GLU A 1 321 ? -9.376 20.932 -2.868 1.00 95.25 321 GLU A O 1
ATOM 2603 N N . ASN A 1 322 ? -7.528 22.075 -3.405 1.00 95.00 322 ASN A N 1
ATOM 2604 C CA . ASN A 1 322 ? -8.158 23.403 -3.344 1.00 95.00 322 ASN A CA 1
ATOM 2605 C C . ASN A 1 322 ? -8.926 23.658 -2.028 1.00 95.00 322 ASN A C 1
ATOM 2607 O O . ASN A 1 322 ? -10.043 24.176 -2.035 1.00 95.00 322 ASN A O 1
ATOM 2611 N N . ASN A 1 323 ? -8.326 23.262 -0.898 1.00 95.31 323 ASN A N 1
ATOM 2612 C CA . ASN A 1 323 ? -8.909 23.360 0.445 1.00 95.31 323 ASN A CA 1
ATOM 2613 C C . ASN A 1 323 ? -10.243 22.598 0.618 1.00 95.31 323 ASN A C 1
ATOM 2615 O O . ASN A 1 323 ? -11.096 22.974 1.423 1.00 95.31 323 ASN A O 1
ATOM 2619 N N . ARG A 1 324 ? -10.455 21.548 -0.182 1.00 96.88 324 ARG A N 1
ATOM 2620 C CA . ARG A 1 324 ? -11.632 20.678 -0.146 1.00 96.88 324 ARG A CA 1
ATOM 2621 C C . ARG A 1 324 ? -11.209 19.218 -0.088 1.00 96.88 324 ARG A C 1
ATOM 2623 O O . ARG A 1 324 ? -10.276 18.814 -0.776 1.00 96.88 324 ARG A O 1
ATOM 2630 N N . TYR A 1 325 ? -11.922 18.447 0.723 1.00 97.62 325 TYR A N 1
ATOM 2631 C CA . TYR A 1 325 ? -11.699 17.016 0.875 1.00 97.62 325 TYR A CA 1
ATOM 2632 C C . TYR A 1 325 ? -12.571 16.216 -0.084 1.00 97.62 325 TYR A C 1
ATOM 2634 O O . TYR A 1 325 ? -13.779 16.458 -0.190 1.00 97.62 325 TYR A O 1
ATOM 2642 N N . TYR A 1 326 ? -11.948 15.247 -0.743 1.00 97.50 326 TYR A N 1
ATOM 2643 C CA . TYR A 1 326 ? -12.598 14.332 -1.667 1.00 97.50 326 TYR A CA 1
ATOM 2644 C C . TYR A 1 326 ? -12.256 12.889 -1.314 1.00 97.50 326 TYR A C 1
ATOM 2646 O O . TYR A 1 326 ? -11.168 12.600 -0.813 1.00 97.50 326 TYR A O 1
ATOM 2654 N N . LEU A 1 327 ? -13.194 11.998 -1.608 1.00 97.56 327 LEU A N 1
ATOM 2655 C CA . LEU A 1 327 ? -13.011 10.556 -1.646 1.00 97.56 327 LEU A CA 1
ATOM 2656 C C . LEU A 1 327 ? -13.029 10.119 -3.109 1.00 97.56 327 LEU A C 1
ATOM 2658 O O . LEU A 1 327 ? -13.970 10.436 -3.832 1.00 97.56 327 LEU A O 1
ATOM 2662 N N . ASP A 1 328 ? -12.02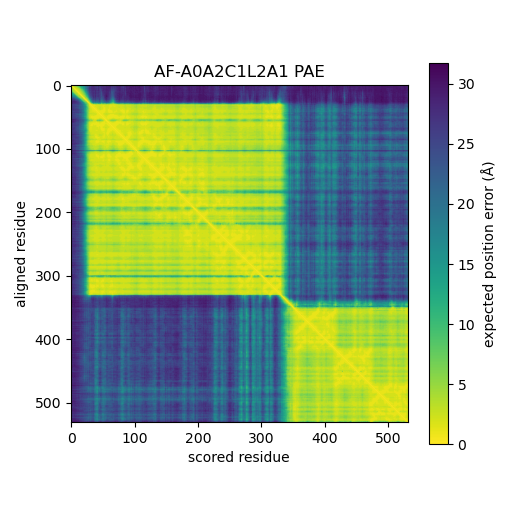1 9.374 -3.532 1.00 94.94 328 ASP A N 1
ATOM 2663 C CA . ASP A 1 328 ? -11.938 8.836 -4.887 1.00 94.94 328 ASP A CA 1
ATOM 2664 C C . ASP A 1 328 ? -11.651 7.336 -4.857 1.00 94.94 328 ASP A C 1
ATOM 2666 O O . ASP A 1 328 ? -10.987 6.830 -3.946 1.00 94.94 328 ASP A O 1
ATOM 2670 N N . TYR A 1 329 ? -12.184 6.634 -5.853 1.00 94.06 329 TYR A N 1
ATOM 2671 C CA . TYR A 1 329 ? -12.006 5.205 -6.046 1.00 94.06 329 TYR A CA 1
ATOM 2672 C C . TYR A 1 329 ? -11.429 4.951 -7.431 1.00 94.06 329 TYR A C 1
ATOM 2674 O O . TYR A 1 329 ? -12.071 5.175 -8.456 1.00 94.06 329 TYR A O 1
ATOM 2682 N N . SER A 1 330 ? -10.222 4.396 -7.446 1.00 90.50 330 SER A N 1
ATOM 2683 C CA . SER A 1 330 ? -9.557 3.937 -8.654 1.00 90.50 330 SER A CA 1
ATOM 2684 C C . SER A 1 330 ? -9.629 2.404 -8.723 1.00 90.50 330 SER A C 1
ATOM 2686 O O . SER A 1 330 ? -8.778 1.726 -8.129 1.00 90.50 330 SER A O 1
ATOM 2688 N N . PRO A 1 331 ? -10.614 1.821 -9.446 1.00 81.75 331 PRO A N 1
ATOM 2689 C CA . PRO A 1 331 ? -10.716 0.367 -9.647 1.00 81.75 331 PRO A CA 1
ATOM 2690 C C . PRO A 1 331 ? -9.510 -0.200 -10.407 1.00 81.75 331 PRO A C 1
ATOM 2692 O O . PRO A 1 331 ? -9.236 -1.397 -10.389 1.00 81.75 331 PRO A O 1
ATOM 2695 N N . ILE A 1 332 ? -8.793 0.672 -11.115 1.00 61.97 332 ILE A N 1
ATOM 2696 C CA . ILE A 1 332 ? -7.800 0.324 -12.117 1.00 61.97 332 ILE A CA 1
ATOM 2697 C C . ILE A 1 332 ? -6.492 1.030 -11.752 1.00 61.97 332 ILE A C 1
ATOM 2699 O O . ILE A 1 332 ? -6.126 2.057 -12.314 1.00 61.97 332 ILE A O 1
ATOM 2703 N N . PHE A 1 333 ? -5.730 0.415 -10.849 1.00 56.31 333 PHE A N 1
ATOM 2704 C CA . PHE A 1 333 ? -4.283 0.317 -11.090 1.00 56.31 333 PHE A CA 1
ATOM 2705 C C . PHE A 1 333 ? -3.920 -0.966 -11.850 1.00 56.31 333 PHE A C 1
ATOM 2707 O O . PHE A 1 333 ? -2.779 -1.125 -12.286 1.00 56.31 333 PHE A O 1
ATOM 2714 N N . GLY A 1 334 ? -4.899 -1.849 -12.080 1.00 44.41 334 GLY A N 1
ATOM 2715 C CA . GLY A 1 334 ? -4.774 -2.981 -12.990 1.00 44.41 334 GLY A CA 1
ATOM 2716 C C . GLY A 1 334 ? -4.588 -2.496 -14.427 1.00 44.41 334 GLY A C 1
ATOM 2717 O O . GLY A 1 334 ? -5.435 -1.816 -14.975 1.00 44.41 334 GLY A O 1
ATOM 2718 N N . ASP A 1 335 ? -3.474 -2.840 -15.057 1.00 40.72 335 ASP A N 1
ATOM 2719 C CA . ASP A 1 335 ? -3.220 -2.618 -16.486 1.00 40.72 335 ASP A CA 1
ATOM 2720 C C . ASP A 1 335 ? -2.924 -1.191 -17.009 1.00 40.72 335 ASP A C 1
ATOM 2722 O O . ASP A 1 335 ? -2.750 -1.028 -18.222 1.00 40.72 335 ASP A O 1
ATOM 2726 N N . GLN A 1 336 ? -2.511 -0.231 -16.168 1.00 41.84 336 GLN A N 1
ATOM 2727 C CA . GLN A 1 336 ? -1.172 0.294 -16.492 1.00 41.84 336 GLN A CA 1
ATOM 2728 C C . GLN A 1 336 ? -0.248 -0.851 -16.128 1.00 41.84 336 GLN A C 1
ATOM 2730 O O . GLN A 1 336 ? 0.223 -0.891 -14.994 1.00 41.84 336 GLN A O 1
ATOM 2735 N N . LYS A 1 337 ? -0.115 -1.849 -17.029 1.00 41.31 337 LYS A N 1
ATOM 2736 C CA . LYS A 1 337 ? 0.706 -3.035 -16.777 1.00 41.31 337 LYS A CA 1
ATOM 2737 C C . LYS A 1 337 ? 1.956 -2.493 -16.133 1.00 41.31 337 LYS A C 1
ATOM 2739 O O . LYS A 1 337 ? 2.615 -1.656 -16.763 1.00 41.31 337 LYS A O 1
ATOM 2744 N N . ALA A 1 338 ? 2.195 -2.929 -14.894 1.00 37.66 338 ALA A N 1
ATOM 2745 C CA . ALA A 1 338 ? 3.498 -2.901 -14.266 1.00 37.66 338 ALA A CA 1
ATOM 2746 C C . ALA A 1 338 ? 4.521 -2.860 -15.389 1.00 37.66 338 ALA A C 1
ATOM 2748 O O . ALA A 1 338 ? 4.444 -3.758 -16.240 1.00 37.66 338 ALA A O 1
ATOM 2749 N N . SER A 1 339 ? 5.325 -1.791 -15.478 1.00 42.16 339 SER A N 1
ATOM 2750 C CA . SER A 1 339 ? 6.443 -1.681 -16.421 1.00 42.16 339 SER A CA 1
ATOM 2751 C C . SER A 1 339 ? 6.969 -3.089 -16.578 1.00 42.16 339 SER A C 1
ATOM 2753 O O . SER A 1 339 ? 7.346 -3.621 -15.539 1.00 42.16 339 SER A O 1
ATOM 2755 N N . ILE A 1 340 ? 6.749 -3.724 -17.750 1.00 42.56 340 ILE A N 1
ATOM 2756 C CA . ILE A 1 340 ? 6.719 -5.193 -17.887 1.00 42.56 340 ILE A CA 1
ATOM 2757 C C . ILE A 1 340 ? 7.780 -5.743 -16.950 1.00 42.56 340 ILE A C 1
ATOM 2759 O O . ILE A 1 340 ? 8.959 -5.505 -17.203 1.00 42.56 340 ILE A O 1
ATOM 2763 N N . VAL A 1 341 ? 7.374 -6.331 -15.816 1.00 40.28 341 VAL A N 1
ATOM 2764 C CA . VAL A 1 341 ? 8.358 -6.900 -14.901 1.00 40.28 341 VAL A CA 1
ATOM 2765 C C . VAL A 1 341 ? 8.814 -8.116 -15.664 1.00 40.28 341 VAL A C 1
ATOM 2767 O O . VAL A 1 341 ? 8.117 -9.126 -15.748 1.00 40.28 341 VAL A O 1
ATOM 2770 N N . PHE A 1 342 ? 9.912 -7.946 -16.384 1.00 48.50 342 PHE A N 1
ATOM 2771 C CA . PHE A 1 342 ? 10.537 -9.024 -17.096 1.00 48.50 342 PHE A CA 1
ATOM 2772 C C . PHE A 1 342 ? 11.126 -9.907 -16.006 1.00 48.50 342 PHE A C 1
ATOM 2774 O O . PHE A 1 342 ? 12.239 -9.690 -15.557 1.00 48.50 342 PHE A O 1
ATOM 2781 N N . GLU A 1 343 ? 10.356 -10.879 -15.521 1.00 43.88 343 GLU A N 1
ATOM 2782 C CA . GLU A 1 343 ? 10.848 -11.853 -14.540 1.00 43.88 343 GLU A CA 1
ATOM 2783 C C . GLU A 1 343 ? 11.926 -12.775 -15.134 1.00 43.88 343 GLU A C 1
ATOM 2785 O O . GLU A 1 343 ? 12.531 -13.572 -14.424 1.00 43.88 343 GLU A O 1
ATOM 2790 N N . GLY A 1 344 ? 12.182 -12.663 -16.439 1.00 50.94 344 GLY A N 1
ATOM 2791 C CA . GLY A 1 344 ? 13.332 -13.257 -17.091 1.00 50.94 344 GLY A CA 1
ATOM 2792 C C . GLY A 1 344 ? 14.624 -12.496 -16.801 1.00 50.94 344 GLY A C 1
ATOM 2793 O O . GLY A 1 344 ? 14.718 -11.302 -17.091 1.00 50.94 344 GLY A O 1
ATOM 2794 N N . ASP A 1 345 ? 15.647 -13.222 -16.344 1.00 52.66 345 ASP A N 1
ATOM 2795 C CA . ASP A 1 345 ? 17.001 -12.723 -16.044 1.00 52.66 345 ASP A CA 1
ATOM 2796 C C . ASP A 1 345 ? 17.561 -11.773 -17.122 1.00 52.66 345 ASP A C 1
ATOM 2798 O O . ASP A 1 345 ? 18.275 -10.822 -16.820 1.00 52.66 345 ASP A O 1
ATOM 2802 N N . TYR A 1 346 ? 17.186 -11.974 -18.391 1.00 62.03 346 TYR A N 1
ATOM 2803 C CA . TYR A 1 346 ? 17.733 -11.235 -19.531 1.00 62.03 346 TYR A CA 1
ATOM 2804 C C . TYR A 1 346 ? 17.533 -9.708 -19.492 1.00 62.03 346 TYR A C 1
ATOM 2806 O O . TYR A 1 346 ? 18.351 -8.988 -20.062 1.00 62.03 346 TYR A O 1
ATOM 2814 N N . LEU A 1 347 ? 16.461 -9.194 -18.881 1.00 60.16 347 LEU A N 1
ATOM 2815 C CA . LEU A 1 347 ? 16.175 -7.747 -18.887 1.00 60.16 347 LEU A CA 1
ATOM 2816 C C . LEU A 1 347 ? 16.502 -7.050 -17.567 1.00 60.16 347 LEU A C 1
ATOM 2818 O O . LEU A 1 347 ? 16.591 -5.826 -17.553 1.00 60.16 347 LEU A O 1
ATOM 2822 N N . ASN A 1 348 ? 16.765 -7.812 -16.504 1.00 50.09 348 ASN A N 1
ATOM 2823 C CA . ASN A 1 348 ? 17.113 -7.261 -15.194 1.00 50.09 348 ASN A CA 1
ATOM 2824 C C . ASN A 1 348 ? 18.634 -7.134 -14.982 1.00 50.09 348 ASN A C 1
ATOM 2826 O O . ASN A 1 348 ? 19.058 -6.447 -14.060 1.00 50.09 348 ASN A O 1
ATOM 2830 N N . SER A 1 349 ? 19.468 -7.742 -15.838 1.00 54.22 349 SER A N 1
ATOM 2831 C CA . SER A 1 349 ? 20.935 -7.745 -15.704 1.00 54.22 349 SER A CA 1
ATOM 2832 C C . SER A 1 349 ? 21.650 -7.207 -16.953 1.00 54.22 349 SER A C 1
ATOM 2834 O O . SER A 1 349 ? 22.440 -7.902 -17.595 1.00 54.22 349 SER A O 1
ATOM 2836 N N . ILE A 1 350 ? 21.360 -5.969 -17.356 1.00 64.88 350 ILE A N 1
ATOM 2837 C CA . ILE A 1 350 ? 21.928 -5.404 -18.590 1.00 64.88 350 ILE A CA 1
ATOM 2838 C C . ILE A 1 350 ? 23.311 -4.827 -18.291 1.00 64.88 350 ILE A C 1
ATOM 2840 O O . ILE A 1 350 ? 23.498 -3.628 -18.112 1.00 64.88 350 ILE A O 1
ATOM 2844 N N . ASN A 1 351 ? 24.305 -5.703 -18.257 1.00 78.38 351 ASN A N 1
ATOM 2845 C CA . ASN A 1 351 ? 25.717 -5.351 -18.122 1.00 78.38 351 ASN A CA 1
ATOM 2846 C C . ASN A 1 351 ? 26.419 -5.204 -19.491 1.00 78.38 351 ASN A C 1
ATOM 2848 O O . ASN A 1 351 ? 27.645 -5.201 -19.567 1.00 78.38 351 ASN A O 1
ATOM 2852 N N . HIS A 1 352 ? 25.662 -5.056 -20.587 1.00 86.31 352 HIS A N 1
ATOM 2853 C CA . HIS A 1 352 ? 26.187 -5.017 -21.956 1.00 86.31 352 HIS A CA 1
ATOM 2854 C C . HIS A 1 352 ? 25.712 -3.802 -22.767 1.00 86.31 352 HIS A C 1
ATOM 2856 O O . HIS A 1 352 ? 24.660 -3.222 -22.516 1.00 86.31 352 HIS A O 1
ATOM 2862 N N . LYS A 1 353 ? 26.437 -3.461 -23.843 1.00 89.56 353 LYS A N 1
ATOM 2863 C CA . LYS A 1 353 ? 26.127 -2.305 -24.720 1.00 89.56 353 LYS A CA 1
ATOM 2864 C C . LYS A 1 353 ? 25.232 -2.631 -25.926 1.00 89.56 353 LYS A C 1
ATOM 2866 O O . LYS A 1 353 ? 24.984 -1.764 -26.765 1.00 89.56 353 LYS A O 1
ATOM 2871 N N . HIS A 1 354 ? 24.773 -3.875 -26.053 1.00 93.44 354 HIS A N 1
ATOM 2872 C CA . HIS A 1 354 ? 23.920 -4.311 -27.163 1.00 93.44 354 HIS A CA 1
ATOM 2873 C C . HIS A 1 354 ? 22.438 -3.990 -26.940 1.00 93.44 354 HIS A C 1
ATOM 2875 O O . HIS A 1 354 ? 21.996 -3.891 -25.797 1.00 93.44 354 HIS A O 1
ATOM 2881 N N . PRO A 1 355 ? 21.635 -3.876 -28.012 1.00 93.62 355 PRO A N 1
ATOM 2882 C CA . PRO A 1 355 ? 20.185 -3.800 -27.887 1.00 93.62 355 PRO A CA 1
ATOM 2883 C C . PRO A 1 355 ? 19.610 -5.047 -27.207 1.00 93.62 355 PRO A C 1
ATOM 2885 O O . PRO A 1 355 ? 19.931 -6.170 -27.603 1.00 93.62 355 PRO A O 1
ATOM 2888 N N . MET A 1 356 ? 18.684 -4.859 -26.271 1.00 91.50 356 MET A N 1
ATOM 2889 C CA . MET A 1 356 ? 17.925 -5.945 -25.636 1.00 91.50 356 MET A CA 1
ATOM 2890 C C . MET A 1 356 ? 16.624 -6.278 -26.349 1.00 91.50 356 MET A C 1
ATOM 2892 O O . MET A 1 356 ? 16.122 -7.389 -26.217 1.00 91.50 356 MET A O 1
ATOM 2896 N N . ALA A 1 357 ? 16.073 -5.352 -27.129 1.00 94.38 357 ALA A N 1
ATOM 2897 C CA . ALA A 1 357 ? 14.780 -5.541 -27.769 1.00 94.38 357 ALA A CA 1
ATOM 2898 C C . ALA A 1 357 ? 14.647 -4.716 -29.050 1.00 94.38 357 ALA A C 1
ATOM 2900 O O . ALA A 1 357 ? 15.447 -3.815 -29.326 1.00 94.38 357 ALA A O 1
ATOM 2901 N N . ARG A 1 358 ? 13.622 -5.044 -29.838 1.00 95.56 358 ARG A N 1
ATOM 2902 C CA . ARG A 1 358 ? 13.122 -4.199 -30.920 1.00 95.56 358 ARG A CA 1
ATOM 2903 C C . ARG A 1 358 ? 11.768 -3.631 -30.533 1.00 95.56 358 ARG A C 1
ATOM 2905 O O . ARG A 1 358 ? 10.841 -4.381 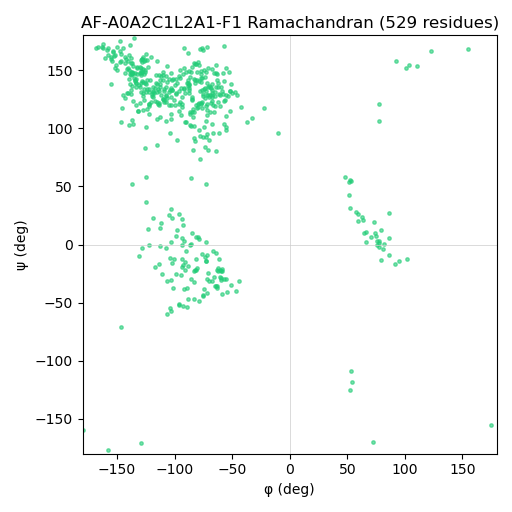-30.244 1.00 95.56 358 ARG A O 1
ATOM 2912 N N . LEU A 1 359 ? 11.660 -2.316 -30.565 1.00 95.75 359 LEU A N 1
ATOM 2913 C CA . LEU A 1 359 ? 10.425 -1.592 -30.349 1.00 95.75 359 LEU A CA 1
ATOM 2914 C C . LEU A 1 359 ? 9.775 -1.286 -31.696 1.00 95.75 359 LEU A C 1
ATOM 2916 O O . LEU A 1 359 ? 10.388 -0.642 -32.541 1.00 95.75 359 LEU A O 1
ATOM 2920 N N . ASN A 1 360 ? 8.538 -1.726 -31.886 1.00 96.06 360 ASN A N 1
ATOM 2921 C CA . ASN A 1 360 ? 7.709 -1.382 -33.033 1.00 96.06 360 ASN A CA 1
ATOM 2922 C C . ASN A 1 360 ? 6.672 -0.334 -32.627 1.00 96.06 360 ASN A C 1
ATOM 2924 O O . ASN A 1 360 ? 5.915 -0.548 -31.677 1.00 96.06 360 ASN A O 1
ATOM 2928 N N . ILE A 1 361 ? 6.619 0.774 -33.358 1.00 97.44 361 ILE A N 1
ATOM 2929 C CA . ILE A 1 361 ? 5.663 1.854 -33.132 1.00 97.44 361 ILE A CA 1
ATOM 2930 C C . ILE A 1 361 ? 4.350 1.511 -33.847 1.00 97.44 361 ILE A C 1
ATOM 2932 O O . ILE A 1 361 ? 4.306 1.376 -35.067 1.00 97.44 361 ILE A O 1
ATOM 2936 N N . LYS A 1 362 ? 3.261 1.345 -33.095 1.00 94.12 362 LYS A N 1
ATOM 2937 C CA . LYS A 1 362 ? 1.917 1.015 -33.609 1.00 94.12 362 LYS A CA 1
ATOM 2938 C C . LYS A 1 362 ? 1.051 2.255 -33.823 1.00 94.12 362 LYS A C 1
ATOM 2940 O O . LYS A 1 362 ? 0.140 2.218 -34.651 1.00 94.12 362 LYS A O 1
ATOM 2945 N N . GLN A 1 363 ? 1.324 3.324 -33.081 1.00 95.69 363 GLN A N 1
ATOM 2946 C CA . GLN A 1 363 ? 0.666 4.629 -33.166 1.00 95.69 363 GLN A CA 1
ATOM 2947 C C . GLN A 1 363 ? 1.696 5.732 -32.934 1.00 95.69 363 GLN A C 1
ATOM 2949 O O . GLN A 1 363 ? 2.762 5.459 -32.392 1.00 95.69 363 GLN A O 1
ATOM 2954 N N . GLU A 1 364 ? 1.383 6.959 -33.345 1.00 97.50 364 GLU A N 1
ATOM 2955 C CA . GLU A 1 364 ? 2.292 8.089 -33.158 1.00 97.50 364 GLU A CA 1
ATOM 2956 C C . GLU A 1 364 ? 2.618 8.314 -31.672 1.00 97.50 364 GLU A C 1
ATOM 2958 O O . GLU A 1 364 ? 1.721 8.314 -30.824 1.00 97.50 364 GLU A O 1
ATOM 2963 N N . VAL A 1 365 ? 3.908 8.465 -31.363 1.00 96.75 365 VAL A N 1
ATOM 2964 C CA . VAL A 1 365 ? 4.415 8.701 -30.001 1.00 96.75 365 VAL A CA 1
ATOM 2965 C C . VAL A 1 365 ? 5.606 9.657 -30.016 1.00 96.75 365 VAL A C 1
ATOM 2967 O O . VAL A 1 365 ? 6.408 9.611 -30.951 1.00 96.75 365 VAL A O 1
ATOM 2970 N N . PRO A 1 366 ? 5.792 10.480 -28.972 1.00 97.50 366 PRO A N 1
ATOM 2971 C CA . PRO A 1 366 ? 6.930 11.382 -28.909 1.00 97.50 366 PRO A CA 1
ATOM 2972 C C . PRO A 1 366 ? 8.231 10.613 -28.648 1.00 97.50 366 PRO A C 1
ATOM 2974 O O . PRO A 1 366 ? 8.345 9.850 -27.687 1.00 97.50 366 PRO A O 1
ATOM 2977 N N . LEU A 1 367 ? 9.241 10.867 -29.479 1.00 98.00 367 LEU A N 1
ATOM 2978 C CA . LEU A 1 367 ? 10.637 10.605 -29.156 1.00 98.00 367 LEU A CA 1
ATOM 2979 C C . LEU A 1 367 ? 11.122 11.710 -28.228 1.00 98.00 367 LEU A C 1
ATOM 2981 O O . LEU A 1 367 ? 11.095 12.890 -28.579 1.00 98.00 367 LEU A O 1
ATOM 2985 N N . LEU A 1 368 ? 11.587 11.314 -27.060 1.00 97.19 368 LEU A N 1
ATOM 2986 C CA . LEU A 1 368 ? 12.048 12.195 -26.006 1.00 97.19 368 LEU A CA 1
ATOM 2987 C C . LEU A 1 368 ? 13.573 12.217 -25.972 1.00 97.19 368 LEU A C 1
ATOM 2989 O O . LEU A 1 368 ? 14.214 11.203 -26.244 1.00 97.19 368 LEU A O 1
ATOM 2993 N N . ARG A 1 369 ? 14.158 13.349 -25.596 1.00 97.81 369 ARG A N 1
ATOM 2994 C CA . ARG A 1 369 ? 15.567 13.471 -25.222 1.00 97.81 369 ARG A CA 1
ATOM 2995 C C . ARG A 1 369 ? 15.643 13.715 -23.719 1.00 97.81 369 ARG A C 1
ATOM 2997 O O . ARG A 1 369 ? 14.901 14.546 -23.201 1.00 97.81 369 ARG A O 1
ATOM 3004 N N . LYS A 1 370 ? 16.507 12.975 -23.025 1.00 93.75 370 LYS A N 1
ATOM 3005 C CA . LYS A 1 370 ? 16.740 13.165 -21.588 1.00 93.75 370 LYS A CA 1
ATOM 3006 C C . LYS A 1 370 ? 17.768 14.272 -21.374 1.00 93.75 370 LYS A C 1
ATOM 3008 O O . LYS A 1 370 ? 18.860 14.215 -21.936 1.00 93.75 370 LYS A O 1
ATOM 3013 N N . GLU A 1 371 ? 17.404 15.268 -20.583 1.00 95.06 371 GLU A N 1
ATOM 3014 C CA . GLU A 1 371 ? 18.242 16.419 -20.257 1.00 95.06 371 GLU A CA 1
ATOM 3015 C C . GLU A 1 371 ? 19.118 16.137 -19.024 1.00 95.06 371 GLU A C 1
ATOM 3017 O O . GLU A 1 371 ? 18.872 15.198 -18.262 1.00 95.06 371 GLU A O 1
ATOM 3022 N N . ALA A 1 372 ? 20.142 16.966 -18.796 1.00 90.12 372 ALA A N 1
ATOM 3023 C CA . ALA A 1 372 ? 21.089 16.787 -17.688 1.00 90.12 372 ALA A CA 1
ATOM 3024 C C . ALA A 1 372 ? 20.426 16.825 -16.296 1.00 90.12 372 ALA A C 1
ATOM 3026 O O . ALA A 1 372 ? 20.896 16.175 -15.369 1.00 90.12 372 ALA A O 1
ATOM 3027 N N . ASN A 1 373 ? 19.307 17.542 -16.160 1.00 82.31 373 ASN A N 1
ATOM 3028 C CA . ASN A 1 373 ? 18.506 17.604 -14.933 1.00 82.31 373 ASN A CA 1
ATOM 3029 C C . ASN A 1 373 ? 17.550 16.401 -14.758 1.00 82.31 373 ASN A C 1
ATOM 3031 O O . ASN A 1 373 ? 16.692 16.428 -13.880 1.00 82.31 373 ASN A O 1
ATOM 3035 N N . GLY A 1 374 ? 17.634 15.383 -15.623 1.00 85.69 374 GLY A N 1
ATOM 3036 C CA . GLY A 1 374 ? 16.780 14.192 -15.598 1.00 85.69 374 GLY A CA 1
ATOM 3037 C C . GLY A 1 374 ? 15.395 14.366 -16.232 1.00 85.69 374 GLY A C 1
ATOM 3038 O O . GLY A 1 374 ? 14.654 13.388 -16.334 1.00 85.69 374 GLY A O 1
ATOM 3039 N N . SER A 1 375 ? 15.035 15.573 -16.681 1.00 84.81 375 SER A N 1
ATOM 3040 C CA . SER A 1 375 ? 13.773 15.824 -17.386 1.00 84.81 375 SER A CA 1
ATOM 3041 C C . SER A 1 375 ? 13.803 15.320 -18.834 1.00 84.81 375 SER A C 1
ATOM 3043 O O . SER A 1 375 ? 14.859 14.989 -19.374 1.00 84.81 375 SER A O 1
ATOM 3045 N N . TYR A 1 376 ? 12.630 15.257 -19.469 1.00 92.00 376 TYR A N 1
ATOM 3046 C CA . TYR A 1 376 ? 12.475 14.814 -20.852 1.00 92.00 376 TYR A CA 1
ATOM 3047 C C . TYR A 1 376 ? 11.879 15.929 -21.711 1.00 92.00 376 TYR A C 1
ATOM 3049 O O . TYR A 1 376 ? 10.841 16.491 -21.363 1.00 92.00 376 TYR A O 1
ATOM 3057 N N . THR A 1 377 ? 12.494 16.199 -22.860 1.00 93.31 377 THR A N 1
ATOM 3058 C CA . THR A 1 377 ? 11.980 17.127 -23.878 1.00 93.31 377 THR A CA 1
ATOM 3059 C C . THR A 1 377 ? 11.578 16.360 -25.133 1.00 93.31 377 THR A C 1
ATOM 3061 O O . THR A 1 377 ? 12.194 15.354 -25.482 1.00 93.31 377 THR A O 1
ATOM 3064 N N . VAL A 1 378 ? 10.524 16.797 -25.826 1.00 97.38 378 VAL A N 1
ATOM 3065 C CA . VAL A 1 378 ? 10.125 16.173 -27.097 1.00 97.38 378 VAL A CA 1
ATOM 3066 C C . VAL A 1 378 ? 11.127 16.572 -28.178 1.00 97.38 378 VAL A C 1
ATOM 3068 O O . VAL A 1 378 ? 11.269 17.749 -28.491 1.00 97.38 378 VAL A O 1
ATOM 3071 N N . PHE A 1 379 ? 11.803 15.586 -28.766 1.00 97.19 379 PHE A N 1
ATOM 3072 C CA . PHE A 1 379 ? 12.728 15.786 -29.879 1.00 97.19 379 PHE A CA 1
ATOM 3073 C C . PHE A 1 379 ? 12.010 15.720 -31.233 1.00 97.19 379 PHE A C 1
ATOM 3075 O O . PHE A 1 379 ? 12.219 16.576 -32.087 1.00 97.19 379 PHE A O 1
ATOM 3082 N N . LYS A 1 380 ? 11.154 14.708 -31.435 1.00 98.25 380 LYS A N 1
ATOM 3083 C CA . LYS A 1 380 ? 10.284 14.571 -32.619 1.00 98.25 380 LYS A CA 1
ATOM 3084 C C . LYS A 1 380 ? 9.139 13.593 -32.354 1.00 98.25 380 LYS A C 1
ATOM 3086 O O . LYS A 1 380 ? 9.160 12.890 -31.352 1.00 98.25 380 LYS A O 1
ATOM 3091 N N . GLN A 1 381 ? 8.194 13.481 -33.282 1.00 98.00 381 GLN A N 1
ATOM 3092 C CA . GLN A 1 381 ? 7.205 12.398 -33.280 1.00 98.00 381 GLN A CA 1
ATOM 3093 C C . GLN A 1 381 ? 7.731 11.171 -34.037 1.00 98.00 381 GLN A C 1
ATOM 3095 O O . GLN A 1 381 ? 8.330 11.305 -35.109 1.00 98.00 381 GLN A O 1
ATOM 3100 N N . LEU A 1 382 ? 7.513 9.984 -33.471 1.00 97.62 382 LEU A N 1
ATOM 3101 C CA . LEU A 1 382 ? 7.735 8.692 -34.117 1.00 97.62 382 LEU A CA 1
ATOM 3102 C C . LEU A 1 382 ? 6.454 8.235 -34.799 1.00 97.62 382 LEU A C 1
ATOM 3104 O O . LEU A 1 382 ? 5.383 8.280 -34.200 1.00 97.62 382 LEU A O 1
ATOM 3108 N N . LYS A 1 383 ? 6.561 7.748 -36.031 1.00 97.88 383 LYS A N 1
ATOM 3109 C CA . LYS A 1 383 ? 5.407 7.349 -36.843 1.00 97.88 383 LYS A CA 1
ATOM 3110 C C . LYS A 1 383 ? 5.078 5.871 -36.670 1.00 97.88 383 LYS A C 1
ATOM 3112 O O . LYS A 1 383 ? 5.949 5.028 -36.454 1.00 97.88 383 LYS A O 1
ATOM 3117 N N . LYS A 1 384 ? 3.800 5.531 -36.861 1.00 97.44 384 LYS A N 1
ATOM 3118 C CA . LYS A 1 384 ? 3.353 4.136 -36.981 1.00 97.44 384 LYS A CA 1
ATOM 3119 C C . LYS A 1 384 ? 4.187 3.395 -38.034 1.00 97.44 384 LYS A C 1
ATOM 3121 O O . LYS A 1 384 ? 4.350 3.867 -39.154 1.00 97.44 384 LYS A O 1
ATOM 3126 N N . GLY A 1 385 ? 4.655 2.205 -37.677 1.00 95.44 385 GLY A N 1
ATOM 3127 C CA . GLY A 1 385 ? 5.479 1.332 -38.509 1.00 95.44 385 GLY A CA 1
ATOM 3128 C C . GLY A 1 385 ? 6.983 1.484 -38.282 1.00 95.44 385 GLY A C 1
ATOM 3129 O O . GLY A 1 385 ? 7.732 0.594 -38.688 1.00 95.44 385 GLY A O 1
ATOM 3130 N N . GLU A 1 386 ? 7.441 2.545 -37.611 1.00 97.75 386 GLU A N 1
ATOM 3131 C CA . GLU A 1 386 ? 8.859 2.703 -37.288 1.00 97.75 386 GLU A CA 1
ATOM 3132 C C . GLU A 1 386 ? 9.332 1.627 -36.297 1.00 97.75 386 GLU A C 1
ATOM 3134 O O . GLU A 1 386 ? 8.575 1.142 -35.450 1.00 97.75 386 GLU A O 1
ATOM 3139 N N . ASN A 1 387 ? 10.599 1.227 -36.427 1.00 96.44 387 ASN A N 1
ATOM 3140 C CA . ASN A 1 387 ? 11.216 0.215 -35.578 1.00 96.44 387 ASN A CA 1
ATOM 3141 C C . ASN A 1 387 ? 12.515 0.749 -34.984 1.00 96.44 387 ASN A C 1
ATOM 3143 O O . ASN A 1 387 ? 13.390 1.221 -35.709 1.00 96.44 387 ASN A O 1
ATOM 3147 N N . TYR A 1 388 ? 12.658 0.601 -33.674 1.00 97.19 388 TYR A N 1
ATOM 3148 C CA . TYR A 1 388 ? 13.810 1.063 -32.918 1.00 97.19 388 TYR A CA 1
ATOM 3149 C C . TYR A 1 388 ? 14.455 -0.081 -32.150 1.00 97.19 388 TYR A C 1
ATOM 3151 O O . TYR A 1 388 ? 13.818 -1.070 -31.796 1.00 97.19 388 TYR A O 1
ATOM 3159 N N . ARG A 1 389 ? 15.753 0.052 -31.897 1.00 95.75 389 ARG A N 1
ATOM 3160 C CA . ARG A 1 389 ? 16.479 -0.810 -30.965 1.00 95.75 389 ARG A CA 1
ATOM 3161 C C . ARG A 1 389 ? 16.344 -0.209 -29.575 1.00 95.75 389 ARG A C 1
ATOM 3163 O O . ARG A 1 389 ? 16.564 0.984 -29.412 1.00 95.75 389 ARG A O 1
ATOM 3170 N N . THR A 1 390 ? 16.017 -1.038 -28.597 1.00 93.94 390 THR A N 1
ATOM 3171 C CA . THR A 1 390 ? 15.959 -0.635 -27.189 1.00 93.94 390 THR A CA 1
ATOM 3172 C C . THR A 1 390 ? 17.190 -1.176 -26.477 1.00 93.94 390 THR A C 1
ATOM 3174 O O . THR A 1 390 ? 17.542 -2.341 -26.667 1.00 93.94 390 THR A O 1
ATOM 3177 N N . PHE A 1 391 ? 17.850 -0.332 -25.688 1.00 92.38 391 PHE A N 1
ATOM 3178 C CA . PHE A 1 391 ? 19.112 -0.614 -24.993 1.00 92.38 391 PHE A CA 1
ATOM 3179 C C . PHE A 1 391 ? 18.979 -0.653 -23.473 1.00 92.38 391 PHE A C 1
ATOM 3181 O O . PHE A 1 391 ? 19.886 -1.152 -22.821 1.00 92.38 391 PHE A O 1
ATOM 3188 N N . ALA A 1 392 ? 17.895 -0.111 -22.919 1.00 87.88 392 ALA A N 1
ATOM 3189 C CA . ALA A 1 392 ? 17.562 -0.150 -21.498 1.00 87.88 392 ALA A CA 1
ATOM 3190 C C . ALA A 1 392 ? 16.071 0.118 -21.296 1.00 87.88 392 ALA A C 1
ATOM 3192 O O . ALA A 1 392 ? 15.406 0.693 -22.167 1.00 87.88 392 ALA A O 1
ATOM 3193 N N . VAL A 1 393 ? 15.576 -0.287 -20.133 1.00 83.62 393 VAL A N 1
ATOM 3194 C CA . VAL A 1 393 ? 14.306 0.166 -19.572 1.00 83.62 393 VAL A CA 1
ATOM 3195 C C . VAL A 1 393 ? 14.655 1.032 -18.366 1.00 83.62 393 VAL A C 1
ATOM 3197 O O . VAL A 1 393 ? 15.403 0.592 -17.499 1.00 83.62 393 VAL A O 1
ATOM 3200 N N . GLU A 1 394 ? 14.157 2.264 -18.331 1.00 81.56 394 GLU A N 1
ATOM 3201 C CA . GLU A 1 394 ? 14.349 3.185 -17.209 1.00 81.56 394 GLU A CA 1
ATOM 3202 C C . GLU A 1 394 ? 12.977 3.659 -16.718 1.00 81.56 394 GLU A C 1
ATOM 3204 O O . GLU A 1 394 ? 12.328 4.499 -17.350 1.00 81.56 394 GLU A O 1
ATOM 3209 N N . GLY A 1 395 ? 12.494 3.067 -15.623 1.00 80.81 395 GLY A N 1
ATOM 3210 C CA . GLY A 1 395 ? 11.121 3.256 -15.155 1.00 80.81 395 GLY A CA 1
ATOM 3211 C C . GLY A 1 395 ? 10.106 2.946 -16.261 1.00 80.81 395 GLY A C 1
ATOM 3212 O O . GLY A 1 395 ? 10.059 1.840 -16.796 1.00 80.81 395 GLY A O 1
ATOM 3213 N N . ASN A 1 396 ? 9.321 3.953 -16.654 1.00 81.38 396 ASN A N 1
ATOM 3214 C CA . ASN A 1 396 ? 8.326 3.853 -17.728 1.00 81.38 396 ASN A CA 1
ATOM 3215 C C . ASN A 1 396 ? 8.847 4.278 -19.112 1.00 81.38 396 ASN A C 1
ATOM 3217 O O . ASN A 1 396 ? 8.048 4.632 -19.979 1.00 81.38 396 ASN A O 1
ATOM 3221 N N . TYR A 1 397 ? 10.161 4.267 -19.341 1.00 90.06 397 TYR A N 1
ATOM 3222 C CA . TYR A 1 397 ? 10.760 4.678 -20.610 1.00 90.06 397 TYR A CA 1
ATOM 3223 C C . TYR A 1 397 ? 11.632 3.583 -21.223 1.00 90.06 397 TYR A C 1
ATOM 3225 O O . TYR A 1 397 ? 12.393 2.899 -20.540 1.00 90.06 397 TYR A O 1
ATOM 3233 N N . TYR A 1 398 ? 11.570 3.461 -22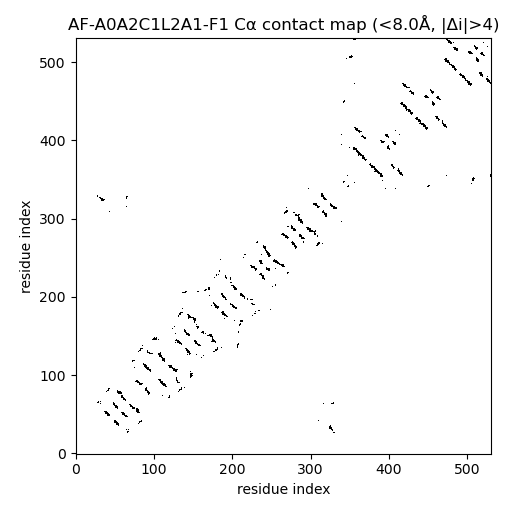.547 1.00 93.62 398 TYR A N 1
ATOM 3234 C CA . TYR A 1 398 ? 12.502 2.660 -23.333 1.00 93.62 398 TYR A CA 1
ATOM 3235 C C . TYR A 1 398 ? 13.641 3.538 -23.839 1.00 93.62 398 TYR A C 1
ATOM 3237 O O . TYR A 1 398 ? 13.401 4.452 -24.626 1.00 93.62 398 TYR A O 1
ATOM 3245 N N . HIS A 1 399 ? 14.878 3.239 -23.439 1.00 94.75 399 HIS A N 1
ATOM 3246 C CA . HIS A 1 399 ? 16.068 3.920 -23.946 1.00 94.75 399 HIS A CA 1
ATOM 3247 C C . HIS A 1 399 ? 16.402 3.404 -25.351 1.00 94.75 399 HIS A C 1
ATOM 3249 O O . HIS A 1 399 ? 16.717 2.226 -25.537 1.00 94.75 399 HIS A O 1
ATOM 3255 N N . LEU A 1 400 ? 16.349 4.287 -26.346 1.00 96.25 400 LEU A N 1
ATOM 3256 C CA . LEU A 1 400 ? 16.594 3.978 -27.759 1.00 96.25 400 LEU A CA 1
ATOM 3257 C C . LEU A 1 400 ? 18.056 4.218 -28.186 1.00 96.25 400 LEU A C 1
ATOM 3259 O O . LEU A 1 400 ? 18.393 4.069 -29.361 1.00 96.25 400 LEU A O 1
ATOM 3263 N N . GLY A 1 401 ? 18.932 4.546 -27.228 1.00 94.31 401 GLY A N 1
ATOM 3264 C CA . GLY A 1 401 ? 20.334 4.902 -27.448 1.00 94.31 401 GLY A CA 1
ATOM 3265 C C . GLY A 1 401 ? 20.535 6.411 -27.606 1.00 94.31 401 GLY A C 1
ATOM 3266 O O . GLY A 1 401 ? 19.605 7.146 -27.926 1.00 94.31 401 GLY A O 1
ATOM 3267 N N . GLY A 1 402 ? 21.760 6.889 -27.366 1.00 93.75 402 GLY A N 1
ATOM 3268 C CA . GLY A 1 402 ? 22.126 8.297 -27.575 1.00 93.75 402 GLY A CA 1
ATOM 3269 C C . GLY A 1 402 ? 21.362 9.306 -26.708 1.00 93.75 402 GLY A C 1
ATOM 3270 O O . GLY A 1 402 ? 21.233 10.456 -27.113 1.00 93.75 402 GLY A O 1
ATOM 3271 N N . GLY A 1 403 ? 20.824 8.886 -25.555 1.00 94.44 403 GLY A N 1
ATOM 3272 C CA . GLY A 1 403 ? 20.031 9.753 -24.676 1.00 94.44 403 GLY A CA 1
ATOM 3273 C C . GLY A 1 403 ? 18.581 9.957 -25.128 1.00 94.44 403 GLY A C 1
ATOM 3274 O O . GLY A 1 403 ? 17.898 10.831 -24.591 1.00 94.44 403 GLY A O 1
ATOM 3275 N N . TYR A 1 404 ? 18.102 9.162 -26.091 1.00 97.81 404 TYR A N 1
ATOM 3276 C CA . TYR A 1 404 ? 16.724 9.214 -26.567 1.00 97.81 404 TYR A CA 1
ATOM 3277 C C . TYR A 1 404 ? 15.851 8.139 -25.937 1.00 97.81 404 TYR A C 1
ATOM 3279 O O . TYR A 1 404 ? 16.276 6.998 -25.751 1.00 97.81 404 TYR A O 1
ATOM 3287 N N . TYR A 1 405 ? 14.608 8.500 -25.649 1.00 97.19 405 TYR A N 1
ATOM 3288 C CA . TYR A 1 405 ? 13.662 7.676 -24.919 1.00 97.19 405 TYR A CA 1
ATOM 3289 C C . TYR A 1 405 ? 12.282 7.749 -25.550 1.00 97.19 405 TYR A C 1
ATOM 3291 O O . TYR A 1 405 ? 11.922 8.728 -26.194 1.00 97.19 405 TYR A O 1
ATOM 3299 N N . VAL A 1 406 ? 11.472 6.733 -25.318 1.00 96.88 406 VAL A N 1
ATOM 3300 C CA . VAL A 1 406 ? 10.038 6.794 -25.595 1.00 96.88 406 VAL A CA 1
ATOM 3301 C C . VAL A 1 406 ? 9.296 6.245 -24.392 1.00 96.88 406 VAL A C 1
ATOM 3303 O O . VAL A 1 406 ? 9.713 5.247 -23.800 1.00 96.88 406 VAL A O 1
ATOM 3306 N N . LYS A 1 407 ? 8.230 6.935 -23.991 1.00 91.50 407 LYS A N 1
ATOM 3307 C CA . LYS A 1 407 ? 7.398 6.507 -22.869 1.00 91.50 407 LYS A CA 1
ATOM 3308 C C . LYS A 1 407 ? 6.665 5.222 -23.247 1.00 91.50 407 LYS A C 1
ATOM 3310 O O . LYS A 1 407 ? 6.106 5.127 -24.333 1.00 91.50 407 LYS A O 1
ATOM 3315 N N . HIS A 1 408 ? 6.674 4.238 -22.363 1.00 86.75 408 HIS A N 1
ATOM 3316 C CA . HIS A 1 408 ? 6.005 2.965 -22.568 1.00 86.75 408 HIS A CA 1
ATOM 3317 C C . HIS A 1 408 ? 4.478 3.143 -22.597 1.00 86.75 408 HIS A C 1
ATOM 3319 O O . HIS A 1 408 ? 3.878 3.582 -21.618 1.00 86.75 408 HIS A O 1
ATOM 3325 N N . GLU A 1 409 ? 3.850 2.766 -23.715 1.00 84.94 409 GLU A N 1
ATOM 3326 C CA . GLU A 1 409 ? 2.392 2.768 -23.893 1.00 84.94 409 GLU A CA 1
ATOM 3327 C C . GLU A 1 409 ? 1.952 1.502 -24.659 1.00 84.94 409 GLU A C 1
ATOM 3329 O O . GLU A 1 409 ? 2.106 1.414 -25.880 1.00 84.94 409 GLU A O 1
ATOM 3334 N N . ASN A 1 410 ? 1.404 0.501 -23.956 1.00 80.44 410 ASN A N 1
ATOM 3335 C CA . ASN A 1 410 ? 1.104 -0.846 -24.487 1.00 80.44 410 ASN A CA 1
ATOM 3336 C C . ASN A 1 410 ? 0.289 -0.869 -25.800 1.00 80.44 410 ASN A C 1
ATOM 3338 O O . ASN A 1 410 ? 0.471 -1.747 -26.650 1.00 80.44 410 ASN A O 1
ATOM 3342 N N . ASN A 1 411 ? -0.631 0.081 -25.968 1.00 85.50 411 ASN A N 1
ATOM 3343 C CA . ASN A 1 411 ? -1.488 0.210 -27.148 1.00 85.50 411 ASN A CA 1
ATOM 3344 C C . ASN A 1 411 ? -0.798 0.925 -28.323 1.00 85.50 411 ASN A C 1
ATOM 3346 O O . ASN A 1 411 ? -1.189 0.722 -29.474 1.00 85.50 411 ASN A O 1
ATOM 3350 N N . LYS A 1 412 ? 0.246 1.720 -28.061 1.00 92.19 412 LYS A N 1
ATOM 3351 C CA . LYS A 1 412 ? 0.958 2.500 -29.082 1.00 92.19 412 LYS A CA 1
ATOM 3352 C C . LYS A 1 412 ? 2.259 1.872 -29.548 1.00 92.19 412 LYS A C 1
ATOM 3354 O O . LYS A 1 412 ? 2.784 2.282 -30.578 1.00 92.19 412 LYS A O 1
ATOM 3359 N N . MET A 1 413 ? 2.765 0.856 -28.856 1.00 94.69 413 MET A N 1
ATOM 3360 C CA . MET A 1 413 ? 3.986 0.159 -29.259 1.00 94.69 413 MET A CA 1
ATOM 3361 C C . MET A 1 413 ? 3.954 -1.339 -28.950 1.00 94.69 413 MET A C 1
ATOM 3363 O O . MET A 1 413 ? 3.038 -1.865 -28.318 1.00 94.69 413 MET A O 1
ATOM 3367 N N . GLY A 1 414 ? 4.920 -2.074 -29.488 1.00 91.88 414 GLY A N 1
ATOM 3368 C CA . GLY A 1 414 ? 5.158 -3.476 -29.164 1.00 91.88 414 GLY A CA 1
ATOM 3369 C C . GLY A 1 414 ? 6.648 -3.732 -29.019 1.00 91.88 414 GLY A C 1
ATOM 3370 O O . GLY A 1 414 ? 7.416 -3.371 -29.906 1.00 91.88 414 GLY A O 1
ATOM 3371 N N . LEU A 1 415 ? 7.051 -4.359 -27.918 1.00 93.50 415 LEU A N 1
ATOM 3372 C CA . LEU A 1 415 ? 8.447 -4.673 -27.638 1.00 93.50 415 LEU A CA 1
ATOM 3373 C C . LEU A 1 415 ? 8.719 -6.157 -27.904 1.00 93.50 415 LEU A C 1
ATOM 3375 O O . LEU A 1 415 ? 8.214 -7.014 -27.192 1.00 93.50 415 LEU A O 1
ATOM 3379 N N . MET A 1 416 ? 9.513 -6.472 -28.923 1.00 95.00 416 MET A N 1
ATOM 3380 C CA . MET A 1 416 ? 9.950 -7.838 -29.216 1.00 95.00 416 MET A CA 1
ATOM 3381 C C . MET A 1 416 ? 11.329 -8.078 -28.600 1.00 95.00 416 MET A C 1
ATOM 3383 O O . MET A 1 416 ? 12.323 -7.477 -29.018 1.00 95.00 416 MET A O 1
ATOM 3387 N N . ILE A 1 417 ? 11.398 -8.982 -27.628 1.00 94.25 417 ILE A N 1
ATOM 3388 C CA . ILE A 1 417 ? 12.615 -9.251 -26.850 1.00 94.25 417 ILE A CA 1
ATOM 3389 C C . ILE A 1 417 ? 13.438 -10.409 -27.426 1.00 94.25 417 ILE A C 1
ATOM 3391 O O . ILE A 1 417 ? 14.645 -10.492 -27.197 1.00 94.25 417 ILE A O 1
ATOM 3395 N N . GLY A 1 418 ? 12.829 -11.267 -28.244 1.00 95.69 418 GLY A N 1
ATOM 3396 C CA . GLY A 1 418 ? 13.527 -12.361 -28.909 1.00 95.69 418 GLY A CA 1
ATOM 3397 C C . GLY A 1 418 ? 12.583 -13.271 -29.681 1.00 95.69 418 GLY A C 1
ATOM 3398 O O . GLY A 1 418 ? 11.511 -12.848 -30.128 1.00 95.69 418 GLY 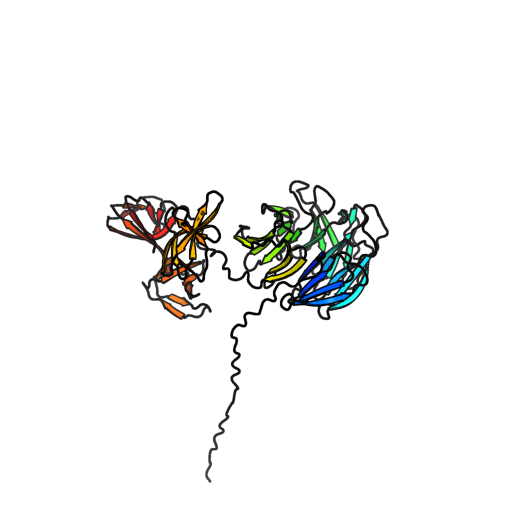A O 1
ATOM 3399 N N . ARG A 1 419 ? 13.011 -14.518 -29.876 1.00 97.38 419 ARG A N 1
ATOM 3400 C CA . ARG A 1 419 ? 12.258 -15.541 -30.604 1.00 97.38 419 ARG A CA 1
ATOM 3401 C C . ARG A 1 419 ? 12.389 -16.904 -29.936 1.00 97.38 419 ARG A C 1
ATOM 3403 O O . ARG A 1 419 ? 13.365 -17.149 -29.234 1.00 97.38 419 ARG A O 1
ATOM 3410 N N . LEU A 1 420 ? 11.434 -17.787 -30.206 1.00 97.19 420 LEU A N 1
ATOM 3411 C CA . LEU A 1 420 ? 11.514 -19.203 -29.864 1.00 97.19 420 LEU A CA 1
ATOM 3412 C C . LEU A 1 420 ? 11.976 -20.029 -31.060 1.00 97.19 420 LEU A C 1
ATOM 3414 O O . LEU A 1 420 ? 11.523 -19.826 -32.188 1.00 97.19 420 LEU A O 1
ATOM 3418 N N . VAL A 1 421 ? 12.841 -20.995 -30.774 1.00 95.12 421 VAL A N 1
ATOM 3419 C CA . VAL A 1 421 ? 13.067 -22.182 -31.593 1.00 95.12 421 VAL A CA 1
ATOM 3420 C C . VAL A 1 421 ? 12.172 -23.283 -31.051 1.00 95.12 421 VAL A C 1
ATOM 3422 O O . VAL A 1 421 ? 12.297 -23.677 -29.894 1.00 95.12 421 VAL A O 1
ATOM 3425 N N . ILE A 1 422 ? 11.291 -23.802 -31.894 1.00 97.38 422 ILE A N 1
ATOM 3426 C CA . ILE A 1 422 ? 10.446 -24.943 -31.553 1.00 97.38 422 ILE A CA 1
ATOM 3427 C C . ILE A 1 422 ? 11.234 -26.213 -31.876 1.00 97.38 422 ILE A C 1
ATOM 3429 O O . ILE A 1 422 ? 11.396 -26.568 -33.045 1.00 97.38 422 ILE A O 1
ATOM 3433 N N . ARG A 1 423 ? 11.783 -26.859 -30.842 1.00 95.38 423 ARG A N 1
ATOM 3434 C CA . ARG A 1 423 ? 12.570 -28.102 -30.945 1.00 95.38 423 ARG A CA 1
ATOM 3435 C C . ARG A 1 423 ? 11.666 -29.303 -31.203 1.00 95.38 423 ARG A C 1
ATOM 3437 O O . ARG A 1 423 ? 12.005 -30.186 -31.986 1.00 95.38 423 ARG A O 1
ATOM 3444 N N . LYS A 1 424 ? 10.500 -29.310 -30.562 1.00 97.25 424 LYS A N 1
ATOM 3445 C CA . LYS A 1 424 ? 9.441 -30.299 -30.750 1.00 97.25 424 LYS A CA 1
ATOM 3446 C C . LYS A 1 424 ? 8.104 -29.579 -30.833 1.00 97.25 424 LYS A C 1
ATOM 3448 O O . LYS A 1 424 ? 7.930 -28.545 -30.196 1.00 97.25 424 LYS A O 1
ATOM 3453 N N . GLU A 1 425 ? 7.187 -30.140 -31.614 1.00 98.06 425 GLU A N 1
ATOM 3454 C CA . GLU A 1 425 ? 5.815 -29.653 -31.718 1.00 98.06 425 GLU A CA 1
ATOM 3455 C C . GLU A 1 425 ? 5.217 -29.354 -30.331 1.00 98.06 425 GLU A C 1
ATOM 3457 O O . GLU A 1 425 ? 5.305 -30.178 -29.416 1.00 98.06 425 GLU A O 1
ATOM 3462 N N . THR A 1 426 ? 4.656 -28.154 -30.171 1.00 98.25 426 THR A N 1
ATOM 3463 C CA . THR A 1 426 ? 4.110 -27.649 -28.901 1.00 98.25 426 THR A CA 1
ATOM 3464 C C . THR A 1 426 ? 2.789 -26.914 -29.123 1.00 98.25 426 THR A C 1
ATOM 3466 O O . THR A 1 426 ? 2.376 -26.678 -30.255 1.00 98.25 426 THR A O 1
ATOM 3469 N N . THR A 1 427 ? 2.094 -26.553 -28.047 1.00 98.31 427 THR A N 1
ATOM 3470 C CA . THR A 1 427 ? 0.795 -25.873 -28.109 1.00 98.31 427 THR A CA 1
ATOM 3471 C C . THR A 1 427 ? 0.944 -24.368 -27.906 1.00 98.31 427 THR A C 1
ATOM 3473 O O . THR A 1 427 ? 1.540 -23.916 -26.927 1.00 98.31 427 THR A O 1
ATOM 3476 N N . LEU A 1 428 ? 0.338 -23.597 -28.807 1.00 98.25 428 LEU A N 1
ATOM 3477 C CA . LEU A 1 428 ? 0.022 -22.190 -28.602 1.00 98.25 428 LEU A CA 1
ATOM 3478 C C . LEU A 1 428 ? -1.310 -22.101 -27.859 1.00 98.25 428 LEU A C 1
ATOM 3480 O O . LEU A 1 428 ? -2.309 -22.648 -28.325 1.00 98.25 428 LEU A O 1
ATOM 3484 N N . TYR A 1 429 ? -1.326 -21.413 -26.726 1.00 98.12 429 TYR A N 1
ATOM 3485 C CA . TYR A 1 429 ? -2.509 -21.210 -25.898 1.00 98.12 429 TYR A CA 1
ATOM 3486 C C . TYR A 1 429 ? -3.093 -19.815 -26.132 1.00 98.12 429 TYR A C 1
ATOM 3488 O O . TYR A 1 429 ? -2.352 -18.850 -26.329 1.00 98.12 429 TYR A O 1
ATOM 3496 N N . SER A 1 430 ? -4.420 -19.712 -26.123 1.00 96.06 430 SER A N 1
ATOM 3497 C CA . SER A 1 430 ? -5.154 -18.445 -26.182 1.00 96.06 430 SER A CA 1
ATOM 3498 C C . SER A 1 430 ? -5.141 -17.710 -24.833 1.00 96.06 430 SER A C 1
ATOM 3500 O O . SER A 1 430 ? -4.796 -18.311 -23.813 1.00 96.06 430 SER A O 1
ATOM 3502 N N . PRO A 1 431 ? -5.571 -16.431 -24.784 1.00 92.69 431 PRO A N 1
ATOM 3503 C CA . PRO A 1 431 ? -5.601 -15.650 -23.541 1.00 92.69 431 PRO A CA 1
ATOM 3504 C C . PRO A 1 431 ? -6.394 -16.290 -22.391 1.00 92.69 431 PRO A C 1
ATOM 3506 O O . PRO A 1 431 ? -6.053 -16.114 -21.229 1.00 92.69 431 PRO A O 1
ATOM 3509 N N . ASN A 1 432 ? -7.423 -17.080 -22.706 1.00 90.06 432 ASN A N 1
ATOM 3510 C CA . ASN A 1 432 ? -8.224 -17.830 -21.730 1.00 90.06 432 ASN A CA 1
ATOM 3511 C C . ASN A 1 432 ? -7.620 -19.199 -21.343 1.00 90.06 432 ASN A C 1
ATOM 3513 O O . ASN A 1 432 ? -8.306 -20.024 -20.744 1.00 90.06 432 ASN A O 1
ATOM 3517 N N . GLY A 1 433 ? -6.379 -19.485 -21.744 1.00 93.25 433 GLY A N 1
ATOM 3518 C CA . GLY A 1 433 ? -5.659 -20.716 -21.411 1.00 93.25 433 GLY A CA 1
ATOM 3519 C C . GLY A 1 433 ? -6.061 -21.958 -22.211 1.00 93.25 433 GLY A C 1
ATOM 3520 O O . GLY A 1 433 ? -5.530 -23.040 -21.957 1.00 93.25 433 GLY A O 1
ATOM 3521 N N . LYS A 1 434 ? -6.970 -21.846 -23.188 1.00 96.44 434 LYS A N 1
ATOM 3522 C CA . LYS A 1 434 ? -7.339 -22.973 -24.058 1.00 96.44 434 LYS A CA 1
ATOM 3523 C C . LYS A 1 434 ? -6.265 -23.215 -25.131 1.00 96.44 434 LYS A C 1
ATOM 3525 O O . LYS A 1 434 ? -5.638 -22.263 -25.594 1.00 96.44 434 LYS A O 1
ATOM 3530 N N . PRO A 1 435 ? -6.031 -24.469 -25.559 1.00 97.88 435 PRO A N 1
ATOM 3531 C CA . PRO A 1 435 ? -5.237 -24.739 -26.754 1.00 97.88 435 PRO A CA 1
ATOM 3532 C C . PRO A 1 435 ? -5.830 -24.005 -27.964 1.00 97.88 435 PRO A C 1
ATOM 3534 O O . PRO A 1 435 ? -7.006 -24.180 -28.274 1.00 97.88 435 PRO A O 1
ATOM 3537 N N . TYR A 1 436 ? -5.026 -23.184 -28.635 1.00 97.56 436 TYR A N 1
ATOM 3538 C CA . TYR A 1 436 ? -5.423 -22.463 -29.843 1.00 97.56 436 TYR A CA 1
ATOM 3539 C C . TYR A 1 436 ? -4.996 -23.218 -31.103 1.00 97.56 436 TYR A C 1
ATOM 3541 O O . TYR A 1 436 ? -5.819 -23.490 -31.972 1.00 97.56 436 TYR A O 1
ATOM 3549 N N . ARG A 1 437 ? -3.711 -23.594 -31.192 1.00 98.25 437 ARG A N 1
ATOM 3550 C CA . ARG A 1 437 ? -3.189 -24.457 -32.263 1.00 98.25 437 ARG A CA 1
ATOM 3551 C C . ARG A 1 437 ? -1.884 -25.140 -31.876 1.00 98.25 437 ARG A C 1
ATOM 3553 O O . ARG A 1 437 ? -1.204 -24.723 -30.940 1.00 98.25 437 ARG A O 1
ATOM 3560 N N . SER A 1 438 ? -1.501 -26.125 -32.677 1.00 97.88 438 SER A N 1
ATOM 3561 C CA . SER A 1 438 ? -0.152 -26.676 -32.656 1.00 97.88 438 SER A CA 1
ATOM 3562 C C . SER A 1 438 ? 0.855 -25.753 -33.367 1.00 97.88 438 SER A C 1
ATOM 3564 O O . SER A 1 438 ? 0.528 -25.095 -34.365 1.00 97.88 438 SER A O 1
ATOM 3566 N N . VAL A 1 439 ? 2.072 -25.682 -32.832 1.00 98.06 439 VAL A N 1
ATOM 3567 C CA . VAL A 1 439 ? 3.219 -24.926 -33.347 1.00 98.06 439 VAL A CA 1
ATOM 3568 C C . VAL A 1 439 ? 4.279 -25.927 -33.780 1.00 98.06 439 VAL A C 1
ATOM 3570 O O . VAL A 1 439 ? 4.749 -26.730 -32.971 1.00 98.06 439 VAL A O 1
ATOM 3573 N N . LYS A 1 440 ? 4.645 -25.894 -35.063 1.00 98.00 440 LYS A N 1
ATOM 3574 C CA . LYS A 1 440 ? 5.485 -26.933 -35.671 1.00 98.00 440 LYS A CA 1
ATOM 3575 C C . LYS A 1 440 ? 6.959 -26.739 -35.325 1.00 98.00 440 LYS A C 1
ATOM 3577 O O . LYS A 1 440 ? 7.419 -25.620 -35.102 1.00 98.00 440 LYS A O 1
ATOM 3582 N N . THR A 1 441 ? 7.724 -27.830 -35.347 1.00 97.12 441 THR A N 1
ATOM 3583 C CA . THR A 1 441 ? 9.190 -27.773 -35.259 1.00 97.12 441 THR A CA 1
ATOM 3584 C C . THR A 1 441 ? 9.753 -26.792 -36.294 1.00 97.12 441 THR A C 1
ATOM 3586 O O . THR A 1 441 ? 9.299 -26.762 -37.437 1.00 97.12 441 THR A O 1
ATOM 3589 N N . ASN A 1 442 ? 10.746 -25.996 -35.889 1.00 90.44 442 ASN A N 1
ATOM 3590 C CA . ASN A 1 442 ? 11.372 -24.913 -36.666 1.00 90.44 442 ASN A CA 1
ATOM 3591 C C . ASN A 1 442 ? 10.486 -23.696 -36.992 1.00 90.44 442 ASN A C 1
ATOM 3593 O O . ASN A 1 442 ? 10.969 -22.761 -37.634 1.00 90.44 442 ASN A O 1
ATOM 3597 N N . GLU A 1 443 ? 9.232 -23.647 -36.538 1.00 95.75 443 GLU A N 1
ATOM 3598 C CA . GLU A 1 443 ? 8.435 -22.424 -36.627 1.00 95.75 443 GLU A CA 1
ATOM 3599 C C . GLU A 1 443 ? 9.069 -21.325 -35.754 1.00 95.75 443 GLU A C 1
ATOM 3601 O O . GLU A 1 443 ? 9.434 -21.565 -34.604 1.00 95.75 443 GLU A O 1
ATOM 3606 N N . LEU A 1 444 ? 9.243 -20.115 -36.295 1.00 92.31 444 LEU A N 1
ATOM 3607 C CA . LEU A 1 444 ? 9.837 -19.000 -35.553 1.00 92.31 444 LEU A CA 1
ATOM 3608 C C . LEU A 1 444 ? 8.744 -18.147 -34.922 1.00 92.31 444 LEU A C 1
ATOM 3610 O O . LEU A 1 444 ? 8.035 -17.417 -35.616 1.00 92.31 444 LEU A O 1
ATOM 3614 N N . ILE A 1 445 ? 8.666 -18.184 -33.596 1.00 97.50 445 ILE A N 1
ATOM 3615 C CA . ILE A 1 445 ? 7.675 -17.423 -32.836 1.00 97.50 445 ILE A CA 1
ATOM 3616 C C . ILE A 1 445 ? 8.342 -16.222 -32.176 1.00 97.50 445 ILE A C 1
ATOM 3618 O O . ILE A 1 445 ? 9.393 -16.356 -31.553 1.00 97.50 445 ILE A O 1
ATOM 3622 N N . ARG A 1 446 ? 7.753 -15.033 -32.328 1.00 96.62 446 ARG A N 1
ATOM 3623 C CA . ARG A 1 446 ? 8.214 -13.816 -31.643 1.00 96.62 446 ARG A CA 1
ATOM 3624 C C . ARG A 1 446 ? 7.835 -13.880 -30.170 1.00 96.62 446 ARG A C 1
ATOM 3626 O O . ARG A 1 446 ? 6.754 -14.353 -29.843 1.00 96.62 446 ARG A O 1
ATOM 3633 N N . VAL A 1 447 ? 8.704 -13.358 -29.313 1.00 95.44 447 VAL A N 1
ATOM 3634 C CA . VAL A 1 447 ? 8.465 -13.269 -27.870 1.00 95.44 447 VAL A CA 1
ATOM 3635 C C . VAL A 1 447 ? 8.477 -11.808 -27.451 1.00 95.44 447 VAL A C 1
ATOM 3637 O O . VAL A 1 447 ? 9.390 -11.063 -27.827 1.00 95.44 447 VAL A O 1
ATOM 3640 N N . TYR A 1 448 ? 7.466 -11.416 -26.681 1.00 91.00 448 TYR A N 1
ATOM 3641 C CA . TYR A 1 448 ? 7.272 -10.053 -26.180 1.00 91.00 448 TYR A CA 1
ATOM 3642 C C . TYR A 1 448 ? 7.591 -9.939 -24.683 1.00 91.00 448 TYR A C 1
ATOM 3644 O O . TYR A 1 448 ? 8.117 -8.920 -24.244 1.00 91.00 448 TYR A O 1
ATOM 3652 N N . SER A 1 449 ? 7.359 -11.005 -23.917 1.00 88.00 449 SER A N 1
ATOM 3653 C CA . SER A 1 449 ? 7.793 -11.177 -22.526 1.00 88.00 449 SER A CA 1
ATOM 3654 C C . SER A 1 449 ? 7.844 -12.671 -22.182 1.00 88.00 449 SER A C 1
ATOM 3656 O O . SER A 1 449 ? 7.388 -13.506 -22.967 1.00 88.00 449 SER A O 1
ATOM 3658 N N . TYR A 1 450 ? 8.428 -13.037 -21.043 1.00 90.12 450 TYR A N 1
ATOM 3659 C CA . TYR A 1 450 ? 8.371 -14.405 -20.528 1.00 90.12 450 TYR A CA 1
ATOM 3660 C C . TYR A 1 450 ? 8.562 -14.440 -19.014 1.00 90.12 450 TYR A C 1
ATOM 3662 O O . TYR A 1 450 ? 9.116 -13.507 -18.433 1.00 90.12 450 TYR A O 1
ATOM 3670 N N . ASP A 1 451 ? 8.110 -15.535 -18.416 1.00 85.69 451 ASP A N 1
ATOM 3671 C CA . ASP A 1 451 ? 8.335 -15.906 -17.023 1.00 85.69 451 ASP A CA 1
ATOM 3672 C C . ASP A 1 451 ? 8.856 -17.360 -16.953 1.00 85.69 451 ASP A C 1
ATOM 3674 O O . ASP A 1 451 ? 9.205 -17.982 -17.968 1.00 85.69 451 ASP A O 1
ATOM 3678 N N . LYS A 1 452 ? 8.928 -17.928 -15.745 1.00 85.69 452 LYS A N 1
ATOM 3679 C CA . LYS A 1 452 ? 9.398 -19.310 -15.535 1.00 85.69 452 LYS A CA 1
ATOM 3680 C C . LYS A 1 452 ? 8.512 -20.375 -16.197 1.00 85.69 452 LYS A C 1
ATOM 3682 O O . LYS A 1 452 ? 8.985 -21.475 -16.453 1.00 85.69 452 LYS A O 1
ATOM 3687 N N . ASN A 1 453 ? 7.252 -20.060 -16.480 1.00 92.25 453 ASN A N 1
ATOM 3688 C CA . ASN A 1 453 ? 6.221 -21.000 -16.910 1.00 92.25 453 ASN A CA 1
ATOM 3689 C C . ASN A 1 453 ? 5.787 -20.808 -18.370 1.00 92.25 453 ASN A C 1
ATOM 3691 O O . ASN A 1 453 ? 5.281 -21.755 -18.980 1.00 92.25 453 ASN A O 1
ATOM 3695 N N . LYS A 1 454 ? 5.931 -19.608 -18.946 1.00 95.25 454 LYS A N 1
ATOM 3696 C CA . LYS A 1 454 ? 5.439 -19.295 -20.298 1.00 95.25 454 LYS A CA 1
ATOM 3697 C C . LYS A 1 454 ? 6.194 -18.162 -20.998 1.00 95.25 454 LYS A C 1
ATOM 3699 O O . LYS A 1 454 ? 6.775 -17.281 -20.375 1.00 95.25 454 LYS A O 1
ATOM 3704 N N . PHE A 1 455 ? 6.092 -18.168 -22.323 1.00 95.69 455 PHE A N 1
ATOM 3705 C CA . PHE A 1 455 ? 6.503 -17.111 -23.242 1.00 95.69 455 PHE A CA 1
ATOM 3706 C C . PHE A 1 455 ? 5.262 -16.414 -23.811 1.00 95.69 455 PHE A C 1
ATOM 3708 O O . PHE A 1 455 ? 4.433 -17.077 -24.437 1.00 95.69 455 PHE A O 1
ATOM 3715 N N . ASP A 1 456 ? 5.139 -15.098 -23.631 1.00 94.19 456 ASP A N 1
ATOM 3716 C CA . ASP A 1 456 ? 4.117 -14.269 -24.284 1.00 94.19 456 ASP A CA 1
ATOM 3717 C C . ASP A 1 456 ? 4.520 -14.032 -25.742 1.00 94.19 456 ASP A C 1
ATOM 3719 O O . ASP A 1 456 ? 5.603 -13.507 -26.038 1.00 94.19 456 ASP A O 1
ATOM 3723 N N . VAL A 1 457 ? 3.636 -14.422 -26.657 1.00 96.06 457 VAL A N 1
ATOM 3724 C CA . VAL A 1 457 ? 3.868 -14.349 -28.105 1.00 96.06 457 VAL A CA 1
ATOM 3725 C C . VAL A 1 457 ? 2.963 -13.325 -28.799 1.00 96.06 457 VAL A C 1
ATOM 3727 O O . VAL A 1 457 ? 2.891 -13.279 -30.028 1.00 96.06 457 VAL A O 1
ATOM 3730 N N . GLY A 1 458 ? 2.329 -12.452 -28.014 1.00 90.56 458 GLY A N 1
ATOM 3731 C CA . GLY A 1 458 ? 1.519 -11.324 -28.455 1.00 90.56 458 GLY A CA 1
ATOM 3732 C C . GLY A 1 458 ? 0.017 -11.596 -28.389 1.00 90.56 458 GLY A C 1
ATOM 3733 O O . GLY A 1 458 ? -0.446 -12.728 -28.501 1.00 90.56 458 GLY A O 1
ATOM 3734 N N . GLY A 1 459 ? -0.774 -10.533 -28.206 1.00 86.56 459 GLY A N 1
ATOM 3735 C CA . GLY A 1 459 ? -2.242 -10.618 -28.182 1.00 86.56 459 GLY A CA 1
ATOM 3736 C C . GLY A 1 459 ? -2.811 -11.452 -27.027 1.00 86.56 459 GLY A C 1
ATOM 3737 O O . GLY A 1 459 ? -3.928 -11.945 -27.141 1.00 86.56 459 GLY A O 1
ATOM 3738 N N . GLY A 1 460 ? -2.033 -11.651 -25.956 1.00 87.75 460 GLY A N 1
ATOM 3739 C CA . GLY A 1 460 ? -2.370 -12.514 -24.820 1.00 87.75 460 GLY A CA 1
ATOM 3740 C C . GLY A 1 460 ? -2.177 -14.013 -25.083 1.00 87.75 460 GLY A C 1
ATOM 3741 O O . GLY A 1 460 ? -2.449 -14.821 -24.199 1.00 87.75 460 GLY A O 1
ATOM 3742 N N . TYR A 1 461 ? -1.708 -14.401 -26.272 1.00 96.25 461 TYR A N 1
ATOM 3743 C CA . TYR A 1 461 ? -1.351 -15.784 -26.561 1.00 96.25 461 TYR A CA 1
ATOM 3744 C C . TYR A 1 461 ? 0.001 -16.129 -25.940 1.00 96.25 461 TYR A C 1
ATOM 3746 O O . TYR A 1 461 ? 0.892 -15.281 -25.842 1.00 96.25 461 TYR A O 1
ATOM 3754 N N . TYR A 1 462 ? 0.181 -17.393 -25.567 1.00 97.81 462 TYR A N 1
ATOM 3755 C CA . TYR A 1 462 ? 1.431 -17.843 -24.964 1.00 97.81 462 TYR A CA 1
ATOM 3756 C C . TYR A 1 462 ? 1.796 -19.282 -25.331 1.00 97.81 462 TYR A C 1
ATOM 3758 O O . TYR A 1 462 ? 0.944 -20.101 -25.674 1.00 97.81 462 TYR A O 1
ATOM 3766 N N . ILE A 1 463 ? 3.084 -19.598 -25.223 1.00 98.19 463 ILE A N 1
ATOM 3767 C CA . ILE A 1 463 ? 3.620 -20.963 -25.309 1.00 98.19 463 ILE A CA 1
ATOM 3768 C C . ILE A 1 463 ? 4.235 -21.301 -23.953 1.00 98.19 463 ILE A C 1
ATOM 3770 O O . ILE A 1 463 ? 4.873 -20.450 -23.340 1.00 98.19 463 ILE A O 1
ATOM 3774 N N . LYS A 1 464 ? 4.034 -22.522 -23.452 1.00 97.38 464 LYS A N 1
AT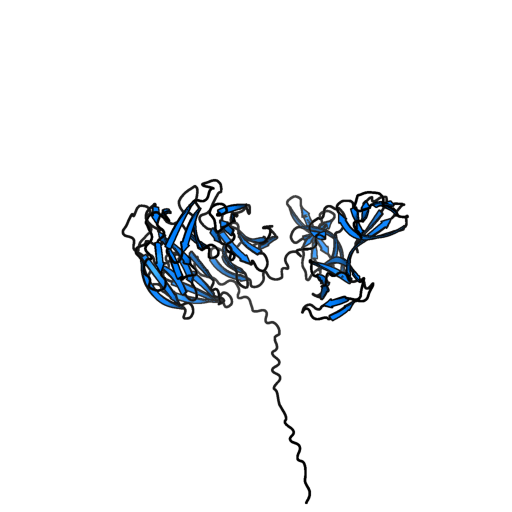OM 3775 C CA . LYS A 1 464 ? 4.641 -22.948 -22.181 1.00 97.38 464 LYS A CA 1
ATOM 3776 C C . LYS A 1 464 ? 6.168 -22.953 -22.282 1.00 97.38 464 LYS A C 1
ATOM 3778 O O . LYS A 1 464 ? 6.726 -23.329 -23.311 1.00 97.38 464 LYS A O 1
ATOM 3783 N N . ASN A 1 465 ? 6.830 -22.538 -21.208 1.00 95.81 465 ASN A N 1
ATOM 3784 C CA . ASN A 1 465 ? 8.276 -22.603 -21.080 1.00 95.81 465 ASN A CA 1
ATOM 3785 C C . ASN A 1 465 ? 8.667 -24.018 -20.646 1.00 95.81 465 ASN A C 1
ATOM 3787 O O . ASN A 1 465 ? 8.680 -24.346 -19.463 1.00 95.81 465 ASN A O 1
ATOM 3791 N N . ASP A 1 466 ? 8.889 -24.887 -21.628 1.00 96.25 466 ASP A N 1
ATOM 3792 C CA . ASP A 1 466 ? 9.274 -26.277 -21.419 1.00 96.25 466 ASP A CA 1
ATOM 3793 C C . ASP A 1 466 ? 10.413 -26.688 -22.366 1.00 96.25 466 ASP A C 1
ATOM 3795 O O . ASP A 1 466 ? 10.870 -25.924 -23.217 1.00 96.25 466 ASP A O 1
ATOM 3799 N N . ARG A 1 467 ? 10.878 -27.934 -22.239 1.00 96.25 467 ARG A N 1
ATOM 3800 C CA . ARG A 1 467 ? 11.995 -28.479 -23.033 1.00 96.25 467 ARG A CA 1
ATOM 3801 C C . ARG A 1 467 ? 11.763 -28.522 -24.552 1.00 96.25 467 ARG A C 1
ATOM 3803 O O . ARG A 1 467 ? 12.705 -28.810 -25.292 1.00 96.25 467 ARG A O 1
ATOM 3810 N N . ASN A 1 468 ? 10.531 -28.320 -25.022 1.00 97.31 468 ASN A N 1
ATOM 3811 C CA . ASN A 1 468 ? 10.189 -28.361 -26.444 1.00 97.31 468 ASN A CA 1
ATOM 3812 C C . ASN A 1 468 ? 10.511 -27.043 -27.151 1.00 97.31 468 ASN A C 1
ATOM 3814 O O . ASN A 1 468 ? 10.507 -27.004 -28.383 1.00 97.31 468 ASN A O 1
ATOM 3818 N N . VAL A 1 469 ? 10.801 -25.980 -26.403 1.00 96.94 469 VAL A N 1
ATOM 3819 C CA . VAL A 1 469 ? 11.098 -24.658 -26.947 1.00 96.94 469 VAL A CA 1
ATOM 3820 C C . VAL A 1 469 ? 12.403 -24.113 -26.390 1.00 96.94 469 VAL A C 1
ATOM 3822 O O . VAL A 1 469 ? 12.879 -24.525 -25.337 1.00 96.94 469 VAL A O 1
ATOM 3825 N N . GLU A 1 470 ? 13.013 -23.189 -27.122 1.00 95.19 470 GLU A N 1
ATOM 3826 C CA . GLU A 1 470 ? 14.229 -22.519 -26.679 1.00 95.19 470 GLU A CA 1
ATOM 3827 C C . GLU A 1 470 ? 14.221 -21.051 -27.103 1.00 95.19 470 GLU A C 1
ATOM 3829 O O . GLU A 1 470 ? 14.043 -20.737 -28.281 1.00 95.19 470 GLU A O 1
ATOM 3834 N N . PHE A 1 471 ? 14.413 -20.147 -26.147 1.00 95.44 471 PHE A N 1
ATOM 3835 C CA . PHE A 1 471 ? 14.412 -18.706 -26.382 1.00 95.44 471 PHE A CA 1
ATOM 3836 C C . PHE A 1 471 ? 15.790 -18.193 -26.778 1.00 95.44 471 PHE A C 1
ATOM 3838 O O . PHE A 1 471 ? 16.769 -18.510 -26.121 1.00 95.44 471 PHE A O 1
ATOM 3845 N N . TYR A 1 472 ? 15.868 -17.348 -27.802 1.00 95.62 472 TYR A N 1
ATOM 3846 C CA . TYR A 1 472 ? 17.114 -16.700 -28.197 1.00 95.62 472 TYR A CA 1
ATOM 3847 C C . TYR A 1 472 ? 16.898 -15.234 -28.586 1.00 95.62 472 TYR A C 1
ATOM 3849 O O . TYR A 1 472 ? 15.844 -14.820 -29.088 1.00 95.62 472 TYR A O 1
ATOM 3857 N N . VAL A 1 473 ? 17.927 -14.424 -28.355 1.00 94.94 473 VAL A N 1
ATOM 3858 C CA . VAL A 1 473 ? 17.859 -12.961 -28.404 1.00 94.94 473 VAL A CA 1
ATOM 3859 C C . VAL A 1 473 ? 18.367 -12.386 -29.722 1.00 94.94 473 VAL A C 1
ATOM 3861 O O . VAL A 1 473 ? 17.909 -11.315 -30.124 1.00 94.94 473 VAL A O 1
ATOM 3864 N N . GLY A 1 474 ? 19.240 -13.100 -30.431 1.00 96.06 474 GLY A N 1
ATOM 3865 C CA . GLY A 1 474 ? 19.783 -12.670 -31.717 1.00 96.06 474 GLY A CA 1
ATOM 3866 C C . GLY A 1 474 ? 20.749 -13.683 -32.317 1.00 96.06 474 GLY A C 1
ATOM 3867 O O . GLY A 1 474 ? 20.746 -14.857 -31.946 1.00 96.06 474 GLY A O 1
ATOM 3868 N N . PHE A 1 475 ? 21.586 -13.209 -33.232 1.00 97.62 475 PHE A N 1
ATOM 3869 C CA . PHE A 1 475 ? 22.646 -13.984 -33.865 1.00 97.62 475 PHE A CA 1
ATOM 3870 C C . PHE A 1 475 ? 23.978 -13.254 -33.763 1.00 97.62 475 PHE A C 1
ATOM 3872 O O . PHE A 1 475 ? 24.020 -12.025 -33.804 1.00 97.62 475 PHE A O 1
ATOM 3879 N N . VAL A 1 476 ? 25.061 -14.015 -33.673 1.00 98.00 476 VAL A N 1
ATOM 3880 C CA . VAL A 1 476 ? 26.426 -13.509 -33.781 1.00 98.00 476 VAL A CA 1
ATOM 3881 C C . VAL A 1 476 ? 27.105 -14.177 -34.973 1.00 98.00 476 VAL A C 1
ATOM 3883 O O . VAL A 1 476 ? 27.092 -15.400 -35.085 1.00 98.00 476 VAL A O 1
ATOM 3886 N N . THR A 1 477 ? 27.669 -13.374 -35.872 1.00 98.19 477 THR A N 1
ATOM 3887 C CA . THR A 1 477 ? 28.345 -13.826 -37.097 1.00 98.19 477 THR A CA 1
ATOM 3888 C C . THR A 1 477 ? 29.827 -13.491 -37.033 1.00 98.19 477 THR A C 1
ATOM 3890 O O . THR A 1 477 ? 30.194 -12.372 -36.675 1.00 98.19 477 THR A O 1
ATOM 3893 N N . MET A 1 478 ? 30.684 -14.449 -37.379 1.00 98.38 478 MET A N 1
ATOM 3894 C CA . MET A 1 478 ? 32.136 -14.297 -37.309 1.00 98.38 478 MET A CA 1
ATOM 3895 C C . MET A 1 478 ? 32.654 -13.504 -38.521 1.00 98.38 478 MET A C 1
ATOM 3897 O O . MET A 1 478 ? 32.475 -13.914 -39.667 1.00 98.38 478 MET A O 1
ATOM 3901 N N . LEU A 1 479 ? 33.318 -12.374 -38.286 1.00 97.75 479 LEU A N 1
ATOM 3902 C CA . LEU A 1 479 ? 33.993 -11.552 -39.302 1.00 97.75 479 LEU A CA 1
ATOM 3903 C C . LEU A 1 479 ? 35.398 -12.079 -39.639 1.00 97.75 479 LEU A C 1
ATOM 3905 O O . LEU A 1 479 ? 35.903 -11.841 -40.739 1.00 97.75 479 LEU A O 1
ATOM 3909 N N . GLN A 1 480 ? 35.994 -12.838 -38.718 1.00 97.94 480 GLN A N 1
ATOM 3910 C CA . GLN A 1 480 ? 37.245 -13.579 -38.883 1.00 97.94 480 GLN A CA 1
ATOM 3911 C C . GLN A 1 480 ? 37.206 -14.874 -38.059 1.00 97.94 480 GLN A C 1
ATOM 3913 O O . GLN A 1 480 ? 36.270 -15.091 -37.288 1.00 97.94 480 GLN A O 1
ATOM 3918 N N . ASP A 1 481 ? 38.233 -15.713 -38.178 1.00 98.31 481 ASP A N 1
ATOM 3919 C CA . ASP A 1 481 ? 38.380 -16.884 -37.313 1.00 98.31 481 ASP A CA 1
ATOM 3920 C C . ASP A 1 481 ? 38.396 -16.463 -35.827 1.00 98.31 481 ASP A C 1
ATOM 3922 O O . ASP A 1 481 ? 39.194 -15.619 -35.410 1.00 98.31 481 ASP A O 1
ATOM 3926 N N . THR A 1 482 ? 37.476 -17.021 -35.036 1.00 98.25 482 THR A N 1
ATOM 3927 C CA . THR A 1 482 ? 37.147 -16.550 -33.678 1.00 98.25 482 THR A CA 1
ATOM 3928 C C . THR A 1 482 ? 37.083 -17.720 -32.702 1.00 98.25 482 THR A C 1
ATOM 3930 O O . THR A 1 482 ? 36.607 -18.797 -33.041 1.00 98.25 482 THR A O 1
ATOM 3933 N N . LYS A 1 483 ? 37.554 -17.538 -31.468 1.00 98.44 483 LYS A N 1
ATOM 3934 C CA . LYS A 1 483 ? 37.551 -18.598 -30.447 1.00 98.44 483 LYS A CA 1
ATOM 3935 C C . LYS A 1 483 ? 36.153 -18.771 -29.837 1.00 98.44 483 LYS A C 1
ATOM 3937 O O . LYS A 1 483 ? 35.533 -17.795 -29.420 1.00 98.44 483 LYS A O 1
ATOM 3942 N N . LEU A 1 484 ? 35.690 -20.016 -29.749 1.00 98.38 484 LEU A N 1
ATOM 3943 C CA . LEU A 1 484 ? 34.562 -20.429 -28.915 1.00 98.38 484 LEU A CA 1
ATOM 3944 C C . LEU A 1 484 ? 35.105 -20.909 -27.571 1.00 98.38 484 LEU A C 1
ATOM 3946 O O . LEU A 1 484 ? 35.964 -21.793 -27.537 1.00 98.38 484 LEU A O 1
ATOM 3950 N N . TYR A 1 485 ? 34.582 -20.359 -26.483 1.00 98.44 485 TYR A N 1
ATOM 3951 C CA . TYR A 1 485 ? 35.001 -20.690 -25.128 1.00 98.44 485 TYR A CA 1
ATOM 3952 C C . TYR A 1 485 ? 33.993 -21.622 -24.452 1.00 98.44 485 TYR A C 1
ATOM 3954 O O . TYR A 1 485 ? 32.781 -21.481 -24.644 1.00 98.44 485 TYR A O 1
ATOM 3962 N N . SER A 1 486 ? 34.496 -22.585 -23.682 1.00 97.75 486 SER A N 1
ATOM 3963 C CA . SER A 1 486 ? 33.712 -23.481 -22.827 1.00 97.75 486 SER A CA 1
ATOM 3964 C C . SER A 1 486 ? 33.152 -22.740 -21.600 1.00 97.75 486 SER A C 1
ATOM 3966 O O . SER A 1 486 ? 33.579 -21.619 -21.306 1.00 97.75 486 SER A O 1
ATOM 3968 N N . PRO A 1 487 ? 32.245 -23.362 -20.821 1.00 96.25 487 PRO A N 1
ATOM 3969 C CA . PRO A 1 487 ? 31.801 -22.800 -19.544 1.00 96.25 487 PRO A CA 1
ATOM 3970 C C . PRO A 1 487 ? 32.944 -22.535 -18.547 1.00 96.25 487 PRO A C 1
ATOM 3972 O O . PRO A 1 487 ? 32.843 -21.601 -17.757 1.00 96.25 487 PRO A O 1
ATOM 3975 N N . SER A 1 488 ? 34.035 -23.314 -18.602 1.00 95.56 488 SER A N 1
ATOM 3976 C CA . SER A 1 488 ? 35.236 -23.121 -17.771 1.00 95.56 488 SER A CA 1
ATOM 3977 C C . SER A 1 488 ? 36.126 -21.958 -18.228 1.00 95.56 488 SER A C 1
ATOM 3979 O O . SER A 1 488 ? 37.068 -21.601 -17.528 1.00 95.56 488 SER A O 1
ATOM 3981 N N . GLY A 1 489 ? 35.841 -21.353 -19.386 1.00 96.75 489 GLY A N 1
ATOM 3982 C CA . GLY A 1 489 ? 36.639 -20.271 -19.967 1.00 96.75 489 GLY A CA 1
ATOM 3983 C C . GLY A 1 489 ? 37.814 -20.739 -20.830 1.00 96.75 489 GLY A C 1
ATOM 3984 O O . GLY A 1 489 ? 38.585 -19.911 -21.314 1.00 96.75 489 GLY A O 1
ATOM 3985 N N . GLU A 1 490 ? 37.944 -22.042 -21.072 1.00 97.69 490 GLU A N 1
ATOM 3986 C CA . GLU A 1 490 ? 38.954 -22.608 -21.969 1.00 97.69 490 GLU A CA 1
ATOM 3987 C C . GLU A 1 490 ? 38.518 -22.508 -23.434 1.00 97.69 490 GLU A C 1
ATOM 3989 O O . GLU A 1 490 ? 37.330 -22.456 -23.754 1.00 97.69 490 GLU A O 1
ATOM 3994 N N . ILE A 1 491 ? 39.480 -22.504 -24.359 1.00 98.06 491 ILE A N 1
ATOM 3995 C CA . ILE A 1 491 ? 39.175 -22.527 -25.794 1.00 98.06 491 ILE A CA 1
ATOM 3996 C C . ILE A 1 491 ? 38.655 -23.921 -26.150 1.00 98.06 491 ILE A C 1
ATOM 3998 O O . ILE A 1 491 ? 39.397 -24.895 -26.098 1.00 98.06 491 ILE A O 1
ATOM 4002 N N . HIS A 1 492 ? 37.395 -24.007 -26.568 1.00 97.88 492 HIS A N 1
ATOM 4003 C CA . HIS A 1 492 ? 36.798 -25.255 -27.033 1.00 97.88 492 HIS A CA 1
ATOM 4004 C C . HIS A 1 492 ? 37.133 -25.539 -28.503 1.00 97.88 492 HIS A C 1
ATOM 4006 O O . HIS A 1 492 ? 37.513 -26.655 -28.846 1.00 97.88 492 HIS A O 1
ATOM 4012 N N . LYS A 1 493 ? 36.982 -24.533 -29.380 1.00 98.19 493 LYS A N 1
ATOM 4013 C CA . LYS A 1 493 ? 37.358 -24.609 -30.803 1.00 98.19 493 LYS A CA 1
ATOM 4014 C C . LYS A 1 493 ? 37.483 -23.226 -31.444 1.00 98.19 493 LYS A C 1
ATOM 4016 O O . LYS A 1 493 ? 37.029 -22.231 -30.883 1.00 98.19 493 LYS A O 1
ATOM 4021 N N . THR A 1 494 ? 38.037 -23.178 -32.653 1.00 98.31 494 THR A N 1
ATOM 4022 C CA . THR A 1 494 ? 38.033 -21.980 -33.507 1.00 98.31 494 THR A CA 1
ATOM 4023 C C . THR A 1 494 ? 36.875 -22.053 -34.497 1.00 98.31 494 THR A C 1
ATOM 4025 O O . THR A 1 494 ? 36.798 -22.983 -35.298 1.00 98.31 494 THR A O 1
ATOM 4028 N N . LEU A 1 495 ? 35.989 -21.065 -34.434 1.00 98.19 495 LEU A N 1
ATOM 4029 C CA . LEU A 1 495 ? 34.909 -20.806 -35.380 1.00 98.19 495 LEU A CA 1
ATOM 4030 C C . LEU A 1 495 ? 35.468 -20.113 -36.618 1.00 98.19 495 LEU A C 1
ATOM 4032 O O . LEU A 1 495 ? 36.346 -19.257 -36.498 1.00 98.19 495 LEU A O 1
ATOM 4036 N N . LYS A 1 496 ? 34.970 -20.474 -37.796 1.00 98.38 496 LYS A N 1
ATOM 4037 C CA . LYS A 1 496 ? 35.435 -19.927 -39.072 1.00 98.38 496 LYS A CA 1
ATOM 4038 C C . LYS A 1 496 ? 34.719 -18.635 -39.430 1.00 98.38 496 LYS A C 1
ATOM 4040 O O . LYS A 1 496 ? 33.541 -18.445 -39.122 1.00 98.38 496 LYS A O 1
ATOM 4045 N N . LYS A 1 497 ? 35.431 -17.748 -40.132 1.00 98.25 497 LYS A N 1
ATOM 4046 C CA . LYS A 1 497 ? 34.828 -16.564 -40.759 1.00 98.25 497 LYS A CA 1
ATOM 4047 C C . LYS A 1 497 ? 33.563 -16.948 -41.541 1.00 98.25 497 LYS A C 1
ATOM 4049 O O . LYS A 1 497 ? 33.588 -17.865 -42.356 1.00 98.25 497 LYS A O 1
ATOM 4054 N N . GLY A 1 498 ? 32.482 -16.205 -41.324 1.00 97.56 498 GLY A N 1
ATOM 4055 C CA . GLY A 1 498 ? 31.182 -16.416 -41.962 1.00 97.56 498 GLY A CA 1
ATOM 4056 C C . GLY A 1 498 ? 30.231 -17.331 -41.188 1.00 97.56 498 GLY A C 1
ATOM 4057 O O . GLY A 1 498 ? 29.029 -17.275 -41.442 1.00 97.56 498 GLY A O 1
ATOM 4058 N N . GLU A 1 499 ? 30.711 -18.117 -40.217 1.00 98.25 499 GLU A N 1
ATOM 4059 C CA . GLU A 1 499 ? 29.822 -18.900 -39.353 1.00 98.25 499 GLU A CA 1
ATOM 4060 C C . GLU A 1 499 ? 28.934 -17.985 -38.498 1.00 98.25 499 GLU A C 1
ATOM 4062 O O . GLU A 1 499 ? 29.340 -16.892 -38.090 1.00 98.25 499 GLU A O 1
ATOM 4067 N N . SER A 1 500 ? 27.711 -18.441 -38.212 1.00 97.75 500 SER A N 1
ATOM 4068 C CA . SER A 1 500 ? 26.732 -17.702 -37.415 1.00 97.75 500 SER A CA 1
ATOM 4069 C C . SER A 1 500 ? 26.089 -18.597 -36.362 1.00 97.75 500 SER A C 1
ATOM 4071 O O . SER A 1 500 ? 25.745 -19.747 -36.635 1.00 97.75 500 SER A O 1
ATOM 4073 N N . PHE A 1 501 ? 25.908 -18.056 -35.160 1.00 98.00 501 PHE A N 1
ATOM 4074 C CA . PHE A 1 501 ? 25.369 -18.773 -34.007 1.00 98.00 501 PHE A CA 1
ATOM 4075 C C . PHE A 1 501 ? 24.227 -17.992 -33.367 1.00 98.00 501 PHE A C 1
ATOM 4077 O O . PHE A 1 501 ? 24.244 -16.760 -33.328 1.00 98.00 501 PHE A O 1
ATOM 4084 N N . ARG A 1 502 ? 23.234 -18.712 -32.835 1.00 96.75 502 ARG A N 1
ATOM 4085 C CA . ARG A 1 502 ? 22.194 -18.104 -31.998 1.00 96.75 502 ARG A CA 1
ATOM 4086 C C . ARG A 1 502 ? 22.813 -17.630 -30.691 1.00 96.75 502 ARG A C 1
ATOM 4088 O O . ARG A 1 502 ? 23.611 -18.336 -30.085 1.00 96.75 502 ARG A O 1
ATOM 4095 N N . VAL A 1 503 ? 22.401 -16.448 -30.260 1.00 96.50 503 VAL A N 1
ATOM 4096 C CA . VAL A 1 503 ? 22.752 -15.881 -28.961 1.00 96.50 503 VAL A CA 1
ATOM 4097 C C . VAL A 1 503 ? 21.543 -16.034 -28.055 1.00 96.50 503 VAL A C 1
ATOM 4099 O O . VAL A 1 503 ? 20.472 -15.520 -28.375 1.00 96.50 503 VAL A O 1
ATOM 4102 N N . TYR A 1 504 ? 21.709 -16.753 -26.952 1.00 93.44 504 TYR A N 1
ATOM 4103 C CA . TYR A 1 504 ? 20.656 -17.060 -25.980 1.00 93.44 504 TYR A CA 1
ATOM 4104 C C . TYR A 1 504 ? 20.561 -15.989 -24.895 1.00 93.44 504 TYR A C 1
ATOM 4106 O O . TYR A 1 504 ? 19.470 -15.586 -24.505 1.00 93.44 504 TYR A O 1
ATOM 4114 N N . SER A 1 505 ? 21.710 -15.459 -24.488 1.00 92.06 505 SER A N 1
ATOM 4115 C CA . SER A 1 505 ? 21.833 -14.308 -23.601 1.00 92.06 505 SER A CA 1
ATOM 4116 C C . SER A 1 505 ? 23.153 -13.586 -23.866 1.00 92.06 505 SER A C 1
ATOM 4118 O O . SER A 1 505 ? 24.036 -14.091 -24.569 1.00 92.06 505 SER A O 1
ATOM 4120 N N . ILE A 1 506 ? 23.263 -12.370 -23.345 1.00 92.19 506 ILE A N 1
ATOM 4121 C CA . ILE A 1 506 ? 24.467 -11.551 -23.424 1.00 92.19 506 ILE A CA 1
ATOM 4122 C C . ILE A 1 506 ? 24.814 -11.176 -21.993 1.00 92.19 506 ILE A C 1
ATOM 4124 O O . ILE A 1 506 ? 23.937 -10.750 -21.250 1.00 92.19 506 ILE A O 1
ATOM 4128 N N . ASP A 1 507 ? 26.071 -11.367 -21.633 1.00 90.25 507 ASP A N 1
ATOM 4129 C CA . ASP A 1 507 ? 26.590 -11.131 -20.293 1.00 90.25 507 ASP A CA 1
ATOM 4130 C C . ASP A 1 507 ? 27.933 -10.419 -20.444 1.00 90.25 507 ASP A C 1
ATOM 4132 O O . ASP A 1 507 ? 28.896 -10.997 -20.950 1.00 90.25 507 ASP A O 1
ATOM 4136 N N . GLU A 1 508 ? 27.957 -9.131 -20.122 1.00 91.50 508 GLU A N 1
ATOM 4137 C CA . GLU A 1 508 ? 29.069 -8.212 -20.351 1.00 91.50 508 GLU A CA 1
ATOM 4138 C C . GLU A 1 508 ? 29.527 -8.212 -21.818 1.00 91.50 508 GLU A C 1
ATOM 4140 O O . GLU A 1 508 ? 28.836 -7.727 -22.719 1.00 91.50 508 GLU A O 1
ATOM 4145 N N . ASN A 1 509 ? 30.708 -8.780 -22.061 1.00 94.81 509 ASN A N 1
ATOM 4146 C CA . ASN A 1 509 ? 31.337 -8.960 -23.356 1.00 94.81 509 ASN A CA 1
ATOM 4147 C C . ASN A 1 509 ? 31.247 -10.418 -23.841 1.00 94.81 509 ASN A C 1
ATOM 4149 O O . ASN A 1 509 ? 32.108 -10.856 -24.600 1.00 94.81 509 ASN A O 1
ATOM 4153 N N . LYS A 1 510 ? 30.257 -11.200 -23.398 1.00 96.25 510 LYS A N 1
ATOM 4154 C CA . LYS A 1 510 ? 30.095 -12.615 -23.765 1.00 96.25 510 LYS A CA 1
ATOM 4155 C C . LYS A 1 510 ? 28.736 -12.851 -24.415 1.00 96.25 510 LYS A C 1
ATOM 4157 O O . LYS A 1 510 ? 27.690 -12.699 -23.789 1.00 96.25 510 LYS A O 1
ATOM 4162 N N . PHE A 1 511 ? 28.750 -13.318 -25.658 1.00 97.12 511 PHE A N 1
ATOM 4163 C CA . PHE A 1 511 ? 27.581 -13.877 -26.329 1.00 97.12 511 PHE A CA 1
ATOM 4164 C C . PHE A 1 511 ? 27.433 -15.348 -25.940 1.00 97.12 511 PHE A C 1
ATOM 4166 O O . PHE A 1 511 ? 28.242 -16.174 -26.363 1.00 97.12 511 PHE A O 1
ATOM 4173 N N . LYS A 1 512 ? 26.418 -15.694 -25.141 1.00 96.50 512 LYS A N 1
ATOM 4174 C CA . LYS A 1 512 ? 26.150 -17.089 -24.759 1.00 96.50 512 LYS A CA 1
ATOM 4175 C C . LYS A 1 512 ? 25.474 -17.810 -25.924 1.00 96.50 512 LYS A C 1
ATOM 4177 O O . LYS A 1 512 ? 24.395 -17.405 -26.358 1.00 96.50 512 LYS A O 1
ATOM 4182 N N . VAL A 1 513 ? 26.088 -18.883 -26.416 1.00 97.00 513 VAL A N 1
ATOM 4183 C CA . VAL A 1 513 ? 25.654 -19.602 -27.634 1.00 97.00 513 VAL A CA 1
ATOM 4184 C C . VAL A 1 513 ? 25.112 -21.012 -27.359 1.00 97.00 513 VAL A C 1
ATOM 4186 O O . VAL A 1 513 ? 24.982 -21.818 -28.276 1.00 97.00 513 VAL A O 1
ATOM 4189 N N . GLY A 1 514 ? 24.739 -21.287 -26.104 1.00 93.62 514 GLY A N 1
ATOM 4190 C CA . GLY A 1 514 ? 24.098 -22.534 -25.666 1.00 93.62 514 GLY A CA 1
ATOM 4191 C C . GLY A 1 514 ? 25.061 -23.466 -24.929 1.00 93.62 514 GLY A C 1
ATOM 4192 O O . GLY A 1 514 ? 26.274 -23.364 -25.086 1.00 93.62 514 GLY A O 1
ATOM 4193 N N . GLY A 1 515 ? 24.536 -24.338 -24.059 1.00 92.94 515 GLY A N 1
ATOM 4194 C CA . GLY A 1 515 ? 25.348 -25.293 -23.279 1.00 92.94 515 GLY A CA 1
ATOM 4195 C C . GLY A 1 515 ? 26.404 -24.649 -22.365 1.00 92.94 515 GLY A C 1
ATOM 4196 O O . GLY A 1 515 ? 27.392 -25.290 -22.030 1.00 92.94 515 GLY A O 1
ATOM 4197 N N . GLY A 1 516 ? 26.236 -23.366 -22.025 1.00 92.81 516 GLY A N 1
ATOM 4198 C CA . GLY A 1 516 ? 27.204 -22.556 -21.276 1.00 92.81 516 GLY A CA 1
ATOM 4199 C C . GLY A 1 516 ? 28.409 -22.051 -22.089 1.00 92.81 516 GLY A C 1
ATOM 4200 O O . GLY A 1 516 ? 29.216 -21.292 -21.555 1.00 92.81 516 GLY A O 1
ATOM 4201 N N . TYR A 1 517 ? 28.518 -22.404 -23.373 1.00 97.81 517 TYR A N 1
ATOM 4202 C CA . TYR A 1 517 ? 29.561 -21.891 -24.261 1.00 97.81 517 TYR A CA 1
ATOM 4203 C C . TYR A 1 517 ? 29.332 -20.421 -24.606 1.00 97.81 517 TYR A C 1
ATOM 4205 O O . TYR A 1 517 ? 28.191 -19.939 -24.658 1.00 97.81 517 TYR A O 1
ATOM 4213 N N . TYR A 1 518 ? 30.419 -19.708 -24.892 1.00 98.25 518 TYR A N 1
ATOM 4214 C CA . TYR A 1 518 ? 30.338 -18.297 -25.240 1.00 98.25 518 TYR A CA 1
ATOM 4215 C C . TYR A 1 518 ? 31.391 -17.833 -26.244 1.00 98.25 518 TYR A C 1
ATOM 4217 O O . TYR A 1 518 ? 32.462 -18.418 -26.395 1.00 98.25 518 TYR A O 1
ATOM 4225 N N . ILE A 1 519 ? 31.067 -16.733 -26.920 1.00 98.38 519 ILE A N 1
ATOM 4226 C CA . ILE A 1 519 ? 31.950 -16.009 -27.834 1.00 98.38 519 ILE A CA 1
ATOM 4227 C C . ILE A 1 519 ? 32.174 -14.615 -27.251 1.00 98.38 519 ILE A C 1
ATOM 4229 O O . ILE A 1 519 ? 31.226 -13.974 -26.800 1.00 98.38 519 ILE A O 1
ATOM 4233 N N . THR A 1 520 ? 33.414 -14.138 -27.242 1.00 97.62 520 THR A N 1
ATOM 4234 C CA . THR A 1 520 ? 33.732 -12.789 -26.761 1.00 97.62 520 THR A CA 1
ATOM 4235 C C . THR A 1 520 ? 33.279 -11.722 -27.759 1.00 97.62 520 THR A C 1
ATOM 4237 O O . THR A 1 520 ? 33.542 -11.833 -28.956 1.00 97.62 520 THR A O 1
ATOM 4240 N N . ASP A 1 521 ? 32.648 -10.662 -27.264 1.00 97.00 521 ASP A N 1
ATOM 4241 C CA . ASP A 1 521 ? 32.220 -9.490 -28.020 1.00 97.00 521 ASP A CA 1
ATOM 4242 C C . ASP A 1 521 ? 33.419 -8.617 -28.396 1.00 97.00 521 ASP A C 1
ATOM 4244 O O . ASP A 1 521 ? 33.779 -7.651 -27.722 1.00 97.00 521 ASP A O 1
ATOM 4248 N N . ASN A 1 522 ? 34.062 -8.993 -29.494 1.00 96.44 522 ASN A N 1
ATOM 4249 C CA . ASN A 1 522 ? 35.090 -8.199 -30.138 1.00 96.44 522 ASN A CA 1
ATOM 4250 C C . ASN A 1 522 ? 34.566 -7.731 -31.496 1.00 96.44 522 ASN A C 1
ATOM 4252 O O . ASN A 1 522 ? 34.451 -8.524 -32.426 1.00 96.44 522 ASN A O 1
ATOM 4256 N N . LYS A 1 523 ? 34.293 -6.430 -31.630 1.00 95.00 523 LYS A N 1
ATOM 4257 C CA . LYS A 1 523 ? 33.706 -5.830 -32.843 1.00 95.00 523 LYS A CA 1
ATOM 4258 C C . LYS A 1 523 ? 34.534 -6.028 -34.117 1.00 95.00 523 LYS A C 1
ATOM 4260 O O . LYS A 1 523 ? 33.981 -5.935 -35.207 1.00 95.00 523 LYS A O 1
ATOM 4265 N N . ASN A 1 524 ? 35.832 -6.308 -33.990 1.00 97.19 524 ASN A N 1
ATOM 4266 C CA . ASN A 1 524 ? 36.688 -6.633 -35.133 1.00 97.19 524 ASN A CA 1
ATOM 4267 C C . ASN A 1 524 ? 36.543 -8.102 -35.554 1.00 97.19 524 ASN A C 1
ATOM 4269 O O . ASN A 1 524 ? 36.859 -8.457 -36.684 1.00 97.19 524 ASN A O 1
ATOM 4273 N N . GLN A 1 525 ? 36.072 -8.957 -34.644 1.00 97.50 525 GLN A N 1
ATOM 4274 C CA . GLN A 1 525 ? 35.968 -10.395 -34.854 1.00 97.50 525 GLN A CA 1
ATOM 4275 C C . GLN A 1 525 ? 34.558 -10.872 -35.136 1.00 97.50 525 GLN A C 1
ATOM 4277 O O . GLN A 1 525 ? 34.387 -11.861 -35.843 1.00 97.50 525 GLN A O 1
ATOM 4282 N N . VAL A 1 526 ? 33.552 -10.193 -34.592 1.00 97.88 526 VAL A N 1
ATOM 4283 C CA . VAL A 1 526 ? 32.165 -10.643 -34.643 1.00 97.88 526 VAL A CA 1
ATOM 4284 C C . VAL A 1 526 ? 31.202 -9.487 -34.885 1.00 97.88 526 VAL A C 1
ATOM 4286 O O . VAL A 1 526 ? 31.451 -8.345 -34.502 1.00 97.88 526 VAL A O 1
ATOM 4289 N N . SER A 1 527 ? 30.070 -9.804 -35.507 1.00 97.31 527 SER A N 1
ATOM 4290 C CA . SER A 1 527 ? 28.943 -8.898 -35.703 1.00 97.31 527 SER A CA 1
ATOM 4291 C C . SER A 1 527 ? 27.699 -9.475 -35.042 1.00 97.31 527 SER A C 1
ATOM 4293 O O . SER A 1 527 ? 27.291 -10.595 -35.353 1.00 97.31 527 SER A O 1
ATOM 4295 N N . TYR A 1 528 ? 27.098 -8.719 -34.123 1.00 96.69 528 TYR A N 1
ATOM 4296 C CA . TYR A 1 528 ? 25.854 -9.101 -33.461 1.00 96.69 528 TYR A CA 1
ATOM 4297 C C . TYR A 1 528 ? 24.639 -8.470 -34.146 1.00 96.69 528 TYR A C 1
ATOM 4299 O O . TYR A 1 528 ? 24.573 -7.259 -34.374 1.00 96.69 528 TYR A O 1
ATOM 4307 N N . MET A 1 529 ? 23.632 -9.298 -34.412 1.00 95.25 529 MET A N 1
ATOM 4308 C CA . MET A 1 529 ? 22.351 -8.897 -34.972 1.00 95.25 529 MET A CA 1
ATOM 4309 C C . MET A 1 529 ? 21.214 -9.307 -34.034 1.00 95.25 529 MET A C 1
ATOM 4311 O O . MET A 1 529 ? 20.893 -10.486 -33.889 1.00 95.25 529 MET A O 1
ATOM 4315 N N . LYS A 1 530 ? 20.550 -8.312 -33.434 1.00 93.69 530 LYS A N 1
ATOM 4316 C CA . LYS A 1 530 ? 19.312 -8.518 -32.667 1.00 93.69 530 LYS A CA 1
ATOM 4317 C C . LYS A 1 530 ? 18.206 -9.057 -33.580 1.00 93.69 530 LYS A C 1
ATOM 4319 O O . LYS A 1 530 ? 18.089 -8.558 -34.698 1.00 93.69 530 LYS A O 1
ATOM 4324 N N . ASN A 1 531 ? 17.409 -10.015 -33.097 1.00 87.50 531 ASN A N 1
ATOM 4325 C CA . ASN A 1 531 ? 16.262 -10.630 -33.800 1.00 87.50 531 ASN A CA 1
ATOM 4326 C C . ASN A 1 531 ? 15.178 -9.670 -34.268 1.00 87.50 531 ASN A C 1
ATOM 4328 O O . ASN A 1 531 ? 15.026 -8.626 -33.603 1.00 87.50 531 ASN A O 1
#

Sequence (531 aa):
MRRFFGVLVLFLLIPFIQTNEIAAAENAHGPIYLGFEPADSVLDPNRPIIYLIREGGEKVYSINYKTGEMKTVNLPYPTTKLEIYQNKLVLIQHKMSHDRFNFGSYVGAIAIVDTDTFKLDRVFDIEADPFDIAVDKDGYLYVTQGSGQWETIKAYSLKDGQEVPNAEGLATIYYQSTIYYNEMYNKIYTITEEVSPRDTTAHEVNKGTLISGYDSSYHGDYFLTNQLKITPDGLRMYNNSGIVFLLASLRYGDMEFHYDLGKKYNDYAFNIKDSRIYAANVDGGIDVYSYKNHDFLYSIKSSAITKKLHYRDGLISIYLENNRYYLDYSPIFGDQKASIVFEGDYLNSINHKHPMARLNIKQEVPLLRKEANGSYTVFKQLKKGENYRTFAVEGNYYHLGGGYYVKHENNKMGLMIGRLVIRKETTLYSPNGKPYRSVKTNELIRVYSYDKNKFDVGGGYYIKNDRNVEFYVGFVTMLQDTKLYSPSGEIHKTLKKGESFRVYSIDENKFKVGGGYYITDNKNQVSYMKN

Mean predicted aligned error: 13.78 Å

pLDDT: mean 90.52, std 15.27, range [34.56, 98.75]

Nearest PDB structures (foldseek):
  6km7-assembly2_B  TM=6.989E-01  e=4.456E-09  Homo sapiens
  6pww-assembly1_A  TM=6.904E-01  e=3.315E-09  Homo sapiens
  9axv-assembly1_Am  TM=6.653E-01  e=1.861E-08  Schizosaccharomyces pombe
  6lqv-assembly1_BE  TM=4.041E-01  e=7.191E-10  Saccharomyces cerevisiae S288C
  5wyk-assembly1_BE  TM=2.563E-01  e=2.381E-08  Saccharomyces cerevisiae S288C

Foldseek 3Di:
DDDDDDDDDDDDPDPPPPPPPDDDPLPQDPWQFPQADFLDWDQDQPAQWIWTDHAFAQKIWIANQRPRDIDIEGHPAGWRDWDDADQKIKTKGAPDDFAQPDPDQAKTKIWIAGNVVRYTPDMDIDRARFQEWDAANLQKIWGAHRYYQKFAIWIAHNVPRDTDDEDGPQHIDGHNWYWDAQHQQQKIWTWDAPDPPIWIKIFHDDNRYTDHIDTDPQRNVDRAHRDWDAAPNRQWIQGQQQWIAGDDNDPVRHRHTDDGPPAGFLEWEDDVVQQWIWGQGQQGFIWIAGNPPRHTQDTRGDNWRWNYWYDDQFIWTWTADPNTTTIGTGNDVPPVPRLPPQQDPQQVAQLAQFFQWKKAFQAKFFKWAQDPVRDTDGPDIDHHGDIAGFRHDDRQWTHRDPRIITGDDPNGMAIFRWWKQQQAWFFKAALVRHGPDIDHGRRIATFRGDHQFWTDRDPNIITTPDPRMATFFWKKAFQAFFFKAALVRHGPDTDGHGDMATFRHDHNQWRQRDPNITTGNDVNTMDIDTD

Secondary structure (DSSP, 8-state):
----------------------------PPPEE-SS-EEEEEE-SSSSEEEEEETTEEEEEEEETTT--EEEEEEEEEES-EEEETTEEEEEEESS---TT--S---EEEEEEETTTTEEEEEEEESS-EEEEEE-TTSEEEEEESSSSEEEPEEEETTT--B----TTTTEEETT-EEEEETTTTEEEEE-SS-SS--EEEEEEETTEEEEEEE-S-TTTS---S-EEE-TTSSEEEETTSEEEE--SSGGGTTEEEEE-SS-EEEEEEETTTTEEEEEETTSSEEEEETTT--EEEEE--SSEEEEEEESSSEEEEEEETTEEEEEEES--TTS--S----SHHHH---SSS--EEEEESS-EEEEEE-TTS-EEEEEEEPTT-EEEE-EEETTEEEEETTEEEE--TTTEEEE-EEEEESS-EEEEPTTS-EEEEE-TT-EEEESEE-SSEEEEETTEEEE-STTEEEE-EEEEESS-EEEEPTTS-EEEEEPTT-EEEESEEETTEEEEETTEEEE--TTTEEEEE-

Radius of gyration: 30.99 Å; Cα contacts (8 Å, |Δi|>4): 1301; chains: 1; bounding box: 96×79×80 Å

Solvent-accessible surface area (backbone atoms only — not comparable to full-atom values): 28964 Å² total; per-residue (Å²): 137,84,88,80,90,78,85,84,81,81,83,81,83,73,82,80,78,77,76,80,84,66,82,71,78,75,72,69,54,71,69,38,75,62,86,52,70,66,55,33,69,43,72,47,94,87,50,70,35,38,36,37,31,31,63,73,28,41,44,42,35,41,31,27,63,62,79,63,52,73,49,76,35,76,49,98,41,29,25,60,41,63,46,76,56,91,65,30,37,44,27,45,25,53,72,61,80,71,34,59,85,45,84,68,90,49,44,19,31,42,38,33,30,34,59,86,80,58,39,77,72,51,73,47,70,42,88,34,34,67,48,27,60,31,63,50,97,83,44,22,37,38,34,27,35,28,32,17,55,74,38,54,61,43,22,26,35,70,86,77,61,46,75,40,86,63,72,86,71,48,49,61,40,50,35,44,22,38,52,44,64,32,78,75,61,38,30,36,39,36,27,35,53,90,50,84,65,41,50,49,36,42,30,40,48,56,87,43,35,74,75,42,54,47,71,50,93,51,81,54,76,56,83,64,53,57,46,72,46,68,42,98,80,37,48,34,38,38,31,30,40,26,42,30,23,32,43,48,81,49,76,95,54,31,62,35,84,68,52,67,72,86,45,51,32,52,31,53,31,60,41,72,91,79,34,30,33,40,33,19,22,67,92,27,14,34,40,32,25,30,57,85,79,62,46,80,60,53,64,53,83,44,90,34,34,31,52,43,46,44,54,85,80,32,45,35,38,34,28,40,48,95,94,39,34,30,41,38,52,40,66,63,70,72,73,68,59,61,62,76,75,50,72,36,70,80,74,74,55,75,63,42,94,59,61,61,30,32,37,37,27,65,34,74,45,58,33,24,34,60,45,96,88,72,47,75,44,83,72,46,78,41,51,56,74,43,74,44,52,25,54,46,76,57,70,62,26,39,28,53,52,97,58,27,30,33,70,73,46,82,88,36,36,48,54,37,42,26,32,35,44,25,75,35,70,42,57,34,23,37,68,87,69,46,82,67,45,82,43,53,56,72,44,80,42,57,23,50,49,41,49,88,60,32,33,33,52,55,94,62,22,32,33,66,55,47,95,40,46,44,69,32,37,26,36,40,31,26,69,30,76,36,63,33,25,37,70,89,68,46,80,70,47,76,43,51,54,72,45,68,43,58,21,50,48,68,54,52,55,32,38,28,56,55,96,64,22,31,33,68,71,38,80,84,36,36,46,80,44,70,96